Protein 8H1K (pdb70)

Nearest PDB structures (foldseek):
  8h1k-assembly1_A  TM=1.002E+00  e=3.893E-79  Runella slithyformis
  8h1m-assembly1_A  TM=1.002E+00  e=2.320E-78  Runella slithyformis
  8h1l-assembly2_D  TM=1.001E+00  e=8.178E-76  Runella slithyformis
  8h1l-assembly1_A  TM=1.001E+00  e=4.401E-75  Runella slithyformis
  3gt5-assembly1_A  TM=8.745E-01  e=6.386E-23  Xylella fastidiosa M23

Foldseek 3Di:
DLVVLVVLLVVLVCLLAPFALCLQVVAFADPVQFATQWFQFLQSDHPDFFKQFLQQLLLLLQLLLQCLQLPGDVNPSLVVSVSSLCLQVVQFFDPPQGAGAGIDTNNRHGDGLKHFLLSLLSLLQSLLSSCVRPVPCSSLVNSVRSVVVQVVQFADPPQGDGQGIGGNNSHAFDDDQRRGWKGFPSNLLSNLLSLLSSCLRPVDPVSLVVNVVSVCCCQPQAADPPQLFGQTIAGSNSHRDQDDHHPDDQDDDDDDPQFPPVRDRQKGFLLSLLLSLVSVVVSCVSVVHDSVVVVPNSCSSNVLQLQAFADLPQFAGFGMDGSVHGGGGLKHFPLSLLSLLLSLLVCCVPVVDVSSVVRNVRSSCLQVVAFAPRSRSAGQGIGGNNRHGPGRTRTDNNRGCNRPSCSSSSNSVSSVVVSVD

Organism: Runella slithyformis (strain ATCC 29530 / DSM 19594 / LMG 11500 / NCIMB 11436 / LSU 4) (NCBI:txid761193)

Structure (mmCIF, N/CA/C/O backbone):
data_8H1K
#
_entry.id   8H1K
#
_cell.length_a   113.366
_cell.length_b   113.366
_cell.length_c   116.031
_cell.angle_alpha   90.000
_cell.angle_beta   90.000
_cell.angle_gamma   90.000
#
_symmetry.space_group_name_H-M   'P 43 21 2'
#
loop_
_entity.id
_entity.type
_entity.pdbx_description
1 polymer 'N-acylglucosamine 2-epimerase'
2 non-polymer 'FORMIC ACID'
3 non-polymer GLYCEROL
4 water water
#
loop_
_atom_site.group_PDB
_atom_site.id
_atom_site.type_symbol
_atom_site.label_atom_id
_atom_site.label_alt_id
_atom_site.label_comp_id
_atom_site.label_asym_id
_atom_site.label_entity_id
_atom_site.label_seq_id
_atom_site.pdbx_PDB_ins_code
_atom_site.Cartn_x
_atom_site.Cartn_y
_atom_site.Cartn_z
_atom_site.occupancy
_atom_site.B_iso_or_equiv
_atom_site.auth_seq_id
_atom_site.auth_comp_id
_atom_site.auth_asym_id
_atom_site.auth_atom_id
_atom_site.pdbx_PDB_model_num
ATOM 1 N N . THR A 1 2 ? -21.30152 43.80876 32.44398 1.000 36.80118 2 THR A N 1
ATOM 2 C CA . THR A 1 2 ? -20.72035 44.20399 33.72321 1.000 35.70262 2 THR A CA 1
ATOM 3 C C . THR A 1 2 ? -19.95087 45.52697 33.64287 1.000 37.31095 2 THR A C 1
ATOM 4 O O . THR A 1 2 ? -19.54530 45.97356 32.57339 1.000 28.16331 2 THR A O 1
ATOM 8 N N . SER A 1 3 ? -19.74111 46.17058 34.78944 1.000 38.84342 3 SER A N 1
ATOM 9 C CA . SER A 1 3 ? -18.95149 47.40665 34.78835 1.000 29.08288 3 SER A CA 1
ATOM 10 C C . SER A 1 3 ? -17.50433 47.13833 34.37098 1.000 30.63499 3 SER A C 1
ATOM 11 O O . SER A 1 3 ? -16.88341 47.97353 33.70173 1.000 24.18532 3 SER A O 1
ATOM 14 N N . GLU A 1 4 ? -16.94706 45.98861 34.75751 1.000 29.62755 4 GLU A N 1
ATOM 15 C CA . GLU A 1 4 ? -15.60304 45.59881 34.30886 1.000 25.29570 4 GLU A CA 1
ATOM 16 C C . GLU A 1 4 ? -15.54648 45.42668 32.80431 1.000 26.10632 4 GLU A C 1
ATOM 17 O O . GLU A 1 4 ? -14.56306 45.83903 32.14962 1.000 21.69883 4 GLU A O 1
ATOM 23 N N . LYS A 1 5 ? -16.58216 44.81773 32.23412 1.000 22.15021 5 LYS A N 1
ATOM 24 C CA . LYS A 1 5 ? -16.60817 44.65953 30.77483 1.000 21.95879 5 LYS A CA 1
ATOM 25 C C . LYS A 1 5 ? -16.66514 46.01735 30.08456 1.000 19.24053 5 LYS A C 1
ATOM 26 O O . LYS A 1 5 ? -15.92623 46.24542 29.12202 1.000 19.21503 5 LYS A O 1
ATOM 32 N N . ILE A 1 6 ? -17.53299 46.93074 30.56169 1.000 18.84603 6 ILE A N 1
ATOM 33 C CA . ILE A 1 6 ? -17.60489 48.24383 29.91641 1.000 17.24438 6 ILE A CA 1
ATOM 34 C C . ILE A 1 6 ? -16.26063 48.95678 30.01518 1.000 19.69123 6 ILE A C 1
ATOM 35 O O . ILE A 1 6 ? -15.77550 49.53512 29.02668 1.000 17.01985 6 ILE A O 1
ATOM 40 N N . ALA A 1 7 ? -15.60918 48.88296 31.17410 1.000 19.27690 7 ALA A N 1
ATOM 41 C CA . ALA A 1 7 ? -14.31151 49.53938 31.30534 1.000 18.56628 7 ALA A CA 1
ATOM 42 C C . ALA A 1 7 ? -13.28054 48.96876 30.33712 1.000 18.06357 7 ALA A C 1
ATOM 43 O O . ALA A 1 7 ? -12.50779 49.72206 29.72130 1.000 17.51219 7 ALA A O 1
ATOM 45 N N A SER A 1 8 ? -13.23081 47.64146 30.19590 0.659 17.34643 8 SER A N 1
ATOM 46 N N B SER A 1 8 ? -13.25529 47.64493 30.18373 0.341 17.44893 8 SER A N 1
ATOM 47 C CA A SER A 1 8 ? -12.31508 47.04038 29.21708 0.659 16.89102 8 SER A CA 1
ATOM 48 C CA B SER A 1 8 ? -12.34164 47.02455 29.22561 0.341 16.98179 8 SER A CA 1
ATOM 49 C C A SER A 1 8 ? -12.59881 47.51327 27.79089 0.659 16.54075 8 SER A C 1
ATOM 50 C C B SER A 1 8 ? -12.60479 47.49869 27.79986 0.341 16.54494 8 SER A C 1
ATOM 51 O O A SER A 1 8 ? -11.66068 47.80458 27.01451 0.659 15.83500 8 SER A O 1
ATOM 52 O O B SER A 1 8 ? -11.66161 47.78553 27.03967 0.341 15.91277 8 SER A O 1
ATOM 57 N N . LEU A 1 9 ? -13.87778 47.55129 27.40226 1.000 16.27260 9 LEU A N 1
ATOM 58 C CA . LEU A 1 9 ? -14.19479 47.97348 26.04190 1.000 15.05169 9 LEU A CA 1
ATOM 59 C C . LEU A 1 9 ? -13.76881 49.43024 25.82022 1.000 13.76996 9 LEU A C 1
ATOM 60 O O . LEU A 1 9 ? -13.24474 49.77819 24.75200 1.000 14.05596 9 LEU A O 1
ATOM 65 N N . ARG A 1 10 ? -14.04280 50.30708 26.80643 1.000 14.04341 10 ARG A N 1
ATOM 66 C CA . ARG A 1 10 ? -13.66282 51.71485 26.65061 1.000 12.02938 10 ARG A CA 1
ATOM 67 C C . ARG A 1 10 ? -12.14838 51.86791 26.56083 1.000 14.15554 10 ARG A C 1
ATOM 68 O O . ARG A 1 10 ? -11.66704 52.67057 25.73393 1.000 14.28408 10 ARG A O 1
ATOM 76 N N A GLN A 1 11 ? -11.40215 51.15038 27.40884 0.604 14.42136 11 GLN A N 1
ATOM 77 N N B GLN A 1 11 ? -11.38637 51.13034 27.37826 0.396 14.44309 11 GLN A N 1
ATOM 78 C CA A GLN A 1 11 ? -9.94581 51.23152 27.35619 0.604 13.14952 11 GLN A CA 1
ATOM 79 C CA B GLN A 1 11 ? -9.92723 51.25471 27.34457 0.396 13.22422 11 GLN A CA 1
ATOM 80 C C A GLN A 1 11 ? -9.42905 50.78501 25.99359 0.604 13.85072 11 GLN A C 1
ATOM 81 C C B GLN A 1 11 ? -9.34832 50.70697 26.04538 0.396 13.73200 11 GLN A C 1
ATOM 82 O O A GLN A 1 11 ? -8.55301 51.43056 25.39590 0.604 13.56210 11 GLN A O 1
ATOM 83 O O B GLN A 1 11 ? -8.33837 51.21996 25.54039 0.396 13.09412 11 GLN A O 1
ATOM 94 N N . GLU A 1 12 ? -10.00087 49.70311 25.46109 1.000 12.65111 12 GLU A N 1
ATOM 95 C CA . GLU A 1 12 ? -9.56953 49.21429 24.15912 1.000 12.80012 12 GLU A CA 1
ATOM 96 C C . GLU A 1 12 ? -9.74438 50.29026 23.09303 1.000 13.39491 12 GLU A C 1
ATOM 97 O O . GLU A 1 12 ? -8.85108 50.50743 22.24788 1.000 13.64625 12 GLU A O 1
ATOM 103 N N . ILE A 1 13 ? -10.88920 50.98051 23.11531 1.000 11.40354 13 ILE A N 1
ATOM 104 C CA . ILE A 1 13 ? -11.11169 52.05965 22.15259 1.000 10.79740 13 ILE A CA 1
ATOM 105 C C . ILE A 1 13 ? -10.09928 53.17695 22.36915 1.000 12.47166 13 ILE A C 1
ATOM 106 O O . ILE A 1 13 ? -9.49651 53.67650 21.41771 1.000 12.72242 13 ILE A O 1
ATOM 111 N N . GLU A 1 14 ? -9.95378 53.61799 23.61025 1.000 12.57190 14 GLU A N 1
ATOM 112 C CA . GLU A 1 14 ? -9.11626 54.78626 23.89994 1.000 12.88601 14 GLU A CA 1
ATOM 113 C C . GLU A 1 14 ? -7.67372 54.57244 23.46133 1.000 12.58160 14 GLU A C 1
ATOM 114 O O . GLU A 1 14 ? -7.10165 55.42033 22.74987 1.000 12.80910 14 GLU A O 1
ATOM 120 N N . THR A 1 15 ? -7.09028 53.42243 23.82316 1.000 13.22297 15 THR A N 1
ATOM 121 C CA . THR A 1 15 ? -5.70301 53.15208 23.45030 1.000 11.65857 15 THR A CA 1
ATOM 122 C C . THR A 1 15 ? -5.55176 53.11989 21.93245 1.000 11.39529 15 THR A C 1
ATOM 123 O O . THR A 1 15 ? -4.60716 53.69111 21.38012 1.000 13.14946 15 THR A O 1
ATOM 127 N N . TYR A 1 16 ? -6.51386 52.49007 21.25257 1.000 11.52102 16 TYR A N 1
ATOM 128 C CA . TYR A 1 16 ? -6.41960 52.39684 19.79217 1.000 12.62250 16 TYR A CA 1
ATOM 129 C C . TYR A 1 16 ? -6.59046 53.76243 19.12433 1.000 12.11202 16 TYR A C 1
ATOM 130 O O . TYR A 1 16 ? -5.85178 54.10877 18.18289 1.000 11.90364 16 TYR A O 1
ATOM 139 N N . LEU A 1 17 ? -7.56833 54.55596 19.60887 1.000 11.34544 17 LEU A N 1
ATOM 140 C CA . LEU A 1 17 ? -7.80105 55.85753 18.98840 1.000 11.52797 17 LEU A CA 1
ATOM 141 C C . LEU A 1 17 ? -6.55175 56.72367 19.15165 1.000 13.54150 17 LEU A C 1
ATOM 142 O O . LEU A 1 17 ? -6.10085 57.40035 18.20631 1.000 11.45713 17 LEU A O 1
ATOM 147 N N . ASN A 1 18 ? -5.93701 56.68492 20.32534 1.000 12.34365 18 ASN A N 1
ATOM 148 C CA . ASN A 1 18 ? -4.81679 57.60398 20.56252 1.000 11.16841 18 ASN A CA 1
ATOM 149 C C . ASN A 1 18 ? -3.55206 57.15542 19.87248 1.000 11.21539 18 ASN A C 1
ATOM 150 O O . ASN A 1 18 ? -2.77531 58.00264 19.38079 1.000 13.00204 18 ASN A O 1
ATOM 155 N N . THR A 1 19 ? -3.26277 55.85076 19.92355 1.000 11.89796 19 THR A N 1
ATOM 156 C CA . THR A 1 19 ? -1.95309 55.33717 19.49354 1.000 12.83717 19 THR A CA 1
ATOM 157 C C . THR A 1 19 ? -1.97972 54.74975 18.09883 1.000 14.52644 19 THR A C 1
ATOM 158 O O . THR A 1 19 ? -0.90293 54.49786 17.53352 1.000 15.27078 19 THR A O 1
ATOM 162 N N . GLY A 1 20 ? -3.15447 54.47301 17.55132 1.000 11.04310 20 GLY A N 1
ATOM 163 C CA . GLY A 1 20 ? -3.25709 53.76200 16.26110 1.000 12.63403 20 GLY A CA 1
ATOM 164 C C . GLY A 1 20 ? -3.94806 54.60999 15.20088 1.000 11.84012 20 GLY A C 1
ATOM 165 O O . GLY A 1 20 ? -3.33640 54.99358 14.18456 1.000 13.18427 20 GLY A O 1
ATOM 166 N N . LEU A 1 21 ? -5.23816 54.90872 15.40217 1.000 10.25128 21 LEU A N 1
ATOM 167 C CA . LEU A 1 21 ? -6.03646 55.53647 14.34505 1.000 9.77775 21 LEU A CA 1
ATOM 168 C C . LEU A 1 21 ? -5.62267 56.99501 14.09524 1.000 10.86033 21 LEU A C 1
ATOM 169 O O . LEU A 1 21 ? -5.33631 57.37053 12.94277 1.000 11.41070 21 LEU A O 1
ATOM 174 N N . LEU A 1 22 ? -5.60451 57.84544 15.13118 1.000 11.35920 22 LEU A N 1
ATOM 175 C CA . LEU A 1 22 ? -5.29469 59.25314 14.82874 1.000 10.51232 22 LEU A CA 1
ATOM 176 C C . LEU A 1 22 ? -3.84542 59.39871 14.34909 1.000 11.32603 22 LEU A C 1
ATOM 177 O O . LEU A 1 22 ? -3.66082 60.14886 13.36773 1.000 11.72568 22 LEU A O 1
ATOM 182 N N . PRO A 1 23 ? -2.83612 58.67731 14.84064 1.000 10.94263 23 PRO A N 1
ATOM 183 C CA . PRO A 1 23 ? -1.47049 58.84643 14.30147 1.000 11.23327 23 PRO A CA 1
ATOM 184 C C . PRO A 1 23 ? -1.37835 58.42066 12.83198 1.000 11.82690 23 PRO A C 1
ATOM 185 O O . PRO A 1 23 ? -0.57475 59.02243 12.11585 1.000 13.68745 23 PRO A O 1
ATOM 189 N N . PHE A 1 24 ? -2.14607 57.43112 12.39094 1.000 11.45581 24 PHE A N 1
ATOM 190 C CA . PHE A 1 24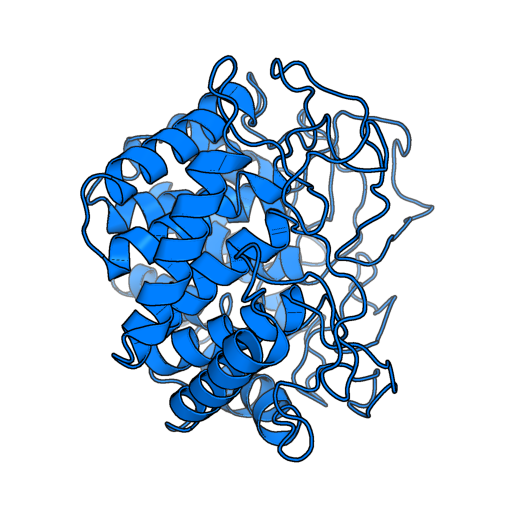 ? -2.09891 57.06625 10.96626 1.000 10.75167 24 PHE A CA 1
ATOM 191 C C . PHE A 1 24 ? -2.30332 58.32038 10.12272 1.000 11.12945 24 PHE A C 1
ATOM 192 O O . PHE A 1 24 ? -1.59299 58.56044 9.12519 1.000 12.32506 24 PHE A O 1
ATOM 200 N N . TRP A 1 25 ? -3.29925 59.11665 10.51049 1.000 10.43703 25 TRP A N 1
ATOM 201 C CA . TRP A 1 25 ? -3.67650 60.32277 9.76815 1.000 9.97034 25 TRP A CA 1
ATOM 202 C C . TRP A 1 25 ? -2.75965 61.50460 10.04547 1.000 11.51093 25 TRP A C 1
ATOM 203 O O . TRP A 1 25 ? -2.31597 62.19826 9.09587 1.000 11.88957 25 TRP A O 1
ATOM 214 N N . ILE A 1 26 ? -2.44002 61.74779 11.32058 1.000 11.22091 26 ILE A N 1
ATOM 215 C CA . ILE A 1 26 ? -1.60455 62.90789 11.63649 1.000 11.72698 26 ILE A CA 1
ATOM 216 C C . ILE A 1 26 ? -0.26542 62.82301 10.91995 1.000 13.98623 26 ILE A C 1
ATOM 217 O O . ILE A 1 26 ? 0.28255 63.84323 10.45088 1.000 14.16491 26 ILE A O 1
ATOM 222 N N . THR A 1 27 ? 0.30178 61.60313 10.82082 1.000 12.21617 27 THR A N 1
ATOM 223 C CA . THR A 1 27 ? 1.63840 61.49161 10.23386 1.000 11.60742 27 THR A CA 1
ATOM 224 C C . THR A 1 27 ? 1.62380 61.56095 8.70911 1.000 13.39250 27 THR A C 1
ATOM 225 O O . THR A 1 27 ? 2.70991 61.74560 8.14431 1.000 17.40417 27 THR A O 1
ATOM 229 N N . ARG A 1 28 ? 0.45608 61.49034 8.06460 1.000 12.07601 28 ARG A N 1
ATOM 230 C CA . ARG A 1 28 ? 0.39466 61.35998 6.59900 1.000 11.23152 28 ARG A CA 1
ATOM 231 C C . ARG A 1 28 ? -0.28800 62.50933 5.85854 1.000 13.67446 28 ARG A C 1
ATOM 232 O O . ARG A 1 28 ? 0.05739 62.75479 4.69011 1.000 13.87885 28 ARG A O 1
ATOM 240 N N . THR A 1 29 ? -1.29398 63.17502 6.45279 1.000 12.82856 29 THR A N 1
ATOM 241 C CA . THR A 1 29 ? -2.29580 63.80756 5.61127 1.000 11.69742 29 THR A CA 1
ATOM 242 C C . THR A 1 29 ? -2.03608 65.26139 5.24604 1.000 11.07930 29 THR A C 1
ATOM 243 O O . THR A 1 29 ? -2.52767 65.70429 4.19676 1.000 12.48593 29 THR A O 1
ATOM 247 N N . VAL A 1 30 ? -1.34807 66.05686 6.07946 1.000 12.81815 30 VAL A N 1
ATOM 248 C CA . VAL A 1 30 ? -1.28972 67.48416 5.74811 1.000 12.82696 30 VAL A CA 1
ATOM 249 C C . VAL A 1 30 ? -0.38461 67.71844 4.55593 1.000 13.16969 30 VAL A C 1
ATOM 250 O O . VAL A 1 30 ? 0.81014 67.38838 4.57890 1.000 15.19004 30 VAL A O 1
ATOM 254 N N . ASP A 1 31 ? -0.93608 68.37525 3.51378 1.000 14.31479 31 ASP A N 1
ATOM 255 C CA . ASP A 1 31 ? -0.16520 68.68728 2.29460 1.000 14.42288 31 ASP A CA 1
ATOM 256 C C . ASP A 1 31 ? 0.24724 70.14744 2.38972 1.000 16.42933 31 ASP A C 1
ATOM 257 O O . ASP A 1 31 ? -0.57044 71.04847 2.14550 1.000 16.77336 31 ASP A O 1
ATOM 262 N N . LYS A 1 32 ? 1.50446 70.39097 2.82768 1.000 16.57127 32 LYS A N 1
ATOM 263 C CA . LYS A 1 32 ? 1.90234 71.78101 2.98089 1.000 18.20509 32 LYS A CA 1
ATOM 264 C C . LYS A 1 32 ? 2.28118 72.40688 1.65871 1.000 22.21355 32 LYS A C 1
ATOM 265 O O . LYS A 1 32 ? 2.26269 73.63394 1.54508 1.000 30.34697 32 LYS A O 1
ATOM 271 N N . GLU A 1 33 ? 2.63795 71.58872 0.67796 1.000 17.49435 33 GLU A N 1
ATOM 272 C CA . GLU A 1 33 ? 3.02439 72.15208 -0.63570 1.000 19.44535 33 GLU A CA 1
ATOM 273 C C . GLU A 1 33 ? 1.81998 72.69485 -1.39450 1.000 21.05089 33 GLU A C 1
ATOM 274 O O . GLU A 1 33 ? 1.85558 73.81075 -1.95043 1.000 22.46894 33 GLU A O 1
ATOM 280 N N . ASN A 1 34 ? 0.76443 71.90935 -1.46842 1.000 18.64183 34 ASN A N 1
ATOM 281 C CA . ASN A 1 34 ? -0.37544 72.25830 -2.30037 1.000 17.33575 34 ASN A CA 1
ATOM 282 C C . ASN A 1 34 ? -1.56847 72.70788 -1.48998 1.000 18.97754 34 ASN A C 1
ATOM 283 O O . ASN A 1 34 ? -2.53407 73.24457 -2.08978 1.000 20.11200 34 ASN A O 1
ATOM 288 N N . GLY A 1 35 ? -1.52713 72.51019 -0.17895 1.000 15.84203 35 GLY A N 1
ATOM 289 C CA . GLY A 1 35 ? -2.70008 72.75694 0.62846 1.000 15.79326 35 GLY A CA 1
ATOM 290 C C . GLY A 1 35 ? -3.61006 71.53930 0.69107 1.000 14.83900 35 GLY A C 1
ATOM 291 O O . GLY A 1 35 ? -3.49137 70.57874 -0.07481 1.000 15.73447 35 GLY A O 1
ATOM 292 N N . GLY A 1 36 ? -4.51984 71.58402 1.67293 1.000 12.14765 36 GLY A N 1
ATOM 293 C CA . GLY A 1 36 ? -5.46097 70.46942 1.82610 1.000 12.37626 36 GLY A CA 1
ATOM 294 C C . GLY A 1 36 ? -4.79298 69.18140 2.29820 1.000 12.72582 36 GLY A C 1
ATOM 295 O O . GLY A 1 36 ? -3.71659 69.16279 2.88626 1.000 13.02009 36 GLY A O 1
ATOM 296 N N . PHE A 1 37 ? -5.51543 68.08055 2.07613 1.000 12.39206 37 PHE A N 1
ATOM 297 C CA . PHE A 1 37 ? -5.21265 66.78832 2.69659 1.000 11.36304 37 PHE A CA 1
ATOM 298 C C . PHE A 1 37 ? -4.94934 65.72305 1.65266 1.000 12.83174 37 PHE A C 1
ATOM 299 O O . PHE A 1 37 ? -5.68198 65.61723 0.65474 1.000 13.02617 37 PHE A O 1
ATOM 307 N N . LEU A 1 38 ? -3.92923 64.91846 1.93621 1.000 12.49195 38 LEU A N 1
ATOM 308 C CA . LEU A 1 38 ? -3.63674 63.70632 1.17730 1.000 11.90754 38 LEU A CA 1
ATOM 309 C C . LEU A 1 38 ? -4.38528 62.54824 1.84559 1.000 10.90585 38 LEU A C 1
ATOM 310 O O . LEU A 1 38 ? -4.27743 62.34913 3.07010 1.000 12.27992 38 LEU A O 1
ATOM 315 N N . THR A 1 39 ? -5.08760 61.73466 1.03300 1.000 10.47823 39 THR A N 1
ATOM 316 C CA . THR A 1 39 ? -5.89560 60.68139 1.63666 1.000 10.45213 39 THR A CA 1
ATOM 317 C C . THR A 1 39 ? -5.81831 59.38027 0.85491 1.000 11.67941 39 THR A C 1
ATOM 318 O O . THR A 1 39 ? -6.62753 58.47367 1.15040 1.000 12.94382 39 THR A O 1
ATOM 322 N N . HIS A 1 40 ? -4.86531 59.23816 -0.06777 1.000 10.85547 40 HIS A N 1
ATOM 323 C CA . HIS A 1 40 ? -4.82990 58.02231 -0.91693 1.000 11.36707 40 HIS A CA 1
ATOM 324 C C . HIS A 1 40 ? -3.73354 57.10906 -0.42782 1.000 11.06046 40 HIS A C 1
ATOM 325 O O . HIS A 1 40 ? -2.57820 57.29927 -0.78301 1.000 12.45794 40 HIS A O 1
ATOM 332 N N . PHE A 1 41 ? -4.09350 56.08846 0.39076 1.000 10.77068 41 PHE A N 1
ATOM 333 C CA . PHE A 1 41 ? -3.06820 55.20449 0.95312 1.000 11.01591 41 PHE A CA 1
ATOM 334 C C . PHE A 1 41 ? -3.42609 53.75353 0.70247 1.000 11.99101 41 PHE A C 1
ATOM 335 O O . PHE A 1 41 ? -4.58467 53.35326 0.92445 1.000 12.72998 41 PHE A O 1
ATOM 343 N N . ASP A 1 42 ? -2.43517 52.99947 0.22304 1.000 11.61532 42 ASP A N 1
ATOM 344 C CA . ASP A 1 42 ? -2.61104 51.59376 -0.15855 1.000 11.86804 42 ASP A CA 1
ATOM 345 C C . ASP A 1 42 ? -2.55883 50.67768 1.07099 1.000 11.83232 42 ASP A C 1
ATOM 346 O O . ASP A 1 42 ? -2.53770 51.13266 2.22212 1.000 13.41334 42 ASP A O 1
ATOM 351 N N . GLN A 1 43 ? -2.51670 49.37018 0.80892 1.000 13.05476 43 GLN A N 1
ATOM 352 C CA . GLN A 1 43 ? -2.54266 48.39709 1.90351 1.000 13.27397 43 GLN A CA 1
ATOM 353 C C . GLN A 1 43 ? -1.30892 48.47742 2.79692 1.000 16.51672 43 GLN A C 1
ATOM 354 O O . GLN A 1 43 ? -1.30534 47.84161 3.87011 1.000 17.55243 43 GLN A O 1
ATOM 360 N N . PHE A 1 44 ? -0.25291 49.19654 2.39083 1.000 13.70199 44 PHE A N 1
ATOM 361 C CA . PHE A 1 44 ? 0.95260 49.37426 3.18202 1.000 14.01218 44 PHE A CA 1
ATOM 362 C C . PHE A 1 44 ? 1.05030 50.77511 3.73413 1.000 14.37196 44 PHE A C 1
ATOM 363 O O . PHE A 1 44 ? 2.08941 51.11249 4.35466 1.000 15.84112 44 PHE A O 1
ATOM 371 N N . GLY A 1 45 ? 0.00066 51.57288 3.54974 1.000 12.96014 45 GLY A N 1
ATOM 372 C CA . GLY A 1 45 ? -0.01862 52.94716 4.03008 1.000 12.53336 45 GLY A CA 1
ATOM 373 C C . GLY A 1 45 ? 0.75319 53.91227 3.19005 1.000 14.57351 45 GLY A C 1
ATOM 374 O O . GLY A 1 45 ? 1.06476 55.00306 3.65681 1.000 15.04916 45 GLY A O 1
ATOM 375 N N . ASN A 1 46 ? 1.11882 53.53045 1.95605 1.000 13.05426 46 ASN A N 1
ATOM 376 C CA . ASN A 1 46 ? 1.90082 54.36301 1.05767 1.000 12.97238 46 ASN A CA 1
ATOM 377 C C . ASN A 1 46 ? 0.97362 55.04932 0.04045 1.000 14.06889 46 ASN A C 1
ATOM 378 O O . ASN A 1 46 ? -0.13406 54.57459 -0.23111 1.000 13.81653 46 ASN A O 1
ATOM 383 N N . ASP A 1 47 ? 1.41016 56.20488 -0.45754 1.000 13.90331 47 ASP A N 1
ATOM 384 C CA . ASP A 1 47 ? 0.61610 56.94209 -1.44531 1.000 12.66415 47 ASP A CA 1
ATOM 385 C C . ASP A 1 47 ? 0.32145 56.06910 -2.67051 1.000 12.73995 47 ASP A C 1
ATOM 386 O O . ASP A 1 47 ? 1.23142 55.50395 -3.29899 1.000 16.12015 47 ASP A O 1
ATOM 391 N N . SER A 1 48 ? -0.97433 55.94762 -2.98871 1.000 12.37620 48 SER A N 1
ATOM 392 C CA . SER A 1 48 ? -1.37597 55.24202 -4.18991 1.000 12.61805 48 SER A CA 1
ATOM 393 C C . SER A 1 48 ? -1.48149 56.16074 -5.38451 1.000 15.97602 48 SER A C 1
ATOM 394 O O . SER A 1 48 ? -1.69652 55.67510 -6.50252 1.000 15.79754 48 SER A O 1
ATOM 397 N N . GLY A 1 49 ? -1.27964 57.46645 -5.21949 1.000 12.71347 49 GLY A N 1
ATOM 398 C CA . GLY A 1 49 ? -0.94444 58.35637 -6.33335 1.000 15.34821 49 GLY A CA 1
ATOM 399 C C . GLY A 1 49 ? -2.08192 59.13421 -6.99598 1.000 15.27986 49 GLY A C 1
ATOM 400 O O . GLY A 1 49 ? -1.78017 59.95337 -7.90389 1.000 16.21538 49 GLY A O 1
ATOM 401 N N . GLU A 1 50 ? -3.33865 58.92970 -6.59553 1.000 14.06986 50 GLU A N 1
ATOM 402 C CA . GLU A 1 50 ? -4.44846 59.55813 -7.33061 1.000 13.68535 50 GLU A CA 1
ATOM 403 C C . GLU A 1 50 ? -4.35490 61.07511 -7.31326 1.000 14.69279 50 GLU A C 1
ATOM 404 O O . GLU A 1 50 ? -4.11366 61.68998 -6.26960 1.000 16.03330 50 GLU A O 1
ATOM 410 N N . ASP A 1 51 ? -4.60238 61.66728 -8.48251 1.000 14.16857 51 ASP A N 1
ATOM 411 C CA . ASP A 1 51 ? -4.54843 63.13117 -8.62648 1.000 12.77248 51 ASP A CA 1
ATOM 412 C C . ASP A 1 51 ? -5.88974 63.77391 -8.26346 1.000 14.11553 51 ASP A C 1
ATOM 413 O O . ASP A 1 51 ? -6.52855 64.45302 -9.10068 1.000 16.00152 51 ASP A O 1
ATOM 418 N N . GLU A 1 52 ? -6.33156 63.55743 -7.00063 1.000 13.38038 52 GLU A N 1
ATOM 419 C CA . GLU A 1 52 ? -7.67295 63.94972 -6.58818 1.000 12.32013 52 GLU A CA 1
ATOM 420 C C . GLU A 1 52 ? -7.61478 64.51907 -5.17023 1.000 14.07010 52 GLU A C 1
ATOM 421 O O . GLU A 1 52 ? -6.98180 63.92515 -4.28708 1.000 13.23273 52 GLU A O 1
ATOM 427 N N . LYS A 1 53 ? -8.35387 65.61231 -4.98120 1.000 14.15734 53 LYS A N 1
ATOM 428 C CA . LYS A 1 53 ? -8.73113 66.13043 -3.66749 1.000 12.10125 53 LYS A CA 1
ATOM 429 C C . LYS A 1 53 ? -10.23158 66.40142 -3.76198 1.000 10.84320 53 LYS A C 1
ATOM 430 O O . LYS A 1 53 ? -10.67964 67.47280 -4.19584 1.000 13.59877 53 LYS A O 1
ATOM 436 N N . SER A 1 54 ? -11.00169 65.38117 -3.41422 1.000 12.49157 54 SER A N 1
ATOM 437 C CA . SER A 1 54 ? -12.45679 65.46967 -3.56184 1.000 11.20306 54 SER A CA 1
ATOM 438 C C . SER A 1 54 ? -13.05531 66.32974 -2.44089 1.000 11.49992 54 SER A C 1
ATOM 439 O O . SER A 1 54 ? -12.52445 66.39224 -1.33613 1.000 11.33311 54 SER A O 1
ATOM 442 N N . LEU A 1 55 ? -14.15993 67.01843 -2.75043 1.000 10.67658 55 LEU A N 1
ATOM 443 C CA . LEU A 1 55 ? -14.89561 67.73919 -1.69887 1.000 10.37119 55 LEU A CA 1
ATOM 444 C C . LEU A 1 55 ? -15.19871 66.84531 -0.51081 1.000 9.97302 55 LEU A C 1
ATOM 445 O O . LEU A 1 55 ? -15.08732 67.30348 0.63467 1.000 11.16140 55 LEU A O 1
ATOM 450 N N . ILE A 1 56 ? -15.62699 65.59284 -0.77918 1.000 9.91760 56 ILE A N 1
ATOM 451 C CA . ILE A 1 56 ? -15.91022 64.65492 0.32032 1.000 9.56452 56 ILE A CA 1
ATOM 452 C C . ILE A 1 56 ? -14.66098 64.42592 1.17452 1.000 10.28143 56 ILE A C 1
ATOM 453 O O . ILE A 1 56 ? -14.74707 64.43792 2.41548 1.000 10.64300 56 ILE A O 1
ATOM 458 N N . ALA A 1 57 ? -13.49699 64.17041 0.55306 1.000 10.24894 57 ALA A N 1
ATOM 459 C CA . ALA A 1 57 ? -12.29148 63.91468 1.37174 1.000 10.61240 57 ALA A CA 1
ATOM 460 C C . ALA A 1 57 ? -11.87774 65.12864 2.18129 1.000 10.99319 57 ALA A C 1
ATOM 461 O O . ALA A 1 57 ? -11.46564 65.01112 3.34319 1.000 11.01084 57 ALA A O 1
ATOM 463 N N . GLN A 1 58 ? -11.92095 66.31460 1.56482 1.000 10.48452 58 GLN A N 1
ATOM 464 C CA . GLN A 1 58 ? -11.42960 67.49337 2.27425 1.000 9.82174 58 GLN A CA 1
ATOM 465 C C . GLN A 1 58 ? -12.39468 67.90702 3.38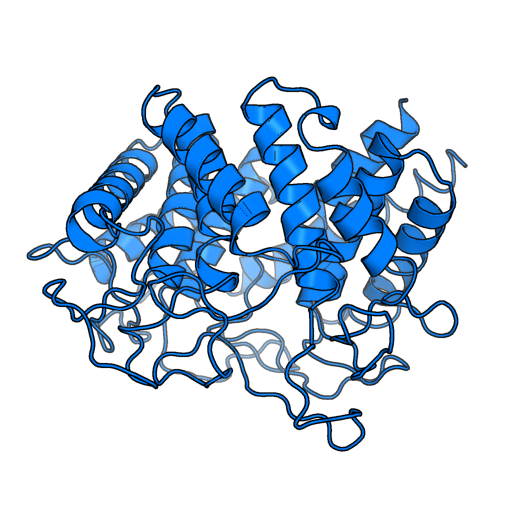729 1.000 11.85251 58 GLN A C 1
ATOM 466 O O . GLN A 1 58 ? -11.96073 68.23580 4.51815 1.000 11.35982 58 GLN A O 1
ATOM 472 N N . SER A 1 59 ? -13.71412 67.86142 3.12399 1.000 10.62392 59 SER A N 1
ATOM 473 C CA . SER A 1 59 ? -14.67185 68.24231 4.15150 1.000 10.52476 59 SER A CA 1
ATOM 474 C C . SER A 1 59 ? -14.75063 67.20029 5.25531 1.000 11.72806 59 SER A C 1
ATOM 475 O O . SER A 1 59 ? -14.79979 67.56145 6.43183 1.000 10.53052 59 SER A O 1
ATOM 478 N N . ARG A 1 60 ? -14.74585 65.90452 4.89875 1.000 10.67469 60 ARG A N 1
ATOM 479 C CA . ARG A 1 60 ? -14.76673 64.91813 5.98915 1.000 9.60744 60 ARG A CA 1
ATOM 480 C C . ARG A 1 60 ? -13.54234 65.07843 6.87242 1.000 10.85157 60 ARG A C 1
ATOM 481 O O . ARG A 1 60 ? -13.63193 64.89484 8.09642 1.000 10.04771 60 ARG A O 1
ATOM 489 N N . SER A 1 61 ? -12.37897 65.36622 6.27738 1.000 11.13650 61 SER A N 1
ATOM 490 C CA . SER A 1 61 ? -11.16023 65.58900 7.08671 1.000 11.13812 61 SER A CA 1
ATOM 491 C C . SER A 1 61 ? -11.36447 66.73844 8.05436 1.000 9.99638 61 SER A C 1
ATOM 492 O O . SER A 1 61 ? -11.04380 66.62617 9.24156 1.000 10.17530 61 SER A O 1
ATOM 495 N N . VAL A 1 62 ? -11.87358 67.87788 7.56207 1.000 10.73367 62 VAL A N 1
ATOM 496 C CA . VAL A 1 62 ? -12.17373 68.99474 8.48148 1.000 10.25624 62 VAL A CA 1
ATOM 497 C C . VAL A 1 62 ? -13.10929 68.53815 9.58993 1.000 10.75006 62 VAL A C 1
ATOM 498 O O . VAL A 1 62 ? -12.90617 68.89354 10.75824 1.000 11.09907 62 VAL A O 1
ATOM 502 N N . PHE A 1 63 ? -14.17139 67.77356 9.24985 1.000 9.62762 63 PHE A N 1
ATOM 503 C CA . PHE A 1 63 ? -15.08723 67.29365 10.29558 1.000 9.92057 63 PHE A CA 1
ATOM 504 C C . PHE A 1 63 ? -14.35257 66.45122 11.34542 1.000 10.53341 63 PHE A C 1
ATOM 505 O O . PHE A 1 63 ? -14.48610 66.70074 12.55509 1.000 9.96080 63 PHE A O 1
ATOM 513 N N . THR A 1 64 ? -13.55486 65.47824 10.90518 1.000 9.76311 64 THR A N 1
ATOM 514 C CA . THR A 1 64 ? -12.86363 64.61210 11.86792 1.000 9.16698 64 THR A CA 1
ATOM 515 C C . THR A 1 64 ? -11.93315 65.40084 12.76752 1.000 11.42729 64 THR A C 1
ATOM 516 O O . THR A 1 64 ? -11.94240 65.20424 13.99106 1.000 10.92978 64 THR A O 1
ATOM 520 N N . TYR A 1 65 ? -11.10269 66.29137 12.17866 1.000 10.88302 65 TYR A N 1
ATOM 521 C CA . TYR A 1 65 ? -10.12410 66.95385 13.03364 1.000 10.57585 65 TYR A CA 1
ATOM 522 C C . TYR A 1 65 ? -10.81087 67.97573 13.93785 1.000 11.32576 65 TYR A C 1
ATOM 523 O O . TYR A 1 65 ? -10.40096 68.11712 15.10200 1.000 11.71396 65 TYR A O 1
ATOM 532 N N . SER A 1 66 ? -11.90237 68.61145 13.48230 1.000 11.24434 66 SER A N 1
ATOM 533 C CA . SER A 1 66 ? -12.59316 69.54923 14.37159 1.000 10.52845 66 SER A CA 1
ATOM 534 C C . SER A 1 66 ? -13.28289 68.81125 15.50786 1.000 10.91743 66 SER A C 1
ATOM 535 O O . SER A 1 66 ? -13.18248 69.20728 16.67998 1.000 11.37327 66 SER A O 1
ATOM 538 N N . SER A 1 67 ? -13.98887 67.71009 15.16985 1.000 10.44429 67 SER A N 1
ATOM 539 C CA . SER A 1 67 ? -14.77253 67.00615 16.20675 1.000 9.42775 67 SER A CA 1
ATOM 540 C C . SER A 1 67 ? -13.87607 66.27805 17.18494 1.000 10.65151 67 SER A C 1
ATOM 541 O O . SER A 1 67 ? -14.14505 66.25752 18.40094 1.000 11.42333 67 SER A O 1
ATOM 544 N N . ALA A 1 68 ? -12.79020 65.67981 16.66541 1.000 10.97893 68 ALA A N 1
ATOM 545 C CA . ALA A 1 68 ? -11.87014 65.03488 17.59416 1.000 9.62680 68 ALA A CA 1
ATOM 546 C C . ALA A 1 68 ? -11.18429 66.04588 18.51541 1.000 11.04331 68 ALA A C 1
ATOM 547 O O . ALA A 1 68 ? -11.03192 65.77713 19.70464 1.000 12.06120 68 ALA A O 1
ATOM 549 N N . HIS A 1 69 ? -10.83553 67.22941 17.99975 1.000 11.77714 69 HIS A N 1
ATOM 550 C CA . HIS A 1 69 ? -10.27461 68.26913 18.86006 1.000 10.24045 69 HIS A CA 1
ATOM 551 C C . HIS A 1 69 ? -11.27091 68.68420 19.93220 1.000 10.30379 69 HIS A C 1
ATOM 552 O O . HIS A 1 69 ? -10.88185 68.77295 21.10701 1.000 12.09331 69 HIS A O 1
ATOM 559 N N . ARG A 1 70 ? -12.55433 68.88991 19.54104 1.000 12.22730 70 ARG A N 1
ATOM 560 C CA . ARG A 1 70 ? -13.60227 69.30514 20.48248 1.000 13.31867 70 ARG A CA 1
ATOM 561 C C . ARG A 1 70 ? -13.74552 68.27202 21.59511 1.000 12.40923 70 ARG A C 1
ATOM 562 O O . ARG A 1 70 ? -14.12126 68.63240 22.73637 1.000 13.11159 70 ARG A O 1
ATOM 570 N N . ALA A 1 71 ? -13.54246 67.00437 21.26492 1.000 12.03601 71 ALA A N 1
ATOM 571 C CA . ALA A 1 71 ? -13.65067 65.91451 22.25218 1.000 13.11049 71 ALA A CA 1
ATOM 572 C C . ALA A 1 71 ? -12.38871 65.71449 23.08716 1.000 14.46703 71 ALA A C 1
ATOM 573 O O . ALA A 1 71 ? -12.42736 64.91625 24.04359 1.000 15.60048 71 ALA A O 1
ATOM 575 N N . GLY A 1 72 ? -11.28013 66.41718 22.78160 1.000 12.03357 72 GLY A N 1
ATOM 576 C CA . GLY A 1 72 ? -10.08603 66.32541 23.62015 1.000 11.28684 72 GLY A CA 1
ATOM 577 C C . GLY A 1 72 ? -9.04753 65.37373 23.08022 1.000 12.07442 72 GLY A C 1
ATOM 578 O O . GLY A 1 72 ? -8.15265 64.98625 23.84436 1.000 14.84737 72 GLY A O 1
ATOM 579 N N . TYR A 1 73 ? -9.19261 64.95355 21.83106 1.000 11.87680 73 TYR A N 1
ATOM 580 C CA . TYR A 1 73 ? -8.29274 63.96614 21.23136 1.000 10.74807 73 TYR A CA 1
ATOM 581 C C . TYR A 1 73 ? -7.32224 64.64935 20.26955 1.000 13.91219 73 TYR A C 1
ATOM 582 O O . TYR A 1 73 ? -7.54118 65.77664 19.77585 1.000 14.46612 73 TYR A O 1
ATOM 591 N N . GLY A 1 74 ? -6.21982 63.96211 20.05468 1.000 12.42213 74 GLY A N 1
ATOM 592 C CA . GLY A 1 74 ? -5.23633 64.42604 19.05006 1.000 12.98467 74 GLY A CA 1
ATOM 593 C C . GLY A 1 74 ? -4.07101 65.20135 19.63206 1.000 14.93598 74 GLY A C 1
ATOM 594 O O . GLY A 1 74 ? -3.30374 65.78193 18.86392 1.000 13.82495 74 GLY A O 1
ATOM 595 N N . GLY A 1 75 ? -3.92842 65.31072 20.95791 1.000 13.13398 75 GLY A N 1
ATOM 596 C CA . GLY A 1 75 ? -2.75196 65.97835 21.50441 1.000 14.43396 75 GLY A CA 1
ATOM 597 C C . GLY A 1 75 ? -2.71304 67.44970 21.22368 1.000 14.44426 75 GLY A C 1
ATOM 598 O O . GLY A 1 75 ? -1.65223 68.04443 21.29512 1.000 16.77879 75 GLY A O 1
ATOM 599 N N . GLY A 1 76 ? -3.87194 68.04660 20.92788 1.000 14.00895 76 GLY A N 1
ATOM 600 C CA . GLY A 1 76 ? -3.97851 69.48889 20.66639 1.000 11.92940 76 GLY A CA 1
ATOM 601 C C . GLY A 1 76 ? -3.70355 69.89967 19.24271 1.000 13.79058 76 GLY A C 1
ATOM 602 O O . GLY A 1 76 ? -3.98947 71.04331 18.89442 1.000 17.11561 76 GLY A O 1
ATOM 603 N N . VAL A 1 77 ? -3.19820 68.98699 18.40889 1.000 12.92946 77 VAL A N 1
ATOM 604 C CA . VAL A 1 77 ? -2.76593 69.39093 17.06823 1.000 13.60212 77 VAL A CA 1
ATOM 605 C C . VAL A 1 77 ? -3.88612 69.41883 16.04294 1.000 12.42194 77 VAL A C 1
ATOM 606 O O . VAL A 1 77 ? -3.67418 69.93921 14.91344 1.000 13.81513 77 VAL A O 1
ATOM 610 N N . LEU A 1 78 ? -5.07018 68.87151 16.36239 1.000 12.07336 78 LEU A N 1
ATOM 611 C CA . LEU A 1 78 ? -6.05226 68.68611 15.31402 1.000 10.79940 78 LEU A CA 1
ATOM 612 C C . LEU A 1 78 ? -6.78689 69.99128 14.95823 1.000 12.28791 78 LEU A C 1
ATOM 613 O O . LEU A 1 78 ? -7.23337 70.09072 13.80222 1.000 12.73008 78 LEU A O 1
ATOM 618 N N . ALA A 1 79 ? -6.87229 70.99005 15.88273 1.000 13.60815 79 ALA A N 1
ATOM 619 C CA . ALA A 1 79 ? -7.51978 72.25691 15.51117 1.000 13.87655 79 ALA A CA 1
ATOM 620 C C . ALA A 1 79 ? -6.78484 72.93592 14.35828 1.000 12.57177 79 ALA A C 1
ATOM 621 O O . ALA A 1 79 ? -7.44009 73.38774 13.38765 1.000 13.49119 79 ALA A O 1
ATOM 623 N N . GLU A 1 80 ? -5.43835 72.94782 14.40955 1.000 12.58707 80 GLU A N 1
ATOM 624 C CA . GLU A 1 80 ? -4.68910 73.56124 13.30022 1.000 14.07692 80 GLU A CA 1
ATOM 625 C C . GLU A 1 80 ? -4.79247 72.73811 12.02742 1.000 15.13048 80 GLU A C 1
ATOM 626 O O . GLU A 1 80 ? -4.72907 73.32977 10.94269 1.000 13.67081 80 GLU A O 1
ATOM 632 N N . MET A 1 81 ? -4.87680 71.40023 12.12599 1.000 12.33656 81 MET A N 1
ATOM 633 C CA . MET A 1 81 ? -5.08334 70.59335 10.91057 1.000 10.48364 81 MET A CA 1
ATOM 634 C C . MET A 1 81 ? -6.43553 70.92136 10.30984 1.000 11.00949 81 MET A C 1
ATOM 635 O O . MET A 1 81 ? -6.55621 71.03636 9.07865 1.000 12.52391 81 MET A O 1
ATOM 640 N N . ALA A 1 82 ? -7.46566 71.09855 11.17083 1.000 13.34930 82 ALA A N 1
ATOM 641 C CA . ALA A 1 82 ? -8.77043 71.51029 10.61631 1.000 10.19530 82 ALA A CA 1
ATOM 642 C C . ALA A 1 82 ? -8.69746 72.87440 9.93867 1.000 11.52796 82 ALA A C 1
ATOM 643 O O . ALA A 1 82 ? -9.26715 73.03989 8.83535 1.000 12.47890 82 ALA A O 1
ATOM 645 N N . ARG A 1 83 ? -7.98194 73.81934 10.54129 1.000 12.94856 83 ARG A N 1
ATOM 646 C CA . ARG A 1 83 ? -7.85674 75.14054 9.93254 1.000 12.32230 83 ARG A CA 1
ATOM 647 C C . ARG A 1 83 ? -7.18377 75.02481 8.56110 1.000 15.00484 83 ARG A C 1
ATOM 648 O O . ARG A 1 83 ? -7.58916 75.70571 7.61740 1.000 13.92566 83 ARG A O 1
ATOM 656 N N . HIS A 1 84 ? -6.15131 74.18388 8.45382 1.000 13.19715 84 HIS A N 1
ATOM 657 C CA . HIS A 1 84 ? -5.48643 73.97258 7.17145 1.000 13.04210 84 HIS A CA 1
ATOM 658 C C . HIS A 1 84 ? -6.49266 73.49565 6.14180 1.000 13.58114 84 HIS A C 1
ATOM 659 O O . HIS A 1 84 ? -6.48235 73.94252 4.98779 1.000 13.55460 84 HIS A O 1
ATOM 666 N N . GLY A 1 85 ? -7.39088 72.59349 6.54308 1.000 12.69029 85 GLY A N 1
ATOM 667 C CA . GLY A 1 85 ? -8.39000 72.10427 5.59548 1.000 10.71571 85 GLY A CA 1
ATOM 668 C C . GLY A 1 85 ? -9.39569 73.18020 5.22522 1.000 12.07818 85 GLY A C 1
ATOM 669 O O . GLY A 1 85 ? -9.83829 73.21691 4.08071 1.000 12.32424 85 GLY A O 1
ATOM 670 N N . VAL A 1 86 ? -9.81891 73.99291 6.19820 1.000 11.44746 86 VAL A N 1
ATOM 671 C CA . VAL A 1 86 ? -10.79222 75.05837 5.87334 1.000 11.79155 86 VAL A CA 1
ATOM 672 C C . VAL A 1 86 ? -10.15025 76.06867 4.91599 1.000 12.72224 86 VAL A C 1
ATOM 673 O O . VAL A 1 86 ? -10.81745 76.57465 3.97876 1.000 12.86164 86 VAL A O 1
ATOM 677 N N . ASP A 1 87 ? -8.84244 76.36049 5.09544 1.000 13.16977 87 ASP A N 1
ATOM 678 C CA . ASP A 1 87 ? -8.14753 77.22480 4.13299 1.000 12.11237 87 ASP A CA 1
ATOM 679 C C . ASP A 1 87 ? -8.26609 76.64453 2.72550 1.000 12.69389 87 ASP A C 1
ATOM 680 O O . ASP A 1 87 ? -8.52191 77.37476 1.75918 1.000 13.64471 87 ASP A O 1
ATOM 685 N N . TYR A 1 88 ? -8.10454 75.32828 2.60100 1.000 12.03093 88 TYR A N 1
ATOM 686 C CA . TYR A 1 88 ? -8.19100 74.72711 1.26636 1.000 13.02227 88 TYR A CA 1
ATOM 687 C C . TYR A 1 88 ? -9.62840 74.75906 0.74135 1.000 13.31426 88 TYR A C 1
ATOM 688 O O . TYR A 1 88 ? -9.86095 75.06165 -0.45805 1.000 12.92715 88 TYR A O 1
ATOM 697 N N . LEU A 1 89 ? -10.60746 74.41698 1.57121 1.000 12.94181 89 LEU A N 1
ATOM 698 C CA . LEU A 1 89 ? -11.99967 74.47071 1.11562 1.000 11.67346 89 LEU A CA 1
ATOM 699 C C . LEU A 1 89 ? -12.32509 75.86104 0.57781 1.000 12.36087 89 LEU A C 1
ATOM 700 O O . LEU A 1 89 ? -12.92824 75.99584 -0.48589 1.000 13.23822 89 LEU A O 1
ATOM 705 N N . ILE A 1 90 ? -11.97214 76.92064 1.33491 1.000 12.77440 90 ILE A N 1
ATOM 706 C CA . ILE A 1 90 ? -12.34748 78.27000 0.88890 1.000 12.56383 90 ILE A CA 1
ATOM 707 C C . ILE A 1 90 ? -11.48024 78.72390 -0.29051 1.000 14.87255 90 ILE A C 1
ATOM 708 O O . ILE A 1 90 ? -11.98698 79.28599 -1.27216 1.000 15.95906 90 ILE A O 1
ATOM 713 N N . ASN A 1 91 ? -10.15956 78.51647 -0.22182 1.000 13.73414 91 ASN A N 1
ATOM 714 C CA . ASN A 1 91 ? -9.25359 79.10110 -1.21287 1.000 14.53547 91 ASN A CA 1
ATOM 715 C C . ASN A 1 91 ? -9.20149 78.32720 -2.49813 1.000 15.48690 91 ASN A C 1
ATOM 716 O O . ASN A 1 91 ? -8.88256 78.92758 -3.55388 1.000 18.04392 91 ASN A O 1
ATOM 721 N N . ASN A 1 92 ? -9.54560 77.03651 -2.47938 1.000 14.49332 92 ASN A N 1
ATOM 722 C CA . ASN A 1 92 ? -9.47010 76.20762 -3.66101 1.000 15.63046 92 ASN A CA 1
ATOM 723 C C . ASN A 1 92 ? -10.79102 75.58958 -4.05515 1.000 15.62714 92 ASN A C 1
ATOM 724 O O . ASN A 1 92 ? -10.95514 75.29198 -5.23223 1.000 17.57457 92 ASN A O 1
ATOM 729 N N . MET A 1 93 ? -11.75964 75.44246 -3.14293 1.000 12.99504 93 MET A N 1
ATOM 730 C CA . MET A 1 93 ? -12.97219 74.72646 -3.50860 1.000 11.25603 93 MET A CA 1
ATOM 731 C C . MET A 1 93 ? -14.22504 75.58526 -3.47655 1.000 13.85421 93 MET A C 1
ATOM 732 O O . MET A 1 93 ? -15.27568 75.08164 -3.86672 1.000 14.37353 93 MET A O 1
ATOM 737 N N . TRP A 1 94 ? -14.15691 76.85746 -3.07043 1.000 12.91078 94 TRP A N 1
ATOM 738 C CA . TRP A 1 94 ? -15.36839 77.69110 -3.10959 1.000 12.06337 94 TRP A CA 1
ATOM 739 C C . TRP A 1 94 ? -15.46447 78.45716 -4.42385 1.000 12.96593 94 TRP A C 1
ATOM 740 O O . TRP A 1 94 ? -14.48853 79.05016 -4.88445 1.000 15.24955 94 TRP A O 1
ATOM 751 N N . ASP A 1 95 ? -16.67196 78.46584 -4.98967 1.000 12.86330 95 ASP A N 1
ATOM 752 C CA . ASP A 1 95 ? -16.94122 79.17638 -6.25230 1.000 13.52258 95 ASP A CA 1
ATOM 753 C C . ASP A 1 95 ? -17.25921 80.64064 -5.94173 1.000 14.38838 95 ASP A C 1
ATOM 754 O O . ASP A 1 95 ? -18.34281 80.95523 -5.44804 1.000 15.63400 95 ASP A O 1
ATOM 759 N N . ASN A 1 96 ? -16.29340 81.52934 -6.22658 1.000 15.53738 96 ASN A N 1
ATOM 760 C CA . ASN A 1 96 ? -16.47696 82.92984 -5.92180 1.000 18.85103 96 ASN A CA 1
ATOM 761 C C . ASN A 1 96 ? -17.40782 83.65076 -6.88219 1.000 22.08524 96 ASN A C 1
ATOM 762 O O . ASN A 1 96 ? -17.71645 84.82346 -6.64327 1.000 25.57560 96 ASN A O 1
ATOM 767 N N A GLU A 1 97 ? -17.83236 83.02499 -7.96986 0.475 16.63742 97 GLU A N 1
ATOM 768 N N B GLU A 1 97 ? -17.83795 83.00077 -7.96603 0.525 16.64411 97 GLU A N 1
ATOM 769 C CA A GLU A 1 97 ? -18.84257 83.66758 -8.80348 0.475 17.64005 97 GLU A CA 1
ATOM 770 C CA B GLU A 1 97 ? -18.76129 83.60452 -8.92776 0.525 17.66450 97 GLU A CA 1
ATOM 771 C C A GLU A 1 97 ? -20.24079 83.19290 -8.41879 0.475 18.89367 97 GLU A C 1
ATOM 772 C C B GLU A 1 97 ? -20.21186 83.17191 -8.73226 0.525 17.37301 97 GLU A C 1
ATOM 773 O O A GLU A 1 97 ? -21.10514 84.00019 -8.03373 0.475 16.69454 97 GLU A O 1
ATOM 774 O O B GLU A 1 97 ? -21.10421 84.02718 -8.77734 0.525 18.31360 97 GLU A O 1
ATOM 785 N N . HIS A 1 98 ? -20.45865 81.88017 -8.48827 1.000 15.72900 98 HIS A N 1
ATOM 786 C CA . HIS A 1 98 ? -21.80036 81.32402 -8.32618 1.000 15.84236 98 HIS A CA 1
ATOM 787 C C . HIS A 1 98 ? -22.10502 80.86780 -6.91656 1.000 17.84895 98 HIS A C 1
ATOM 788 O O . HIS A 1 98 ? -23.28346 80.62390 -6.60971 1.000 17.03922 98 HIS A O 1
ATOM 795 N N . GLY A 1 99 ? -21.10177 80.76442 -6.05768 1.000 14.54843 99 GLY A N 1
ATOM 796 C CA . GLY A 1 99 ? -21.29593 80.24838 -4.70399 1.000 13.80146 99 GLY A CA 1
ATOM 797 C C . GLY A 1 99 ? -21.33991 78.72925 -4.65388 1.000 13.15876 99 GLY A C 1
ATOM 798 O O . GLY A 1 99 ? -21.62091 78.05110 -5.62665 1.000 14.51223 99 GLY A O 1
ATOM 799 N N . GLY A 1 100 ? -21.12615 78.21983 -3.45218 1.000 12.86245 100 GLY A N 1
ATOM 800 C CA . GLY A 1 100 ? -21.09234 76.78384 -3.21235 1.000 11.89792 100 GLY A CA 1
ATOM 801 C C . GLY A 1 100 ? -19.70814 76.21729 -3.47493 1.000 11.21864 100 GLY A C 1
ATOM 802 O O . GLY A 1 100 ? -18.85283 76.84243 -4.09013 1.000 15.53960 100 GLY A O 1
ATOM 803 N N . PHE A 1 101 ? -19.49651 74.98302 -2.99984 1.000 10.91525 101 PHE A N 1
ATOM 804 C CA . PHE A 1 101 ? -18.20432 74.32043 -3.16331 1.000 11.10745 101 PHE A CA 1
ATOM 805 C C . PHE A 1 101 ? -18.23207 73.35813 -4.33142 1.000 12.12531 101 PHE A C 1
ATOM 806 O O . PHE A 1 101 ? -19.20949 72.65175 -4.53134 1.000 12.56489 101 PHE A O 1
ATOM 814 N N . TYR A 1 102 ? -17.12772 73.34750 -5.06664 1.000 11.66862 102 TYR A N 1
ATOM 815 C CA . TYR A 1 102 ? -16.92621 72.47101 -6.21709 1.000 10.76187 102 TYR A CA 1
ATOM 816 C C . TYR A 1 102 ? -16.75758 71.03922 -5.73809 1.000 12.26848 102 TYR A C 1
ATOM 817 O O . TYR A 1 102 ? -16.23793 70.77655 -4.63134 1.000 13.09041 102 TYR A O 1
ATOM 826 N N . TRP A 1 103 ? -17.08022 70.09390 -6.65157 1.000 11.79036 103 TRP A N 1
ATOM 827 C CA . TRP A 1 103 ? -17.07804 68.66772 -6.28246 1.000 10.41920 103 TRP A CA 1
ATOM 828 C C . TRP A 1 103 ? -15.66459 68.10138 -6.21689 1.000 11.26438 103 TRP A C 1
ATOM 829 O O . TRP A 1 103 ? -15.39330 67.21390 -5.38105 1.000 12.14041 103 TRP A O 1
ATOM 840 N N . MET A 1 104 ? -14.77521 68.51130 -7.12582 1.000 12.35984 104 MET A N 1
ATOM 841 C CA . MET A 1 104 ? -13.49184 67.81717 -7.18811 1.000 14.57368 104 MET A CA 1
ATOM 842 C C . MET A 1 104 ? -12.39397 68.81297 -7.57069 1.000 13.00663 104 MET A C 1
ATOM 843 O O . MET A 1 104 ? -12.55983 69.65122 -8.49073 1.000 13.28096 104 MET A O 1
ATOM 848 N N . THR A 1 105 ? -11.24117 68.70453 -6.90166 1.000 12.52590 105 THR A N 1
ATOM 849 C CA . THR A 1 105 ? -9.98406 69.33798 -7.35638 1.000 12.49250 105 THR A CA 1
ATOM 850 C C . THR A 1 105 ? -8.95378 68.24620 -7.60456 1.000 13.31202 105 THR A C 1
ATOM 851 O O . THR A 1 105 ? -9.16017 67.09045 -7.18458 1.000 13.38881 105 THR A O 1
ATOM 855 N N . ASN A 1 106 ? -7.84860 68.63337 -8.23623 1.000 13.98817 106 ASN A N 1
ATOM 856 C CA . ASN A 1 106 ? -6.69709 67.70329 -8.36746 1.000 13.37392 106 ASN A CA 1
ATOM 857 C C . ASN A 1 106 ? -5.73586 67.96984 -7.21189 1.000 14.89055 106 ASN A C 1
ATOM 858 O O . ASN A 1 106 ? -6.00949 68.78131 -6.31076 1.000 15.22205 106 ASN A O 1
ATOM 863 N N . ARG A 1 107 ? -4.60781 67.22677 -7.18792 1.000 15.03586 107 ARG A N 1
ATOM 864 C CA . ARG A 1 107 ? -3.72892 67.33095 -6.01597 1.000 16.64229 107 ARG A CA 1
ATOM 865 C C . ARG A 1 107 ? -3.10891 68.72164 -5.92073 1.000 16.97840 107 ARG A C 1
ATOM 866 O O . ARG A 1 107 ? -2.85605 69.22681 -4.80837 1.000 17.77024 107 ARG A O 1
ATOM 874 N N . LYS A 1 108 ? -2.87723 69.38080 -7.05223 1.000 16.02933 108 LYS A N 1
ATOM 875 C CA . LYS A 1 108 ? -2.33604 70.72269 -7.03348 1.000 18.17434 108 LYS A CA 1
ATOM 876 C C . LYS A 1 108 ? -3.35786 71.76617 -6.65762 1.000 16.58985 108 LYS A C 1
ATOM 877 O O . LYS A 1 108 ? -2.97401 72.93402 -6.53301 1.000 21.08196 108 LYS A O 1
ATOM 883 N N . GLY A 1 109 ? -4.64875 71.41701 -6.51700 1.000 15.93415 109 GLY A N 1
ATOM 884 C CA . GLY A 1 109 ? -5.64159 72.37966 -6.08079 1.000 17.31929 109 GLY A CA 1
ATOM 885 C C . GLY A 1 109 ? -6.47437 73.02805 -7.17157 1.000 16.81437 109 GLY A C 1
ATOM 886 O O . GLY A 1 109 ? -7.26656 73.95041 -6.87088 1.000 18.63164 109 GLY A O 1
ATOM 887 N N . GLU A 1 110 ? -6.35771 72.55871 -8.41469 1.000 16.41226 110 GLU A N 1
ATOM 888 C CA . GLU A 1 110 ? -7.14899 73.07593 -9.53698 1.000 16.63472 110 GLU A CA 1
ATOM 889 C C . GLU A 1 110 ? -8.49591 72.37781 -9.57830 1.000 16.28722 110 GLU A C 1
ATOM 890 O O . GLU A 1 110 ? -8.57760 71.19772 -9.26307 1.000 15.89114 110 GLU A O 1
ATOM 896 N N . VAL A 1 111 ? -9.55530 73.12866 -9.95908 1.000 16.16511 111 VAL A N 1
ATOM 897 C CA . VAL A 1 111 ? -10.88520 72.52622 -10.03488 1.000 13.83242 111 VAL A CA 1
ATOM 898 C C . VAL A 1 111 ? -10.96009 71.62731 -11.25889 1.000 15.02102 111 VAL A C 1
ATOM 899 O O . VAL A 1 111 ? -10.66666 72.07789 -12.38474 1.000 17.45214 111 VAL A O 1
ATOM 903 N N . THR A 1 112 ? -11.38208 70.37325 -11.05244 1.000 16.80703 112 THR A N 1
ATOM 904 C CA . THR A 1 112 ? -11.55139 69.43722 -12.15415 1.000 14.89615 112 THR A CA 1
ATOM 905 C C . THR A 1 112 ? -12.99157 68.92995 -12.34353 1.000 14.73643 112 THR A C 1
ATOM 906 O O . THR A 1 112 ? -13.30560 68.48158 -13.45874 1.000 17.65840 112 THR A O 1
ATOM 910 N N . ILE A 1 113 ? -13.86420 69.01523 -11.33659 1.000 14.13631 113 ILE A N 1
ATOM 911 C CA . ILE A 1 113 ? -15.30880 68.80748 -11.52750 1.000 13.20561 113 ILE A CA 1
ATOM 912 C C . ILE A 1 113 ? -15.99326 69.94876 -10.77495 1.000 13.83640 113 ILE A C 1
ATOM 913 O O . ILE A 1 113 ? -15.90641 70.02403 -9.52800 1.000 13.11733 113 ILE A O 1
ATOM 918 N N . ASP A 1 114 ? -16.60493 70.86828 -11.53961 1.000 14.17512 114 ASP A N 1
ATOM 919 C CA . ASP A 1 114 ? -17.14552 72.09534 -10.94388 1.000 12.77224 114 ASP A CA 1
ATOM 920 C C . ASP A 1 114 ? -18.63127 72.01690 -10.63724 1.000 14.29561 114 ASP A C 1
ATOM 921 O O . ASP A 1 114 ? -19.24430 73.06024 -10.31846 1.000 14.29560 114 ASP A O 1
ATOM 926 N N . GLN A 1 115 ? -19.18503 70.81073 -10.62190 1.000 13.36528 115 GLN A N 1
ATOM 927 C CA . GLN A 1 115 ? -20.61212 70.67559 -10.33767 1.000 14.12415 115 GLN A CA 1
ATOM 928 C C . GLN A 1 115 ? -20.88445 70.94739 -8.85989 1.000 12.32503 115 GLN A C 1
ATOM 929 O O . GLN A 1 115 ? -19.99425 70.84816 -8.00173 1.000 12.37926 115 GLN A O 1
ATOM 935 N N . LYS A 1 116 ? -22.15091 71.22304 -8.55697 1.000 12.05592 116 LYS A N 1
ATOM 936 C CA . LYS A 1 116 ? -22.62578 71.53884 -7.20195 1.000 11.35391 116 LYS A CA 1
ATOM 937 C C . LYS A 1 116 ? -23.51718 70.37270 -6.78563 1.000 12.02883 116 LYS A C 1
ATOM 938 O O . LYS A 1 116 ? -24.64018 70.21322 -7.28318 1.000 12.51942 116 LYS A O 1
ATOM 944 N N . ILE A 1 117 ? -22.99439 69.54687 -5.88359 1.000 11.70268 117 ILE A N 1
ATOM 945 C CA . ILE A 1 117 ? -23.54955 68.22632 -5.58895 1.000 10.12785 117 ILE A CA 1
ATOM 946 C C . ILE A 1 117 ? -23.99844 68.27435 -4.14886 1.000 11.64981 117 ILE A C 1
ATOM 947 O O . ILE A 1 117 ? -23.16989 68.43556 -3.24324 1.000 11.90737 117 ILE A O 1
ATOM 952 N N . VAL A 1 118 ? -25.32088 68.13508 -3.91376 1.000 10.48883 118 VAL A N 1
ATOM 953 C CA . VAL A 1 118 ? -25.81201 68.38601 -2.55610 1.000 10.26979 118 VAL A CA 1
ATOM 954 C C . VAL A 1 118 ? -25.24536 67.41083 -1.54173 1.000 10.63757 118 VAL A C 1
ATOM 955 O O . VAL A 1 118 ? -25.01474 67.80323 -0.40860 1.000 11.42163 118 VAL A O 1
ATOM 959 N N . TYR A 1 119 ? -24.93516 66.15582 -1.92851 1.000 10.67593 119 TYR A N 1
ATOM 960 C CA . TYR A 1 119 ? -24.29187 65.25310 -0.95652 1.000 11.20178 119 TYR A CA 1
ATOM 961 C C . TYR A 1 119 ? -22.99071 65.85970 -0.42213 1.000 11.23840 119 TYR A C 1
ATOM 962 O O . TYR A 1 119 ? -22.74042 65.83847 0.78587 1.000 11.16407 119 TYR A O 1
ATOM 971 N N . GLY A 1 120 ? -22.15328 66.41439 -1.32506 1.000 10.38394 120 GLY A N 1
ATOM 972 C CA . GLY A 1 120 ? -20.93361 67.09702 -0.88180 1.000 12.61757 120 GLY A CA 1
ATOM 973 C C . GLY A 1 120 ? -21.21464 68.34637 -0.05594 1.000 11.86356 120 GLY A C 1
ATOM 974 O O . GLY A 1 120 ? -20.55913 68.58488 0.95689 1.000 11.11604 120 GLY A O 1
ATOM 975 N N . LEU A 1 121 ? -22.19370 69.15840 -0.48549 1.000 11.53673 121 LEU A N 1
ATOM 976 C CA . LEU A 1 121 ? -22.51463 70.38605 0.21733 1.000 11.11658 121 LEU A CA 1
ATOM 977 C C . LEU A 1 121 ? -23.07049 70.11268 1.61287 1.000 9.22080 121 LEU A C 1
ATOM 978 O O . LEU A 1 121 ? -22.78777 70.90722 2.52452 1.000 10.85384 121 LEU A O 1
ATOM 983 N N . SER A 1 122 ? -23.75802 68.96828 1.81828 1.000 9.91075 122 SER A N 1
ATOM 984 C CA . SER A 1 122 ? -24.16202 68.57132 3.16652 1.000 9.35818 122 SER A CA 1
ATOM 985 C C . SER A 1 122 ? -22.92553 68.42770 4.05583 1.000 10.70754 122 SER A C 1
ATOM 986 O O . SER A 1 122 ? -22.86715 68.95594 5.18508 1.000 10.28667 122 SER A O 1
ATOM 989 N N . PHE A 1 123 ? -21.92780 67.69407 3.55270 1.000 10.29233 123 PHE A N 1
ATOM 990 C CA . PHE A 1 123 ? -20.69922 67.51392 4.33228 1.000 10.18400 123 PHE A CA 1
ATOM 991 C C . PHE A 1 123 ? -19.94324 68.82134 4.55451 1.000 10.15474 123 PHE A C 1
ATOM 992 O O . PHE A 1 123 ? -19.25453 68.95923 5.57750 1.000 10.77527 123 PHE A O 1
ATOM 1000 N N . CYS A 1 124 ? -20.08540 69.78837 3.65532 1.000 10.49181 124 CYS A N 1
ATOM 1001 C CA . CYS A 1 124 ? -19.51959 71.11599 3.89625 1.000 10.18871 124 CYS A CA 1
ATOM 1002 C C . CYS A 1 124 ? -20.23049 71.77654 5.05450 1.000 11.09045 124 CYS A C 1
ATOM 1003 O O . CYS A 1 124 ? -19.59089 72.36098 5.95725 1.000 10.77873 124 CYS A O 1
ATOM 1006 N N . ILE A 1 125 ? -21.56747 71.76213 5.04087 1.000 9.77038 125 ILE A N 1
ATOM 1007 C CA . ILE A 1 125 ? -22.28848 72.36408 6.18337 1.000 9.96485 125 ILE A CA 1
ATOM 1008 C C . ILE A 1 125 ? -21.89435 71.69994 7.50873 1.000 10.08989 125 ILE A C 1
ATOM 1009 O O . ILE A 1 125 ? -21.63796 72.36529 8.52684 1.000 11.06916 125 ILE A O 1
ATOM 1014 N N . TYR A 1 126 ? -21.88517 70.36797 7.53859 1.000 9.91497 126 TYR A N 1
ATOM 1015 C CA . TYR A 1 126 ? -21.56325 69.62063 8.76133 1.000 9.50889 126 TYR A CA 1
ATOM 1016 C C . TYR A 1 126 ? -20.15760 69.92774 9.25756 1.000 10.06616 126 TYR A C 1
ATOM 1017 O O . TYR A 1 126 ? -19.96364 70.28368 10.43839 1.000 10.90534 126 TYR A O 1
ATOM 1026 N N . SER A 1 127 ? -19.17586 69.84983 8.34150 1.000 9.95104 127 SER A N 1
ATOM 1027 C CA . SER A 1 127 ? -17.78129 70.01385 8.76098 1.000 10.36269 127 SER A CA 1
ATOM 1028 C C . SER A 1 127 ? -17.48930 71.44018 9.16865 1.000 10.64965 127 SER A C 1
ATOM 1029 O O . SER A 1 127 ? -16.72156 71.67415 10.12130 1.000 11.06717 127 SER A O 1
ATOM 1032 N N . LEU A 1 128 ? -18.04252 72.41463 8.42869 1.000 10.40996 128 LEU A N 1
ATOM 1033 C CA . LEU A 1 128 ? -17.69956 73.80797 8.71795 1.000 9.03367 128 LEU A CA 1
ATOM 1034 C C . LEU A 1 128 ? -18.40494 74.30306 9.97190 1.000 10.78420 128 LEU A C 1
ATOM 1035 O O . LEU A 1 128 ? -17.84648 75.12702 10.70792 1.000 11.42215 128 LEU A O 1
ATOM 1040 N N . SER A 1 129 ? -19.64189 73.78914 10.25806 1.000 10.43530 129 SER A N 1
ATOM 1041 C CA . SER A 1 129 ? -20.29191 74.11382 11.52984 1.000 10.01003 129 SER A CA 1
ATOM 1042 C C . SER A 1 129 ? -19.50052 73.50589 12.69032 1.000 9.95185 129 SER A C 1
ATOM 1043 O O . SER A 1 129 ? -19.27037 74.18555 13.69820 1.000 11.46402 129 SER A O 1
ATOM 1046 N N . GLU A 1 130 ? -19.08024 72.22537 12.54091 1.000 10.58851 130 GLU A N 1
ATOM 1047 C CA . GLU A 1 130 ? -18.25873 71.60019 13.57875 1.000 10.21542 130 GLU A CA 1
ATOM 1048 C C . GLU A 1 130 ? -16.95636 72.37577 13.78583 1.000 9.78285 130 GLU A C 1
ATOM 1049 O O . GLU A 1 130 ? -16.50349 72.55981 14.92923 1.000 11.45398 130 GLU A O 1
ATOM 1055 N N . TYR A 1 131 ? -16.34617 72.84792 12.67921 1.000 10.42797 131 TYR A N 1
ATOM 1056 C CA . TYR A 1 131 ? -15.11202 73.62668 12.77297 1.000 10.23504 131 TYR A CA 1
ATOM 1057 C C . TYR A 1 131 ? -15.28634 74.89194 13.60935 1.000 11.55625 131 TYR A C 1
ATOM 1058 O O . TYR A 1 131 ? -14.45570 75.17185 14.47266 1.000 11.77290 131 TYR A O 1
ATOM 1067 N N . THR A 1 132 ? -16.34918 75.68113 13.37199 1.000 10.65681 132 THR A N 1
ATOM 1068 C CA . THR A 1 132 ? -16.54178 76.84960 14.24234 1.000 10.86007 132 THR A CA 1
ATOM 1069 C C . THR A 1 132 ? -16.80610 76.44944 15.68712 1.000 10.49561 132 THR A C 1
ATOM 1070 O O . THR A 1 132 ? -16.28401 77.09045 16.60801 1.000 12.81520 132 THR A O 1
ATOM 1074 N N . LEU A 1 133 ? -17.62171 75.40137 15.89921 1.000 11.85301 133 LEU A N 1
ATOM 1075 C CA . LEU A 1 133 ? -17.83638 74.94292 17.27629 1.000 10.86668 133 LEU A CA 1
ATOM 1076 C C . LEU A 1 133 ? -16.52323 74.56680 17.96379 1.000 12.24157 133 LEU A C 1
ATOM 1077 O O . LEU A 1 133 ? -16.39845 74.77039 19.17058 1.000 13.82025 133 LEU A O 1
ATOM 1082 N N . ALA A 1 134 ? -15.57500 73.95213 17.19798 1.000 11.29300 134 ALA A N 1
ATOM 1083 C CA . ALA A 1 134 ? -14.33171 73.45590 17.80238 1.000 11.15555 134 ALA A CA 1
ATOM 1084 C C . ALA A 1 134 ? -13.27328 74.52777 17.98481 1.000 11.38353 134 ALA A C 1
ATOM 1085 O O . ALA A 1 134 ? -12.44749 74.42644 18.93233 1.000 13.86299 134 ALA A O 1
ATOM 1087 N N . THR A 1 135 ? -13.27190 75.55233 17.11871 1.000 12.94095 135 THR A N 1
ATOM 1088 C CA . THR A 1 135 ? -12.17776 76.52767 17.08288 1.000 13.31567 135 THR A CA 1
ATOM 1089 C C . THR A 1 135 ? -12.57225 77.96284 17.33490 1.000 12.42593 135 THR A C 1
ATOM 1090 O O . THR A 1 135 ? -11.67250 78.78828 17.63928 1.000 16.40252 135 THR A O 1
ATOM 1094 N N . GLY A 1 136 ? -13.85636 78.31175 17.17870 1.000 14.03079 136 GLY A N 1
ATOM 1095 C CA . GLY A 1 136 ? -14.27887 79.674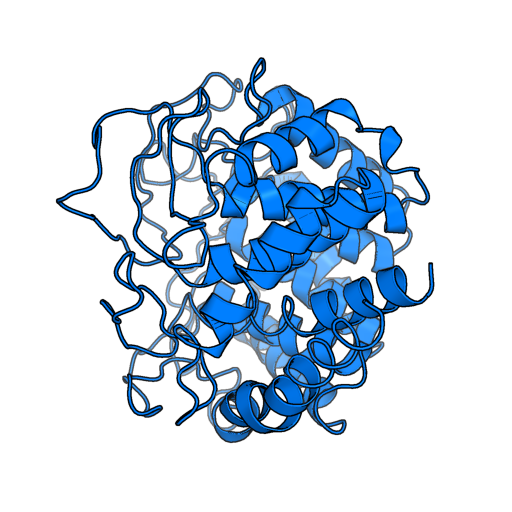14 17.26133 1.000 13.89231 136 GLY A CA 1
ATOM 1096 C C . GLY A 1 136 ? -14.01784 80.49754 16.02214 1.000 14.33786 136 GLY A C 1
ATOM 1097 O O . GLY A 1 136 ? -14.41034 81.67607 16.02163 1.000 17.56025 136 GLY A O 1
ATOM 1098 N N . ASP A 1 137 ? -13.37341 79.93236 15.00470 1.000 14.68433 137 ASP A N 1
ATOM 1099 C CA . ASP A 1 137 ? -13.13503 80.69688 13.74882 1.000 14.81783 137 ASP A CA 1
ATOM 1100 C C . ASP A 1 137 ? -14.46441 80.89988 13.05046 1.000 13.50409 137 ASP A C 1
ATOM 1101 O O . ASP A 1 137 ? -15.08615 79.91680 12.63082 1.000 14.44053 137 ASP A O 1
ATOM 1106 N N . PRO A 1 138 ? -14.92090 82.13759 12.87438 1.000 14.02962 138 PRO A N 1
ATOM 1107 C CA . PRO A 1 138 ? -16.25730 82.36474 12.30330 1.000 13.48355 138 PRO A CA 1
ATOM 1108 C C . PRO A 1 138 ? -16.35141 81.95532 10.84471 1.000 14.39184 138 PRO A C 1
ATOM 1109 O O . PRO A 1 138 ? -17.48676 81.86822 10.35003 1.000 14.95143 138 PRO A O 1
ATOM 1113 N N . ARG A 1 139 ? -15.22001 81.66598 10.16066 1.000 14.17865 139 ARG A N 1
ATOM 1114 C CA . ARG A 1 139 ? -15.32472 81.27240 8.74007 1.000 14.90079 139 ARG A CA 1
ATOM 1115 C C . ARG A 1 139 ? -16.15317 80.02357 8.55207 1.000 12.22139 139 ARG A C 1
ATOM 1116 O O . ARG A 1 139 ? -16.80979 79.87314 7.52221 1.000 13.51798 139 ARG A O 1
ATOM 1124 N N . GLY A 1 140 ? -16.11734 79.09378 9.50391 1.000 12.66555 140 GLY A N 1
ATOM 1125 C CA . GLY A 1 140 ? -16.88280 77.86800 9.33483 1.000 12.54533 140 GLY A CA 1
ATOM 1126 C C . GLY A 1 140 ? -18.37754 78.15670 9.26513 1.000 11.90816 140 GLY A C 1
ATOM 1127 O O . GLY A 1 140 ? -19.03867 77.83250 8.27965 1.000 12.18658 140 GLY A O 1
ATOM 1128 N N . ARG A 1 141 ? -18.89326 78.84221 10.27621 1.000 12.53917 141 ARG A N 1
ATOM 1129 C CA . ARG A 1 141 ? -20.30772 79.21159 10.26455 1.000 11.54909 141 ARG A CA 1
ATOM 1130 C C . ARG A 1 141 ? -20.63458 80.07772 9.05641 1.000 12.76920 141 ARG A C 1
ATOM 1131 O O . ARG A 1 141 ? -21.69460 79.91492 8.43400 1.000 13.33602 141 ARG A O 1
ATOM 1139 N N . GLU A 1 142 ? -19.73114 80.99165 8.69596 1.000 12.72589 142 GLU A N 1
ATOM 1140 C CA . GLU A 1 142 ? -20.00014 81.88380 7.56086 1.000 12.22240 142 GLU A CA 1
ATOM 1141 C C . GLU A 1 142 ? -20.28561 81.08424 6.30601 1.000 13.07070 142 GLU A C 1
ATOM 1142 O O . GLU A 1 142 ? -21.30559 81.32950 5.61541 1.000 13.07792 142 GLU A O 1
ATOM 1148 N N . TYR A 1 143 ? -19.41360 80.14313 5.98556 1.000 12.06232 143 TYR A N 1
ATOM 1149 C CA . TYR A 1 143 ? -19.59646 79.42532 4.71269 1.000 11.55458 143 TYR A CA 1
ATOM 1150 C C . TYR A 1 143 ? -20.63132 78.30311 4.86507 1.000 11.75808 143 TYR A C 1
ATOM 1151 O O . TYR A 1 143 ? -21.27970 77.94184 3.87409 1.000 13.05563 143 TYR A O 1
ATOM 1160 N N . ALA A 1 144 ? -20.81692 77.74019 6.07803 1.000 11.61555 144 ALA A N 1
ATOM 1161 C CA . ALA A 1 144 ? -21.93303 76.79536 6.29009 1.000 11.58493 144 ALA A CA 1
ATOM 1162 C C . ALA A 1 144 ? -23.27853 77.48046 6.03033 1.000 12.03817 144 ALA A C 1
ATOM 1163 O O . ALA A 1 144 ? -24.17071 76.89637 5.38998 1.000 11.92271 144 ALA A O 1
ATOM 1165 N N . GLU A 1 145 ? -23.44061 78.70344 6.56332 1.000 12.32883 145 GLU A N 1
ATOM 1166 C CA . GLU A 1 145 ? -24.67565 79.47083 6.36169 1.000 12.27820 145 GLU A CA 1
ATOM 1167 C C . GLU A 1 145 ? -24.84627 79.84202 4.91089 1.000 13.56799 145 GLU A C 1
ATOM 1168 O O . GLU A 1 145 ? -25.94706 79.67460 4.35748 1.000 13.35936 145 GLU A O 1
ATOM 1174 N N . LYS A 1 146 ? -23.76027 80.26934 4.24424 1.000 11.78734 146 LYS A N 1
ATOM 1175 C CA . LYS A 1 146 ? -23.91668 80.58429 2.80584 1.000 12.86900 146 LYS A CA 1
ATOM 1176 C C . LYS A 1 146 ? -24.37630 79.35380 2.03996 1.000 12.81139 146 LYS A C 1
ATOM 1177 O O . LYS A 1 146 ? -25.22778 79.46291 1.12112 1.000 13.45832 146 LYS A O 1
ATOM 1183 N N . THR A 1 147 ? -23.80681 78.19349 2.37256 1.000 12.07292 147 THR A N 1
ATOM 1184 C CA . THR A 1 147 ? -24.20171 76.95972 1.66585 1.000 12.14751 147 THR A CA 1
ATOM 1185 C C . THR A 1 147 ? -25.64000 76.57812 1.97566 1.000 12.18245 147 THR A C 1
ATOM 1186 O O . THR A 1 147 ? -26.39394 76.22437 1.04333 1.000 11.69240 147 THR A O 1
ATOM 1190 N N . PHE A 1 148 ? -26.05305 76.66828 3.24637 1.000 10.97181 148 PHE A N 1
ATOM 1191 C CA . PHE A 1 148 ? -27.45215 76.41718 3.59143 1.000 10.53455 148 PHE A CA 1
ATOM 1192 C C . PHE A 1 148 ? -28.37368 77.30930 2.77975 1.000 11.22466 148 PHE A C 1
ATOM 1193 O O . PHE A 1 148 ? -29.39204 76.83287 2.22230 1.000 11.63178 148 PHE A O 1
ATOM 1201 N N . ASP A 1 149 ? -28.01927 78.60787 2.69284 1.000 11.39824 149 ASP A N 1
ATOM 1202 C CA . ASP A 1 149 ? -28.89035 79.55381 1.98966 1.000 11.24067 149 ASP A CA 1
ATOM 1203 C C . ASP A 1 149 ? -28.97924 79.21544 0.50051 1.000 14.36137 149 ASP A C 1
ATOM 1204 O O . ASP A 1 149 ? -30.05504 79.37075 -0.10712 1.000 13.32689 149 ASP A O 1
ATOM 1209 N N . LEU A 1 150 ? -27.84777 78.80402 -0.10571 1.000 11.47985 150 LEU A N 1
ATOM 1210 C CA . LEU A 1 150 ? -27.88332 78.40379 -1.52425 1.000 11.85550 150 LEU A CA 1
ATOM 1211 C C . LEU A 1 150 ? -28.73835 77.15109 -1.72694 1.000 11.25593 150 LEU A C 1
ATOM 1212 O O . LEU A 1 150 ? -29.42373 77.01930 -2.75685 1.000 12.81510 150 LEU A O 1
ATOM 1217 N N . LEU A 1 151 ? -28.69465 76.19604 -0.77806 1.000 11.27162 151 LEU A N 1
ATOM 1218 C CA . LEU A 1 151 ? -29.55086 75.01421 -0.93429 1.000 10.59613 151 LEU A CA 1
ATOM 1219 C C . LEU A 1 151 ? -31.02204 75.41277 -0.87057 1.000 12.99135 151 LEU A C 1
ATOM 1220 O O . LEU A 1 151 ? -31.84617 74.85710 -1.59339 1.000 11.87725 151 LEU A O 1
ATOM 1225 N N . GLN A 1 152 ? -31.38504 76.32157 0.03287 1.000 11.97655 152 GLN A N 1
ATOM 1226 C CA . GLN A 1 152 ? -32.78886 76.72559 0.07366 1.000 10.82814 152 GLN A CA 1
ATOM 1227 C C . GLN A 1 152 ? -33.19976 77.38266 -1.23366 1.000 11.15850 152 GLN A C 1
ATOM 1228 O O . GLN A 1 152 ? -34.28690 77.11263 -1.75924 1.000 12.68613 152 GLN A O 1
ATOM 1234 N N . LYS A 1 153 ? -32.33782 78.25933 -1.77632 1.000 11.21408 153 LYS A N 1
ATOM 1235 C CA . LYS A 1 153 ? -32.66434 78.94989 -3.02174 1.000 11.57905 153 LYS A CA 1
ATOM 1236 C C . LYS A 1 153 ? -32.75117 77.97084 -4.18438 1.000 11.56025 153 LYS A C 1
ATOM 1237 O O . LYS A 1 153 ? -33.75777 77.94867 -4.89193 1.000 12.61123 153 LYS A O 1
ATOM 1243 N N . TYR A 1 154 ? -31.68139 77.15704 -4.38527 1.000 11.25332 154 TYR A N 1
ATOM 1244 C CA . TYR A 1 154 ? -31.58833 76.43968 -5.65032 1.000 12.18565 154 TYR A CA 1
ATOM 1245 C C . TYR A 1 154 ? -32.04825 74.99874 -5.58399 1.000 12.87328 154 TYR A C 1
ATOM 1246 O O . TYR A 1 154 ? -32.37546 74.45462 -6.64390 1.000 15.96061 154 TYR A O 1
ATOM 1255 N N . ALA A 1 155 ? -32.01307 74.34301 -4.41431 1.000 12.60281 155 ALA A N 1
ATOM 1256 C CA . ALA A 1 155 ? -32.24389 72.91318 -4.34414 1.000 11.68150 155 ALA A CA 1
ATOM 1257 C C . ALA A 1 155 ? -33.59975 72.53531 -3.76235 1.000 14.76964 155 ALA A C 1
ATOM 1258 O O . ALA A 1 155 ? -34.16974 71.53394 -4.18647 1.000 13.16502 155 ALA A O 1
ATOM 1260 N N . VAL A 1 156 ? -34.18348 73.34464 -2.87141 1.000 11.92355 156 VAL A N 1
ATOM 1261 C CA . VAL A 1 156 ? -35.45701 72.91147 -2.28119 1.000 12.36492 156 VAL A CA 1
ATOM 1262 C C . VAL A 1 156 ? -36.56648 72.94566 -3.33324 1.000 11.63101 156 VAL A C 1
ATOM 1263 O O . VAL A 1 156 ? -36.74182 73.93714 -4.06781 1.000 13.12914 156 VAL A O 1
ATOM 1267 N N . ASP A 1 157 ? -37.37888 71.87546 -3.36360 1.000 12.23402 157 ASP A N 1
ATOM 1268 C CA . ASP A 1 157 ? -38.56388 71.76149 -4.19491 1.000 12.28407 157 ASP A CA 1
ATOM 1269 C C . ASP A 1 157 ? -39.73084 72.31140 -3.38739 1.000 12.60515 157 ASP A C 1
ATOM 1270 O O . ASP A 1 157 ? -40.14748 71.71754 -2.38692 1.000 13.50180 157 ASP A O 1
ATOM 1275 N N . THR A 1 158 ? -40.19128 73.48904 -3.76105 1.000 12.91976 158 THR A N 1
ATOM 1276 C CA . THR A 1 158 ? -41.21614 74.15231 -3.00613 1.000 13.26251 158 THR A CA 1
ATOM 1277 C C . THR A 1 158 ? -42.56961 73.50730 -3.16824 1.000 14.97470 158 THR A C 1
ATOM 1278 O O . THR A 1 158 ? -43.49825 73.93399 -2.48212 1.000 15.46265 158 THR A O 1
ATOM 1282 N N . HIS A 1 159 ? -42.76354 72.61410 -4.16546 1.000 13.89321 159 HIS A N 1
ATOM 1283 C CA . HIS A 1 159 ? -44.06221 71.97592 -4.33570 1.000 14.42793 159 HIS A CA 1
ATOM 1284 C C . HIS A 1 159 ? -44.11161 70.68024 -3.52182 1.000 14.60076 159 HIS A C 1
ATOM 1285 O O . HIS A 1 159 ? -44.95713 70.51056 -2.63414 1.000 17.36093 159 HIS A O 1
ATOM 1292 N N . TYR A 1 160 ? -43.21553 69.75209 -3.83070 1.000 14.41156 160 TYR A N 1
ATOM 1293 C CA . TYR A 1 160 ? -43.24475 68.43577 -3.21720 1.000 15.36590 160 TYR A CA 1
ATOM 1294 C C . TYR A 1 160 ? -42.42425 68.33291 -1.95063 1.000 16.65558 160 TYR A C 1
ATOM 1295 O O . TYR A 1 160 ? -42.50718 67.28236 -1.26706 1.000 16.60004 160 TYR A O 1
ATOM 1304 N N . GLY A 1 161 ? -41.62349 69.35240 -1.61151 1.000 14.12418 161 GLY A N 1
ATOM 1305 C CA . GLY A 1 161 ? -40.72622 69.24635 -0.47125 1.000 13.65510 161 GLY A CA 1
ATOM 1306 C C . GLY A 1 161 ? -39.44707 68.49689 -0.79988 1.000 13.09546 161 GLY A C 1
ATOM 1307 O O . GLY A 1 161 ? -39.32200 67.80840 -1.84247 1.000 14.90742 161 GLY A O 1
ATOM 1308 N N . GLY A 1 162 ? -38.49815 68.61362 0.10343 1.000 11.62294 162 GLY A N 1
ATOM 1309 C CA . GLY A 1 162 ? -37.20563 67.96580 -0.08420 1.000 11.73066 162 GLY A CA 1
ATOM 1310 C C . GLY A 1 162 ? -36.34853 68.67933 -1.10112 1.000 12.78750 162 GLY A C 1
ATOM 1311 O O . GLY A 1 162 ? -36.63280 69.82526 -1.49694 1.000 13.87219 162 GLY A O 1
ATOM 1312 N N . TYR A 1 163 ? -35.31177 67.99176 -1.54919 1.000 11.91902 163 TYR A N 1
ATOM 1313 C CA . TYR A 1 163 ? -34.23380 68.63691 -2.29900 1.000 10.99186 163 TYR A CA 1
ATOM 1314 C C . TYR A 1 163 ? -33.97936 67.94191 -3.60843 1.000 12.66659 163 TYR A C 1
ATOM 1315 O O . TYR A 1 163 ? -33.82877 66.72086 -3.61443 1.000 12.87698 163 TYR A O 1
ATOM 1324 N N . PHE A 1 164 ? -33.85545 68.72503 -4.69018 1.000 11.62513 164 PHE A N 1
ATOM 1325 C CA . PHE A 1 164 ? -33.09720 68.23089 -5.84492 1.000 12.25485 164 PHE A CA 1
ATOM 1326 C C . PHE A 1 164 ? -31.61596 68.26499 -5.50475 1.000 12.55054 164 PHE A C 1
ATOM 1327 O O . PHE A 1 164 ? -31.18101 68.98557 -4.59841 1.000 11.93595 164 PHE A O 1
ATOM 1335 N N . GLU A 1 165 ? -30.81633 67.38588 -6.18941 1.000 12.26979 165 GLU A N 1
ATOM 1336 C CA . GLU A 1 165 ? -29.55095 66.99506 -5.53658 1.000 11.76442 165 GLU A CA 1
ATOM 1337 C C . GLU A 1 165 ? -28.30420 67.18142 -6.36186 1.000 11.72434 165 GLU A C 1
ATOM 1338 O O . GLU A 1 165 ? -27.19729 67.10444 -5.79082 1.000 12.67673 165 GLU A O 1
ATOM 1344 N N . MET A 1 166 ? -28.42107 67.41360 -7.66719 1.000 13.01294 166 MET A N 1
ATOM 1345 C CA . MET A 1 166 ? -27.23668 67.67328 -8.46206 1.000 12.41008 166 MET A CA 1
ATOM 1346 C C . MET A 1 166 ? -27.44542 68.79222 -9.46231 1.000 12.33976 166 MET A C 1
ATOM 1347 O O . MET A 1 166 ? -28.44583 68.81130 -10.16749 1.000 13.82657 166 MET A O 1
ATOM 1352 N N . PHE A 1 167 ? -26.45508 69.68904 -9.51694 1.000 13.03628 167 PHE A N 1
ATOM 1353 C CA . PHE A 1 167 ? -26.53665 70.90825 -10.32301 1.000 12.59805 167 PHE A CA 1
ATOM 1354 C C . PHE A 1 167 ? -25.24239 71.16521 -11.07105 1.000 13.23200 167 PHE A C 1
ATOM 1355 O O . PHE A 1 167 ? -24.16535 70.75039 -10.64042 1.000 13.11542 167 PHE A O 1
ATOM 1363 N N . ASN A 1 168 ? -25.35613 71.84994 -12.21482 1.000 14.10601 168 ASN A N 1
ATOM 1364 C CA . ASN A 1 168 ? -24.17118 72.37949 -12.88951 1.000 12.70199 168 ASN A CA 1
ATOM 1365 C C . ASN A 1 168 ? -23.52420 73.46220 -12.02960 1.000 13.70013 168 ASN A C 1
ATOM 1366 O O . ASN A 1 168 ? -24.09312 73.92467 -11.03527 1.000 13.84856 168 ASN A O 1
ATOM 1371 N N . ARG A 1 169 ? -22.32859 73.89936 -12.44224 1.000 14.02018 169 ARG A N 1
ATOM 1372 C CA . ARG A 1 169 ? -21.62185 74.93621 -11.66270 1.000 13.61949 169 ARG A CA 1
ATOM 1373 C C . ARG A 1 169 ? -22.48244 76.16065 -11.40400 1.000 13.89168 169 ARG A C 1
ATOM 1374 O O . ARG A 1 169 ? -22.47763 76.71508 -10.29085 1.000 15.41496 169 ARG A O 1
ATOM 1382 N N . ASP A 1 170 ? -23.25477 76.56511 -12.42700 1.000 14.63783 170 ASP A N 1
ATOM 1383 C CA . ASP A 1 170 ? -24.06761 77.77963 -12.29453 1.000 13.81445 170 ASP A CA 1
ATOM 1384 C C . ASP A 1 170 ? -25.40078 77.54920 -11.60833 1.000 15.04050 170 ASP A C 1
ATOM 1385 O O . ASP A 1 170 ? -26.26119 78.45789 -11.69680 1.000 16.50709 170 ASP A O 1
ATOM 1390 N N . TRP A 1 171 ? -25.57452 76.38887 -10.98225 1.000 14.35408 171 TRP A N 1
ATOM 1391 C CA . TRP A 1 171 ? -26.74163 76.02021 -10.17265 1.000 16.03930 171 TRP A CA 1
ATOM 1392 C C . TRP A 1 171 ? -27.94143 75.71342 -11.05493 1.000 15.05945 171 TRP A C 1
ATOM 1393 O O . TRP A 1 171 ? -29.04388 75.47291 -10.49743 1.000 16.10445 171 TRP A O 1
ATOM 1404 N N . THR A 1 172 ? -27.79175 75.59016 -12.37836 1.000 14.41202 172 THR A N 1
ATOM 1405 C CA . THR A 1 172 ? -28.88360 75.00587 -13.15467 1.000 13.21893 172 THR A CA 1
ATOM 1406 C C . THR A 1 172 ? -28.98771 73.50439 -12.87300 1.000 15.30122 172 THR A C 1
ATOM 1407 O O . THR A 1 172 ? -28.00657 72.81019 -12.63463 1.000 14.93161 172 THR A O 1
ATOM 1411 N N . LEU A 1 173 ? -30.21522 73.03244 -12.79529 1.000 15.70125 173 LEU A N 1
ATOM 1412 C CA . LEU A 1 173 ? -30.44366 71.63206 -12.44240 1.000 16.43712 173 LEU A CA 1
ATOM 1413 C C . LEU A 1 173 ? -29.88747 70.69773 -13.52674 1.000 14.84520 173 LEU A C 1
ATOM 1414 O O . LEU A 1 173 ? -30.02110 70.96351 -14.74230 1.000 18.99740 173 LEU A O 1
ATOM 1419 N N . LYS A 1 174 ? -29.24355 69.60450 -13.10041 1.000 16.07028 174 LYS A N 1
ATOM 1420 C CA . LYS A 1 174 ? -28.74234 68.60804 -14.04694 1.000 14.77691 174 LYS A CA 1
ATOM 1421 C C . LYS A 1 174 ? -29.89074 67.83410 -14.69509 1.000 16.60090 174 LYS A C 1
ATOM 1422 O O . LYS A 1 174 ? -31.06613 67.92890 -14.31089 1.000 17.19325 174 LYS A O 1
ATOM 1428 N N . GLY A 1 175 ? -29.53756 67.10129 -15.78044 1.000 19.04953 175 GLY A N 1
ATOM 1429 C CA . GLY A 1 175 ? -30.53011 66.36575 -16.53373 1.000 17.83618 175 GLY A CA 1
ATOM 1430 C C . GLY A 1 175 ? -31.07815 65.20177 -15.75811 1.000 18.73739 175 GLY A C 1
ATOM 1431 O O . GLY A 1 175 ? -30.63424 64.91234 -14.64903 1.000 18.34181 175 GLY A O 1
ATOM 1432 N N . PRO A 1 176 ? -32.00253 64.47641 -16.37356 1.000 17.43677 176 PRO A N 1
ATOM 1433 C CA . PRO A 1 176 ? -32.62859 63.32365 -15.71640 1.000 20.93771 176 PRO A CA 1
ATOM 1434 C C . PRO A 1 176 ? -31.70032 62.11900 -15.64651 1.000 19.75369 176 PRO A C 1
ATOM 1435 O O . PRO A 1 176 ? -30.62625 62.04897 -16.27230 1.000 22.05481 176 PRO A O 1
ATOM 1439 N N . GLY A 1 177 ? -32.15589 61.14036 -14.89728 1.000 16.99172 177 GLY A N 1
ATOM 1440 C CA . GLY A 1 177 ? -31.47028 59.84991 -14.85472 1.000 15.78577 177 GLY A CA 1
ATOM 1441 C C . GLY A 1 177 ? -30.08509 59.94527 -14.21758 1.000 16.32773 177 GLY A C 1
ATOM 1442 O O . GLY A 1 177 ? -29.89391 60.54256 -13.15112 1.000 16.86981 177 GLY A O 1
ATOM 1443 N N . ALA A 1 178 ? -29.09584 59.34600 -14.92745 1.000 19.03200 178 ALA A N 1
ATOM 1444 C CA . ALA A 1 178 ? -27.76322 59.26754 -14.31293 1.000 18.33841 178 ALA A CA 1
ATOM 1445 C C . ALA A 1 178 ? -27.15640 60.63611 -14.08055 1.000 16.80315 178 ALA A C 1
ATOM 1446 O O . ALA A 1 178 ? -26.27630 60.77834 -13.21492 1.000 17.14690 178 ALA A O 1
ATOM 1448 N N . ALA A 1 179 ? -27.61943 61.65943 -14.79814 1.000 15.56498 179 ALA A N 1
ATOM 1449 C CA . ALA A 1 179 ? -27.07467 62.99510 -14.53929 1.000 15.54489 179 ALA A CA 1
ATOM 1450 C C . ALA A 1 179 ? -27.50560 63.54236 -13.18334 1.000 14.92721 179 ALA A C 1
ATOM 1451 O O . ALA A 1 179 ? -26.86056 64.48089 -12.67942 1.000 15.99725 179 ALA A O 1
ATOM 1453 N N . GLY A 1 180 ? -28.56405 62.98824 -12.56709 1.000 15.32797 180 GLY A N 1
ATOM 1454 C CA . GLY A 1 180 ? -28.81292 63.25853 -11.15525 1.000 13.34049 180 GLY A CA 1
ATOM 1455 C C . GLY A 1 180 ? -29.88810 64.27639 -10.84661 1.000 13.79372 180 GLY A C 1
ATOM 1456 O O . GLY A 1 180 ? -30.08593 64.56245 -9.63927 1.000 14.73000 180 GLY A O 1
ATOM 1457 N N . GLY A 1 181 ? -30.56182 64.83512 -11.84974 1.000 15.72852 181 GLY A N 1
ATOM 1458 C CA . GLY A 1 181 ? -31.46117 65.95184 -11.61764 1.000 15.37681 181 GLY A CA 1
ATOM 1459 C C . GLY A 1 181 ? -32.89671 65.60251 -11.33206 1.000 16.18200 181 GLY A C 1
ATOM 1460 O O . GLY A 1 181 ? -33.70159 66.52968 -11.16265 1.000 17.09139 181 GLY A O 1
ATOM 1461 N N . ASP A 1 182 ? -33.28731 64.30400 -11.30221 1.000 15.49790 182 ASP A N 1
ATOM 1462 C CA . ASP A 1 182 ? -34.71247 64.00386 -11.12829 1.000 14.90698 182 ASP A CA 1
ATOM 1463 C C . ASP A 1 182 ? -34.98525 62.98676 -10.02516 1.000 14.42896 182 ASP A C 1
ATOM 1464 O O . ASP A 1 182 ? -36.09619 62.42300 -9.98672 1.000 16.37913 182 ASP A O 1
ATOM 1469 N N . ARG A 1 183 ? -34.00142 62.75033 -9.14520 1.000 13.42377 183 ARG A N 1
ATOM 1470 C CA . ARG A 1 183 ? -34.22194 61.84573 -8.01963 1.000 12.19928 183 ARG A CA 1
ATOM 1471 C C . ARG A 1 183 ? -33.93122 62.55818 -6.70669 1.000 13.85640 183 ARG A C 1
ATOM 1472 O O . ARG A 1 183 ? -33.06613 63.44035 -6.61628 1.000 14.97365 183 ARG A O 1
ATOM 1480 N N . LYS A 1 184 ? -34.63785 62.11659 -5.68280 1.000 12.91038 184 LYS A N 1
ATOM 1481 C CA . LYS A 1 184 ? -34.42071 62.51853 -4.29074 1.000 12.44331 184 LYS A CA 1
ATOM 1482 C C . LYS A 1 184 ? -34.03674 61.27493 -3.53904 1.000 12.46474 184 LYS A C 1
ATOM 1483 O O . LYS A 1 184 ? -34.67298 60.22196 -3.72327 1.000 15.42081 184 LYS A O 1
ATOM 1489 N N . THR A 1 185 ? -33.01598 61.38592 -2.70184 1.000 11.33687 185 THR A N 1
ATOM 1490 C CA . THR A 1 185 ? -32.42725 60.16040 -2.17544 1.000 11.85297 185 THR A CA 1
ATOM 1491 C C . THR A 1 185 ? -32.27007 60.17997 -0.65042 1.000 13.02387 185 THR A C 1
ATOM 1492 O O . THR A 1 185 ? -32.06768 61.21678 -0.00831 1.000 12.62060 185 THR A O 1
ATOM 1496 N N . LEU A 1 186 ? -32.34952 58.96663 -0.06617 1.000 12.44264 186 LEU A N 1
ATOM 1497 C CA . LEU A 1 186 ? -31.98328 58.78105 1.35910 1.000 12.51676 186 LEU A CA 1
ATOM 1498 C C . LEU A 1 186 ? -30.58417 59.28713 1.66753 1.000 13.83815 186 LEU A C 1
ATOM 1499 O O . LEU A 1 186 ? -30.38560 59.99006 2.66284 1.000 14.14717 186 LEU A O 1
ATOM 1504 N N . ASP A 1 187 ? -29.60246 58.99682 0.78748 1.000 13.49487 187 ASP A N 1
ATOM 1505 C CA . ASP A 1 187 ? -28.22225 59.38625 1.11792 1.000 11.84132 187 ASP A CA 1
ATOM 1506 C C . ASP A 1 187 ? -28.15640 60.88855 1.38372 1.000 13.93096 187 ASP A C 1
ATOM 1507 O O . ASP A 1 187 ? -27.55991 61.34066 2.36302 1.000 14.91650 187 ASP A O 1
ATOM 1512 N N . VAL A 1 188 ? -28.74451 61.69131 0.48682 1.000 12.17323 188 VAL A N 1
ATOM 1513 C CA . VAL A 1 188 ? -28.64838 63.13835 0.69403 1.000 10.95711 188 VAL A CA 1
ATOM 1514 C C . VAL A 1 188 ? -29.52095 63.59980 1.84933 1.000 12.38351 188 VAL A C 1
ATOM 1515 O O . VAL A 1 188 ? -29.08971 64.40949 2.67595 1.000 12.12153 188 VAL A O 1
ATOM 1519 N N . HIS A 1 189 ? -30.77485 63.13509 1.91098 1.000 11.49010 189 HIS A N 1
ATOM 1520 C CA . HIS A 1 189 ? -31.68208 63.68682 2.93265 1.000 10.06280 189 HIS A CA 1
ATOM 1521 C C . HIS A 1 189 ? -31.26205 63.29750 4.33439 1.000 13.33716 189 HIS A C 1
ATOM 1522 O O . HIS A 1 189 ? -31.37448 64.12688 5.25191 1.000 11.12724 189 HIS A O 1
ATOM 1529 N N A MET A 1 190 ? -30.72090 62.08461 4.51646 0.408 11.89445 190 MET A N 1
ATOM 1530 N N B MET A 1 190 ? -30.72515 62.07195 4.52504 0.592 11.87203 190 MET A N 1
ATOM 1531 C CA A MET A 1 190 ? -30.26573 61.72069 5.85030 0.408 10.93920 190 MET A CA 1
ATOM 1532 C CA B MET A 1 190 ? -30.24154 61.72404 5.86059 0.592 10.91769 190 MET A CA 1
ATOM 1533 C C A MET A 1 190 ? -29.03542 62.52139 6.24450 0.408 12.28571 190 MET A C 1
ATOM 1534 C C B MET A 1 190 ? -29.04119 62.55800 6.23919 0.592 12.29356 190 MET A C 1
ATOM 1535 O O A MET A 1 190 ? -28.92551 62.94775 7.40965 0.408 11.86984 190 MET A O 1
ATOM 1536 O O B MET A 1 190 ? -28.95341 63.03472 7.39053 0.592 11.77183 190 MET A O 1
ATOM 1545 N N . HIS A 1 191 ? -28.08783 62.74436 5.30425 1.000 10.42854 191 HIS A N 1
ATOM 1546 C CA . HIS A 1 191 ? -26.91217 63.54430 5.68688 1.000 9.61775 191 HIS A CA 1
ATOM 1547 C C . HIS A 1 191 ? -27.26864 65.01175 5.85944 1.000 12.20630 191 HIS A C 1
ATOM 1548 O O . HIS A 1 191 ? -26.61615 65.67451 6.67395 1.000 10.82023 191 HIS A O 1
ATOM 1555 N N . LEU A 1 192 ? -28.32627 65.52759 5.19438 1.000 10.73962 192 LEU A N 1
ATOM 1556 C CA . LEU A 1 192 ? -28.74175 66.89613 5.50853 1.000 10.58737 192 LEU A CA 1
ATOM 1557 C C . LEU A 1 192 ? -29.25717 66.99886 6.94788 1.000 12.01840 192 LEU A C 1
ATOM 1558 O O . LEU A 1 192 ? -29.01573 68.00979 7.61366 1.000 11.06357 192 LEU A O 1
ATOM 1563 N N . MET A 1 193 ? -29.93285 65.97405 7.46814 1.000 10.09473 193 MET A N 1
ATOM 1564 C CA . MET A 1 193 ? -30.35212 66.03888 8.88143 1.000 9.62818 193 MET A CA 1
ATOM 1565 C C . MET A 1 193 ? -29.12328 66.11385 9.78481 1.000 10.88866 193 MET A C 1
ATOM 1566 O O . MET A 1 193 ? -29.07492 66.91653 10.72571 1.000 10.79702 193 MET A O 1
ATOM 1571 N N . GLU A 1 194 ? -28.13965 65.25513 9.51067 1.000 11.24588 194 GLU A N 1
ATOM 1572 C CA . GLU A 1 194 ? -26.85489 65.30432 10.21492 1.000 10.07704 194 GLU A CA 1
ATOM 1573 C C . GLU A 1 194 ? -26.22604 66.69584 10.19915 1.000 10.90755 194 GLU A C 1
ATOM 1574 O O . GLU A 1 194 ? -25.84972 67.25926 11.24775 1.000 11.66575 194 GLU A O 1
ATOM 1580 N N . ALA A 1 195 ? -26.10157 67.26459 9.00228 1.000 10.07268 195 ALA A N 1
ATOM 1581 C CA . ALA A 1 195 ? -25.44304 68.56546 8.84295 1.000 9.74849 195 ALA A CA 1
ATOM 1582 C C . ALA A 1 195 ? -26.23837 69.67469 9.52995 1.000 10.94258 195 ALA A C 1
ATOM 1583 O O . ALA A 1 195 ? -25.64992 70.56154 10.16325 1.000 11.10551 195 ALA A O 1
ATOM 1585 N N . TYR A 1 196 ? -27.56672 69.66963 9.35884 1.000 10.16584 196 TYR A N 1
ATOM 1586 C CA . TYR A 1 196 ? -28.36911 70.74935 9.95657 1.000 11.27403 196 TYR A CA 1
ATOM 1587 C C . TYR A 1 196 ? -28.38617 70.67749 11.48446 1.000 11.23024 196 TYR A C 1
ATOM 1588 O O . TYR A 1 196 ? -28.59438 71.69808 12.13942 1.000 12.38161 196 TYR A O 1
ATOM 1597 N N . THR A 1 197 ? -28.20052 69.47357 12.06029 1.000 10.53390 197 THR A N 1
ATOM 1598 C CA . THR A 1 197 ? -28.10294 69.38472 13.50678 1.000 9.87948 197 THR A CA 1
ATOM 1599 C C . THR A 1 197 ? -26.93952 70.21407 14.00861 1.000 10.74243 197 THR A C 1
ATOM 1600 O O . THR A 1 197 ? -27.08542 71.00485 14.95337 1.000 12.41941 197 THR A O 1
ATOM 1604 N N . THR A 1 198 ? -25.77101 70.01917 13.38627 1.000 10.35343 198 THR A N 1
ATOM 1605 C CA . THR A 1 198 ? -24.55946 70.72045 13.84505 1.000 11.55158 198 THR A CA 1
ATOM 1606 C C . THR A 1 198 ? -24.62707 72.19556 13.44083 1.000 10.77779 198 THR A C 1
ATOM 1607 O O . THR A 1 198 ? -24.18684 73.06164 14.22253 1.000 11.44462 198 THR A O 1
ATOM 1611 N N . LEU A 1 199 ? -25.24722 72.49113 12.27322 1.000 11.11894 199 LEU A N 1
ATOM 1612 C CA . LEU A 1 199 ? -25.45909 73.90850 11.93391 1.000 10.38589 199 LEU A CA 1
ATOM 1613 C C . LEU A 1 199 ? -26.28207 74.60163 13.01369 1.000 11.55590 199 LEU A C 1
ATOM 1614 O O . LEU A 1 199 ? -25.91505 75.68126 13.48822 1.000 11.52590 199 LEU A O 1
ATOM 1619 N N . TYR A 1 200 ? -27.39767 73.97897 13.43085 1.000 12.04309 200 TYR A N 1
ATOM 1620 C CA . TYR A 1 200 ? -28.21178 74.55760 14.50817 1.000 11.71011 200 TYR A CA 1
ATOM 1621 C C . TYR A 1 200 ? -27.47190 74.60211 15.84697 1.000 11.64898 200 TYR A C 1
ATOM 1622 O O . TYR A 1 200 ? -27.58706 75.59612 16.56804 1.000 13.85235 200 TYR A O 1
ATOM 1631 N N . GLU A 1 201 ? -26.70063 73.55060 16.17732 1.000 11.55039 201 GLU A N 1
ATOM 1632 C CA . GLU A 1 201 ? -25.86935 73.65089 17.38188 1.000 11.58163 201 GLU A CA 1
ATOM 1633 C C . GLU A 1 201 ? -25.00123 74.90006 17.34630 1.000 11.31273 201 GLU A C 1
ATOM 1634 O O . GLU A 1 201 ? -24.83045 75.59718 18.39539 1.000 12.30350 201 GLU A O 1
ATOM 1640 N N . CYS A 1 202 ? -24.41167 75.18923 16.16994 1.000 12.94856 202 CYS A N 1
ATOM 1641 C CA . CYS A 1 202 ? -23.48673 76.31003 16.03494 1.000 12.04465 202 CYS A CA 1
ATOM 1642 C C . CYS A 1 202 ? -24.24931 77.63499 16.10537 1.000 13.85693 202 CYS A C 1
ATOM 1643 O O . CYS A 1 202 ? -23.88640 78.54038 16.88700 1.000 16.42019 202 CYS A O 1
ATOM 1646 N N . THR A 1 203 ? -25.37016 77.76131 15.34204 1.000 12.13037 203 THR A N 1
ATOM 1647 C CA . THR A 1 203 ? -25.95379 79.09551 15.23239 1.000 12.81634 203 THR A CA 1
ATOM 1648 C C . THR A 1 203 ? -27.04368 79.42072 16.24171 1.000 12.42328 203 THR A C 1
ATOM 1649 O O . THR A 1 203 ? -27.22810 80.61109 16.59894 1.000 15.04960 203 THR A O 1
ATOM 1653 N N . GLY A 1 204 ? -27.77532 78.40668 16.70605 1.000 13.70740 204 GLY A N 1
ATOM 1654 C CA . GLY A 1 204 ? -28.93683 78.60860 17.55007 1.000 13.06896 204 GLY A CA 1
ATOM 1655 C C . GLY A 1 204 ? -30.07903 79.34677 16.89702 1.000 13.53445 204 GLY A C 1
ATOM 1656 O O . GLY A 1 204 ? -31.00687 79.78772 17.61444 1.000 17.05016 204 GLY A O 1
ATOM 1657 N N A GLN A 1 205 ? -30.03534 79.49908 15.56614 0.627 14.07245 205 GLN A N 1
ATOM 1658 N N B GLN A 1 205 ? -30.04958 79.49835 15.57519 0.373 14.12875 205 GLN A N 1
ATOM 1659 C CA A GLN A 1 205 ? -31.05366 80.29746 14.85812 0.627 13.12751 205 GLN A CA 1
ATOM 1660 C CA B GLN A 1 205 ? -31.05198 80.32295 14.89961 0.373 13.13154 205 GLN A CA 1
ATOM 1661 C C A GLN A 1 205 ? -32.34068 79.51211 14.61915 0.627 12.40776 205 GLN A C 1
ATOM 1662 C C B GLN A 1 205 ? -32.32862 79.53991 14.61463 0.373 12.47152 205 GLN A C 1
ATOM 1663 O O A GLN A 1 205 ? -32.28756 78.31579 14.28154 0.627 14.86700 205 GLN A O 1
ATOM 1664 O O B GLN A 1 205 ? -32.27976 78.34611 14.28215 0.373 14.89686 205 GLN A O 1
ATOM 1675 N N A GLU A 1 206 ? -33.48069 80.21929 14.76035 0.627 14.00377 206 GLU A N 1
ATOM 1676 N N B GLU A 1 206 ? -33.46412 80.24504 14.72809 0.373 13.99380 206 GLU A N 1
ATOM 1677 C CA A GLU A 1 206 ? -34.78578 79.57832 14.57401 0.627 13.46419 206 GLU A CA 1
ATOM 1678 C CA B GLU A 1 206 ? -34.77262 79.60944 14.58512 0.373 13.54045 206 GLU A CA 1
ATOM 1679 C C A GLU A 1 206 ? -34.86576 78.88383 13.22525 0.627 13.10374 206 GLU A C 1
ATOM 1680 C C B GLU A 1 206 ? -34.94157 78.95134 13.22038 0.373 13.21242 206 GLU A C 1
ATOM 1681 O O A GLU A 1 206 ? -35.43167 77.79069 13.12148 0.627 15.49100 206 GLU A O 1
ATOM 1682 O O B GLU A 1 206 ? -35.63629 77.93495 13.10893 0.373 14.72109 206 GLU A O 1
ATOM 1693 N N . ILE A 1 207 ? -34.35212 79.51726 12.15993 1.000 12.85464 207 ILE A N 1
ATOM 1694 C CA . ILE A 1 207 ? -34.57368 78.92276 10.85054 1.000 13.06592 207 ILE A CA 1
ATOM 1695 C C . ILE A 1 207 ? -33.90516 77.56148 10.77798 1.000 11.47363 207 ILE A C 1
ATOM 1696 O O . ILE A 1 207 ? -34.38660 76.64901 10.08843 1.000 13.38349 207 ILE A O 1
ATOM 1701 N N . HIS A 1 208 ? -32.72845 77.42483 11.40546 1.000 12.16578 208 HIS A N 1
ATOM 1702 C CA . HIS A 1 208 ? -32.03855 76.13355 11.36879 1.000 10.98084 208 HIS A CA 1
ATOM 1703 C C . HIS A 1 208 ? -32.74485 75.10308 12.23087 1.000 12.48133 208 HIS A C 1
ATOM 1704 O O . HIS A 1 208 ? -32.82092 73.93036 11.84629 1.000 13.71629 208 HIS A O 1
ATOM 1711 N N . ARG A 1 209 ? -33.30706 75.53517 13.36329 1.000 12.60198 209 ARG A N 1
ATOM 1712 C CA . ARG A 1 209 ? -34.12630 74.61333 14.15520 1.000 12.50528 209 ARG A CA 1
ATOM 1713 C C . ARG A 1 209 ? -35.31764 74.13416 13.33159 1.000 14.69589 209 ARG A C 1
ATOM 1714 O O . ARG A 1 209 ? -35.61959 72.93569 13.27289 1.000 14.29115 209 ARG A O 1
ATOM 1722 N N . ARG A 1 210 ? -36.04859 75.09100 12.74539 1.000 12.71473 210 ARG A N 1
ATOM 1723 C CA . ARG A 1 210 ? -37.25228 74.77100 11.98691 1.000 13.52230 210 ARG A CA 1
ATOM 1724 C C . ARG A 1 210 ? -36.94304 73.82500 10.84113 1.000 15.18844 210 ARG A C 1
ATOM 1725 O O . ARG A 1 210 ? -37.68052 72.86816 10.58388 1.000 13.44837 210 ARG A O 1
ATOM 1733 N N . LYS A 1 211 ? -35.88232 74.11169 10.07587 1.000 12.19935 211 LYS A N 1
ATOM 1734 C CA . LYS A 1 211 ? -35.62640 73.27998 8.90867 1.000 11.03325 211 LYS A CA 1
ATOM 1735 C C . LYS A 1 211 ? -34.91617 71.97627 9.26175 1.000 12.46284 211 LYS A C 1
ATOM 1736 O O . LYS A 1 211 ? -35.11793 70.98992 8.53848 1.000 13.51010 211 LYS A O 1
ATOM 1742 N N . LEU A 1 212 ? -34.24260 71.88837 10.42680 1.000 12.17799 212 LEU A N 1
ATOM 1743 C CA . LEU A 1 212 ? -33.82068 70.56773 10.90528 1.000 12.01414 212 LEU A CA 1
ATOM 1744 C C . LEU A 1 212 ? -35.04384 69.69514 11.17604 1.000 11.65000 212 LEU A C 1
ATOM 1745 O O . LEU A 1 212 ? -35.10800 68.51938 10.73211 1.000 12.90917 212 LEU A O 1
ATOM 1750 N N . LEU A 1 213 ? -36.04367 70.26616 11.87174 1.000 12.63374 213 LEU A N 1
ATOM 1751 C CA . LEU A 1 213 ? -37.25521 69.49278 12.16254 1.000 13.23893 213 LEU A CA 1
ATOM 1752 C C . LEU A 1 213 ? -38.00236 69.11809 10.87541 1.000 13.02181 213 LEU A C 1
ATOM 1753 O O . LEU A 1 213 ? -38.49096 67.99137 10.75659 1.000 15.11701 213 LEU A O 1
ATOM 1758 N N . GLU A 1 214 ? -38.04017 70.02400 9.86574 1.000 12.31208 214 GLU A N 1
ATOM 1759 C CA . GLU A 1 214 ? -38.67114 69.66521 8.59510 1.000 12.29301 214 GLU A CA 1
ATOM 1760 C C . GLU A 1 214 ? -37.94737 68.49946 7.92891 1.000 12.78217 214 GLU A C 1
ATOM 1761 O O . GLU A 1 214 ? -38.58152 67.64901 7.26961 1.000 13.92712 214 GLU A O 1
ATOM 1767 N N . THR A 1 215 ? -36.62252 68.47043 8.05090 1.000 11.58987 215 THR A N 1
ATOM 1768 C CA . THR A 1 215 ? -35.85654 67.41722 7.39149 1.000 10.59044 215 THR A CA 1
ATOM 1769 C C . THR A 1 215 ? -36.09746 66.07201 8.07328 1.000 12.40526 215 THR A C 1
ATOM 1770 O O . THR A 1 215 ? -36.24369 65.04127 7.40386 1.000 13.85562 215 THR A O 1
ATOM 1774 N N . ILE A 1 216 ? -36.15437 66.08966 9.39282 1.000 12.82150 216 ILE A N 1
ATOM 1775 C CA . ILE A 1 216 ? -36.52948 64.87883 10.13357 1.000 13.35698 216 ILE A CA 1
ATOM 1776 C C . ILE A 1 216 ? -37.88358 64.36910 9.67068 1.000 13.25806 216 ILE A C 1
ATOM 1777 O O . ILE A 1 216 ? -38.06789 63.16515 9.39017 1.000 13.95670 216 ILE A O 1
ATOM 1782 N N . GLU A 1 217 ? -38.86664 65.28228 9.56854 1.000 12.95601 217 GLU A N 1
ATOM 1783 C CA . GLU A 1 217 ? -40.20675 64.87850 9.11439 1.000 14.83564 217 GLU A CA 1
ATOM 1784 C C . GLU A 1 217 ? -40.16789 64.31799 7.68995 1.000 16.19339 217 GLU A C 1
ATOM 1785 O O . GLU A 1 217 ? -40.87281 63.33268 7.37839 1.000 16.61475 217 GLU A O 1
ATOM 1791 N N . LEU A 1 218 ? -39.38779 64.92567 6.78039 1.000 13.31608 218 LEU A N 1
ATOM 1792 C CA . LEU A 1 218 ? -39.29604 64.33530 5.44108 1.000 14.82056 218 LEU A CA 1
ATOM 1793 C C . LEU A 1 218 ? -38.78366 62.91839 5.51616 1.000 16.53954 218 LEU A C 1
ATOM 1794 O O . LEU A 1 218 ? -39.28875 62.02195 4.80757 1.000 15.79091 218 LEU A O 1
ATOM 1799 N N . LEU A 1 219 ? -37.75777 62.69529 6.32492 1.000 14.93709 219 LEU A N 1
ATOM 1800 C CA . LEU A 1 219 ? -37.19171 61.35543 6.37995 1.000 13.10655 219 LEU A CA 1
ATOM 1801 C C . LEU A 1 219 ? -38.22643 60.37010 6.91375 1.000 14.24290 219 LEU A C 1
ATOM 1802 O O . LEU A 1 219 ? -38.43135 59.28886 6.32850 1.000 15.63773 219 LEU A O 1
ATOM 1807 N N . VAL A 1 220 ? -38.83495 60.68998 8.06486 1.000 13.85193 220 VAL A N 1
ATOM 1808 C CA . VAL A 1 220 ? -39.76707 59.75582 8.70144 1.000 12.93238 220 VAL A CA 1
ATOM 1809 C C . VAL A 1 220 ? -40.97547 59.51148 7.83167 1.000 17.38769 220 VAL A C 1
ATOM 1810 O O . VAL A 1 220 ? -41.46877 58.36776 7.74029 1.000 16.69142 220 VAL A O 1
ATOM 1814 N N . ASN A 1 221 ? -41.50363 60.57833 7.18609 1.000 16.21409 221 ASN A N 1
ATOM 1815 C CA . ASN A 1 221 ? -42.81070 60.46936 6.51227 1.000 15.69538 221 ASN A CA 1
ATOM 1816 C C . ASN A 1 221 ? -42.70215 60.10280 5.04349 1.000 17.07240 221 ASN A C 1
ATOM 1817 O O . ASN A 1 221 ? -43.68229 59.55694 4.49488 1.000 18.60889 221 ASN A O 1
ATOM 1822 N N . LYS A 1 222 ? -41.56146 60.39096 4.38717 1.000 17.70309 222 LYS A N 1
ATOM 1823 C CA . LYS A 1 222 ? -41.40395 60.13000 2.94093 1.000 17.46430 222 LYS A CA 1
ATOM 1824 C C . LYS A 1 222 ? -40.35119 59.08690 2.61458 1.000 18.46660 222 LYS A C 1
ATOM 1825 O O . LYS A 1 222 ? -40.54531 58.31132 1.66463 1.000 18.58000 222 LYS A O 1
ATOM 1831 N N . VAL A 1 223 ? -39.24399 59.02545 3.38130 1.000 16.76553 223 VAL A N 1
ATOM 1832 C CA . VAL A 1 223 ? -38.09281 58.20284 2.94366 1.000 15.23199 223 VAL A CA 1
ATOM 1833 C C . VAL A 1 223 ? -38.14214 56.80789 3.54400 1.000 17.45056 223 VAL A C 1
ATOM 1834 O O . VAL A 1 223 ? -37.79553 55.82486 2.88203 1.000 18.85934 223 VAL A O 1
ATOM 1838 N N . MET A 1 224 ? -38.56076 56.70964 4.79924 1.000 16.91616 224 MET A N 1
ATOM 1839 C CA . MET A 1 224 ? -38.58410 55.42268 5.48276 1.000 15.86328 224 MET A CA 1
ATOM 1840 C C . MET A 1 224 ? -39.76866 54.59206 4.98559 1.000 19.56106 224 MET A C 1
ATOM 1841 O O . MET A 1 224 ? -40.84903 55.11899 4.69303 1.000 19.96647 224 MET A O 1
ATOM 1846 N N . HIS A 1 225 ? -39.58969 53.26958 4.93551 1.000 16.93087 225 HIS A N 1
ATOM 1847 C CA . HIS A 1 225 ? -40.66984 52.40800 4.48128 1.0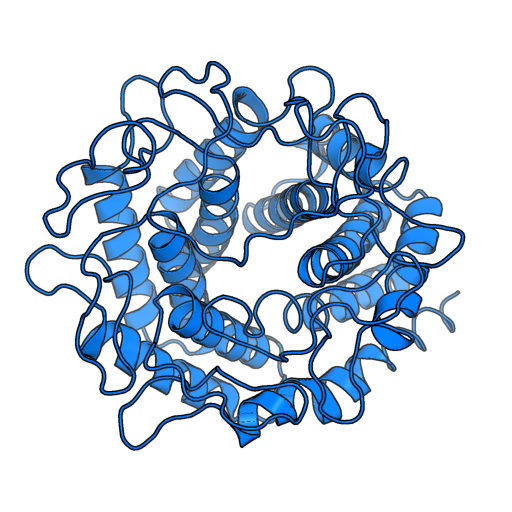00 17.34252 225 HIS A CA 1
ATOM 1848 C C . HIS A 1 225 ? -41.91974 52.58807 5.35069 1.000 18.41628 225 HIS A C 1
ATOM 1849 O O . HIS A 1 225 ? -41.82326 52.58231 6.58874 1.000 19.98995 225 HIS A O 1
ATOM 1856 N N . PRO A 1 226 ? -43.11303 52.73062 4.74924 1.000 21.59179 226 PRO A N 1
ATOM 1857 C CA . PRO A 1 226 ? -44.29177 53.05821 5.56346 1.000 23.98622 226 PRO A CA 1
ATOM 1858 C C . PRO A 1 226 ? -44.70091 51.96367 6.53101 1.000 24.68654 226 PRO A C 1
ATOM 1859 O O . PRO A 1 226 ? -45.33806 52.26573 7.54406 1.000 27.54668 226 PRO A O 1
ATOM 1863 N N . GLU A 1 227 ? -44.35793 50.70569 6.26208 1.000 21.39888 227 GLU A N 1
ATOM 1864 C CA . GLU A 1 227 ? -44.60779 49.62683 7.19262 1.000 24.47599 227 GLU A CA 1
ATOM 1865 C C . GLU A 1 227 ? -43.39170 49.33280 8.05119 1.000 22.72720 227 GLU A C 1
ATOM 1866 O O . GLU A 1 227 ? -43.50057 49.22653 9.26801 1.000 25.39727 227 GLU A O 1
ATOM 1872 N N . TYR A 1 228 ? -42.23493 49.18747 7.42896 1.000 21.55436 228 TYR A N 1
ATOM 1873 C CA . TYR A 1 228 ? -41.09934 48.59720 8.12311 1.000 20.01689 228 TYR A CA 1
ATOM 1874 C C . TYR A 1 228 ? -40.18174 49.62792 8.76558 1.000 20.58634 228 TYR A C 1
ATOM 1875 O O . TYR A 1 228 ? -39.36821 49.25763 9.64010 1.000 21.37149 228 TYR A O 1
ATOM 1884 N N . GLY A 1 229 ? -40.31166 50.90379 8.39358 1.000 20.61002 229 GLY A N 1
ATOM 1885 C CA . GLY A 1 229 ? -39.48760 51.94960 8.95997 1.000 18.07673 229 GLY A CA 1
ATOM 1886 C C . GLY A 1 229 ? -38.06317 51.98014 8.46200 1.000 15.61713 229 GLY A C 1
ATOM 1887 O O . GLY A 1 229 ? -37.29492 52.83617 8.90316 1.000 17.33598 229 GLY A O 1
ATOM 1888 N N . THR A 1 230 ? -37.70576 51.13758 7.47999 1.000 17.73979 230 THR A N 1
ATOM 1889 C CA . THR A 1 230 ? -36.34723 51.00716 6.98892 1.000 16.37489 230 THR A CA 1
ATOM 1890 C C . THR A 1 230 ? -36.13516 51.93380 5.78473 1.000 15.64044 230 THR A C 1
ATOM 1891 O O . THR A 1 230 ? -37.08525 52.22522 5.03413 1.000 18.61499 230 THR A O 1
ATOM 1895 N N . GLY A 1 231 ? -34.89531 52.36760 5.55805 1.000 14.87922 231 GLY A N 1
ATOM 1896 C CA . GLY A 1 231 ? -34.67735 53.37173 4.50873 1.000 14.44897 231 GLY A CA 1
ATOM 1897 C C . GLY A 1 231 ? -34.83101 52.79412 3.10548 1.000 15.62904 231 GLY A C 1
ATOM 1898 O O . GLY A 1 231 ? -34.33670 51.71035 2.77803 1.000 17.19552 231 GLY A O 1
ATOM 1899 N N . ILE A 1 232 ? -35.52867 53.55291 2.26040 1.000 14.72178 232 ILE A N 1
ATOM 1900 C CA . ILE A 1 232 ? -35.67311 53.25853 0.82552 1.000 14.43524 232 ILE A CA 1
ATOM 1901 C C . ILE A 1 232 ? -34.74857 54.23751 0.10635 1.000 16.13473 232 ILE A C 1
ATOM 1902 O O . ILE A 1 232 ? -34.72257 55.42474 0.45078 1.000 15.31989 232 ILE A O 1
ATOM 1907 N N . PRO A 1 233 ? -33.95803 53.80864 -0.87467 1.000 14.76869 233 PRO A N 1
ATOM 1908 C CA . PRO A 1 233 ? -32.85574 54.68301 -1.32196 1.000 14.52938 233 PRO A CA 1
ATOM 1909 C C . PRO A 1 233 ? -33.20380 55.81531 -2.28169 1.000 13.64064 233 PRO A C 1
ATOM 1910 O O . PRO A 1 233 ? -32.59140 56.89262 -2.16532 1.000 15.22692 233 PRO A O 1
ATOM 1914 N N . GLN A 1 234 ? -34.12405 55.60883 -3.22354 1.000 14.69592 234 GLN A N 1
ATOM 1915 C CA . GLN A 1 234 ? -34.29978 56.60558 -4.27402 1.000 12.92621 234 GLN A CA 1
ATOM 1916 C C . GLN A 1 234 ? -35.78056 56.81244 -4.59610 1.000 13.79272 234 GLN A C 1
ATOM 1917 O O . GLN A 1 234 ? -36.55435 55.85959 -4.75614 1.000 15.81115 234 GLN A O 1
ATOM 1923 N N . PHE A 1 235 ? -36.12873 58.08544 -4.79027 1.000 14.41242 235 PHE A N 1
ATOM 1924 C CA . PHE A 1 235 ? -37.47840 58.51640 -5.11204 1.000 16.35744 235 PHE A CA 1
ATOM 1925 C C . PHE A 1 235 ? -37.49623 59.47472 -6.28906 1.000 14.43273 235 PHE A C 1
ATOM 1926 O O . PHE A 1 235 ? -36.50302 60.14508 -6.58398 1.000 15.56812 235 PHE A O 1
ATOM 1934 N N . TRP A 1 236 ? -38.64570 59.50623 -6.97159 1.000 13.42467 236 TRP A N 1
ATOM 1935 C CA . TRP A 1 236 ? -38.89730 60.58610 -7.92859 1.000 14.81922 236 TRP A CA 1
ATOM 1936 C C . TRP A 1 236 ? -39.22657 61.85953 -7.14615 1.000 14.16363 236 TRP A C 1
ATOM 1937 O O . TRP A 1 236 ? -39.40278 61.83656 -5.94387 1.000 16.24714 236 TRP A O 1
ATOM 1948 N N . ALA A 1 237 ? -39.38976 62.97517 -7.87198 1.000 14.67103 237 ALA A N 1
ATOM 1949 C CA . ALA A 1 237 ? -39.61192 64.23263 -7.15498 1.000 14.26798 237 ALA A CA 1
ATOM 1950 C C . ALA A 1 237 ? -40.89871 64.20980 -6.35869 1.000 14.08328 237 ALA A C 1
ATOM 1951 O O . ALA A 1 237 ? -40.95858 64.88163 -5.32167 1.000 16.20767 237 ALA A O 1
ATOM 1953 N N . ASP A 1 238 ? -41.94266 63.48034 -6.83617 1.000 16.66227 238 ASP A N 1
ATOM 1954 C CA . ASP A 1 238 ? -43.22950 63.40064 -6.14468 1.000 15.40195 238 ASP A CA 1
ATOM 1955 C C . ASP A 1 238 ? -43.22787 62.38552 -4.99738 1.000 15.91415 238 ASP A C 1
ATOM 1956 O O . ASP A 1 238 ? -44.30583 62.13576 -4.45093 1.000 18.87898 238 ASP A O 1
ATOM 1961 N N . TRP A 1 239 ? -42.05168 61.85838 -4.66304 1.000 16.53507 239 TRP A N 1
ATOM 1962 C CA . TRP A 1 239 ? -41.84670 60.95050 -3.53550 1.000 16.77555 239 TRP A CA 1
ATOM 1963 C C . TRP A 1 239 ? -42.49658 59.59195 -3.75634 1.000 16.54568 239 TRP A C 1
ATOM 1964 O O . TRP A 1 239 ? -42.61654 58.80232 -2.79035 1.000 19.53497 239 TRP A O 1
ATOM 1975 N N . SER A 1 240 ? -42.83616 59.28753 -4.99328 1.000 16.93895 240 SER A N 1
ATOM 1976 C CA . SER A 1 240 ? -43.04164 57.87449 -5.36638 1.000 16.63713 240 SER A CA 1
ATOM 1977 C C . SER A 1 240 ? -41.66541 57.20771 -5.49197 1.000 16.53658 240 SER A C 1
ATOM 1978 O O . SER A 1 240 ? -40.63934 57.84475 -5.80410 1.000 16.95012 240 SER A O 1
ATOM 1981 N N . VAL A 1 241 ? -41.62523 55.88015 -5.23571 1.000 17.55984 241 VAL A N 1
ATOM 1982 C CA . VAL A 1 241 ? -40.33924 55.16042 -5.28409 1.000 15.96613 241 VAL A CA 1
ATOM 1983 C C . VAL A 1 241 ? -39.84945 55.06622 -6.73434 1.000 17.06420 241 VAL A C 1
ATOM 1984 O O . VAL A 1 241 ? -40.59956 54.68220 -7.65461 1.000 19.46592 241 VAL A O 1
ATOM 1988 N N . ALA A 1 242 ? -38.53334 55.35080 -6.93141 1.000 16.85050 242 ALA A N 1
ATOM 1989 C CA . ALA A 1 242 ? -37.92796 55.30076 -8.26614 1.000 17.62428 242 ALA A CA 1
ATOM 1990 C C . ALA A 1 242 ? -37.09599 54.02463 -8.39156 1.000 17.11497 242 ALA A C 1
ATOM 1991 O O . ALA A 1 242 ? -36.57141 53.51059 -7.37367 1.000 19.34634 242 ALA A O 1
ATOM 1993 N N . PRO A 1 243 ? -36.94765 53.51418 -9.61462 1.000 18.97224 243 PRO A N 1
ATOM 1994 C CA . PRO A 1 243 ? -35.95585 52.44768 -9.84495 1.000 19.36837 243 PRO A CA 1
ATOM 1995 C C . PRO A 1 243 ? -34.59070 52.92777 -9.39479 1.000 22.22016 243 PRO A C 1
ATOM 1996 O O . PRO A 1 243 ? -34.23290 54.09398 -9.57429 1.000 19.86587 243 PRO A O 1
ATOM 2000 N N . GLN A 1 244 ? -33.82168 52.04560 -8.74496 1.000 19.93106 244 GLN A N 1
ATOM 2001 C CA . GLN A 1 244 ? -32.49694 52.43969 -8.29288 1.000 19.09155 244 GLN A CA 1
ATOM 2002 C C . GLN A 1 244 ? -31.51755 52.50634 -9.46146 1.000 21.93606 244 GLN A C 1
ATOM 2003 O O . GLN A 1 244 ? -31.39092 51.54567 -10.22963 1.000 25.61745 244 GLN A O 1
ATOM 2009 N N . ILE A 1 245 ? -30.80327 53.63392 -9.58356 1.000 19.35145 245 ILE A N 1
ATOM 2010 C CA . ILE A 1 245 ? -29.80479 53.78003 -10.63500 1.000 17.73444 245 ILE A CA 1
ATOM 2011 C C . ILE A 1 245 ? -28.50165 54.30017 -10.04727 1.000 18.67197 245 ILE A C 1
ATOM 2012 O O . ILE A 1 245 ? -28.46456 54.85363 -8.95419 1.000 18.84406 245 ILE A O 1
ATOM 2017 N N A LYS A 1 246 ? -27.40983 54.07293 -10.79030 0.507 18.92504 246 LYS A N 1
ATOM 2018 N N B LYS A 1 246 ? -27.42146 54.12744 -10.81482 0.493 18.93376 246 LYS A N 1
ATOM 2019 C CA A LYS A 1 246 ? -26.13929 54.71966 -10.48507 0.507 19.67728 246 LYS A CA 1
ATOM 2020 C CA B LYS A 1 246 ? -26.11884 54.68782 -10.47435 0.493 19.69187 246 LYS A CA 1
ATOM 2021 C C A LYS A 1 246 ? -26.13188 56.09484 -11.13305 0.507 17.82883 246 LYS A C 1
ATOM 2022 C C B LYS A 1 246 ? -25.98945 56.03869 -11.17602 0.493 17.86276 246 LYS A C 1
ATOM 2023 O O A LYS A 1 246 ? -26.69315 56.28953 -12.22127 0.507 21.20069 246 LYS A O 1
ATOM 2024 O O B LYS A 1 246 ? -26.32759 56.16114 -12.35412 0.493 22.14480 246 LYS A O 1
ATOM 2035 N N . PHE A 1 247 ? -25.50789 57.05657 -10.44631 1.000 16.45823 247 PHE A N 1
ATOM 2036 C CA . PHE A 1 247 ? -25.31585 58.38177 -11.02177 1.000 16.14933 247 PHE A CA 1
ATOM 2037 C C . PHE A 1 247 ? -23.93265 58.50455 -11.62200 1.000 16.45883 247 PHE A C 1
ATOM 2038 O O . PHE A 1 247 ? -23.01513 57.78759 -11.23382 1.000 18.27013 247 PHE A O 1
ATOM 2046 N N . ASP A 1 248 ? -23.81280 59.41581 -12.59057 1.000 14.45406 248 ASP A N 1
ATOM 2047 C CA . ASP A 1 248 ? -22.50179 59.77263 -13.14725 1.000 16.82870 248 ASP A CA 1
ATOM 2048 C C . ASP A 1 248 ? -21.51822 60.20786 -12.05510 1.000 19.02767 248 ASP A C 1
ATOM 2049 O O . ASP A 1 248 ? -20.31342 59.89461 -12.11599 1.000 20.14538 248 ASP A O 1
ATOM 2054 N N . ILE A 1 249 ? -21.99313 61.01115 -11.10805 1.000 14.67673 249 ILE A N 1
ATOM 2055 C CA . ILE A 1 249 ? -21.21424 61.47091 -9.96258 1.000 14.35852 249 ILE A CA 1
ATOM 2056 C C . ILE A 1 249 ? -21.34342 60.43298 -8.86131 1.000 15.91046 249 ILE A C 1
ATOM 2057 O O . ILE A 1 249 ? -22.45044 60.16360 -8.38971 1.000 15.52290 249 ILE A O 1
ATOM 2062 N N . VAL A 1 250 ? -20.20636 59.85341 -8.41221 1.000 15.81966 250 VAL A N 1
ATOM 2063 C CA . VAL A 1 250 ? -20.23685 58.83099 -7.37251 1.000 16.12805 250 VAL A CA 1
ATOM 2064 C C . VAL A 1 250 ? -19.37122 59.26691 -6.20292 1.000 15.06850 250 VAL A C 1
ATOM 2065 O O . VAL A 1 250 ? -18.53047 60.16468 -6.31474 1.000 16.33314 250 VAL A O 1
ATOM 2069 N N . TRP A 1 251 ? -19.58621 58.61204 -5.07127 1.000 14.60556 251 TRP A N 1
ATOM 2070 C CA . TRP A 1 251 ? -18.77481 58.88496 -3.88692 1.000 14.48694 251 TRP A CA 1
ATOM 2071 C C . TRP A 1 251 ? -18.53276 57.59915 -3.12770 1.000 12.65721 251 TRP A C 1
ATOM 2072 O O . TRP A 1 251 ? -18.52108 57.55820 -1.88108 1.000 15.67199 251 TRP A O 1
ATOM 2083 N N . GLY A 1 252 ? -18.33181 56.52379 -3.90233 1.000 16.00520 252 GLY A N 1
ATOM 2084 C CA . GLY A 1 252 ? -17.88155 55.25333 -3.34241 1.000 16.35421 252 GLY A CA 1
ATOM 2085 C C . GLY A 1 252 ? -17.52370 54.32168 -4.46559 1.000 17.43456 252 GLY A C 1
ATOM 2086 O O . GLY A 1 252 ? -17.64678 54.65130 -5.63812 1.000 20.22041 252 GLY A O 1
ATOM 2087 N N . TRP A 1 253 ? -16.96999 53.17982 -4.07084 1.000 18.57307 253 TRP A N 1
ATOM 2088 C CA . TRP A 1 253 ? -16.66526 52.14708 -5.05380 1.000 18.39645 253 TRP A CA 1
ATOM 2089 C C . TRP A 1 253 ? -17.86947 51.22774 -5.25366 1.000 26.56133 253 TRP A C 1
ATOM 2090 O O . TRP A 1 253 ? -18.69972 51.05934 -4.37221 1.000 28.30412 253 TRP A O 1
ATOM 2101 N N . ASP A 1 254 ? -18.01754 50.69291 -6.43942 1.000 20.03349 254 ASP A N 1
ATOM 2102 C CA . ASP A 1 254 ? -19.14508 49.81900 -6.76885 1.000 19.16500 254 ASP A CA 1
ATOM 2103 C C . ASP A 1 254 ? -18.73462 48.38771 -6.44193 1.000 25.46568 254 ASP A C 1
ATOM 2104 O O . ASP A 1 254 ? -17.91121 47.81722 -7.16093 1.000 22.65767 254 ASP A O 1
ATOM 2109 N N . ARG A 1 255 ? -19.28146 47.80455 -5.36814 1.000 22.60159 255 ARG A N 1
ATOM 2110 C CA . ARG A 1 255 ? -18.99004 46.40031 -5.05063 1.000 18.48583 255 ARG A CA 1
ATOM 2111 C C . ARG A 1 255 ? -20.15625 45.53981 -5.50534 1.000 19.01618 255 ARG A C 1
ATOM 2112 O O . ARG A 1 255 ? -21.30155 45.75900 -5.07667 1.000 22.48358 255 ARG A O 1
ATOM 2120 N N . PHE A 1 256 ? -19.85149 44.53803 -6.27750 1.000 14.48691 256 PHE A N 1
ATOM 2121 C CA . PHE A 1 256 ? -20.80288 43.48253 -6.60917 1.000 14.14394 256 PHE A CA 1
ATOM 2122 C C . PHE A 1 256 ? -20.37421 42.22131 -5.88123 1.000 17.22845 256 PHE A C 1
ATOM 2123 O O . PHE A 1 256 ? -19.26202 41.70542 -6.06987 1.000 17.74049 256 PHE A O 1
ATOM 2131 N N . ASN A 1 257 ? -21.26229 41.69980 -4.99727 1.000 15.08175 257 ASN A N 1
ATOM 2132 C CA . ASN A 1 257 ? -20.97344 40.40650 -4.39981 1.000 14.56985 257 ASN A CA 1
ATOM 2133 C C . ASN A 1 257 ? -21.65895 39.34239 -5.21016 1.000 17.17084 257 ASN A C 1
ATOM 2134 O O . ASN A 1 257 ? -22.89375 39.27991 -5.20518 1.000 18.66176 257 ASN A O 1
ATOM 2139 N N . PRO A 1 258 ? -20.91439 38.49101 -5.94191 1.000 16.13998 258 PRO A N 1
ATOM 2140 C CA . PRO A 1 258 ? -21.54173 37.49963 -6.84539 1.000 20.40894 258 PRO A CA 1
ATOM 2141 C C . PRO A 1 258 ? -22.40595 36.48372 -6.14252 1.000 22.78436 258 PRO A C 1
ATOM 2142 O O . PRO A 1 258 ? -23.22420 35.81512 -6.81096 1.000 26.25423 258 PRO A O 1
ATOM 2146 N N . ASP A 1 259 ? -22.17655 36.27646 -4.85150 1.000 20.79651 259 ASP A N 1
ATOM 2147 C CA . ASP A 1 259 ? -22.94220 35.33876 -4.06050 1.000 21.11926 259 ASP A CA 1
ATOM 2148 C C . ASP A 1 259 ? -24.09203 36.02856 -3.34612 1.000 21.20965 259 ASP A C 1
ATOM 2149 O O . ASP A 1 259 ? -24.88140 35.33691 -2.67750 1.000 27.96505 259 ASP A O 1
ATOM 2154 N N . GLY A 1 260 ? -24.22651 37.33804 -3.52161 1.000 21.08707 260 GLY A N 1
ATOM 2155 C CA . GLY A 1 260 ? -25.32085 38.07419 -2.89521 1.000 20.19712 260 GLY A CA 1
ATOM 2156 C C . GLY A 1 260 ? -26.64546 37.58114 -3.45199 1.000 27.65002 260 GLY A C 1
ATOM 2157 O O . GLY A 1 260 ? -26.74631 37.20369 -4.63741 1.000 27.55259 260 GLY A O 1
ATOM 2158 N N . LEU A 1 261 ? -27.67480 37.56714 -2.60029 1.000 22.66964 261 LEU A N 1
ATOM 2159 C CA . LEU A 1 261 ? -28.96414 37.05321 -3.06316 1.000 25.47481 261 LEU A CA 1
ATOM 2160 C C . LEU A 1 261 ? -29.81887 38.14193 -3.67477 1.000 26.66861 261 LEU A C 1
ATOM 2161 O O . LEU A 1 261 ? -29.59639 39.32897 -3.50311 1.000 24.58840 261 LEU A O 1
ATOM 2166 N N . LYS A 1 262 ? -30.72804 37.69973 -4.54028 1.000 40.68910 262 LYS A N 1
ATOM 2167 C CA . LYS A 1 262 ? -31.73749 38.54105 -5.16656 1.000 41.03740 262 LYS A CA 1
ATOM 2168 C C . LYS A 1 262 ? -31.12495 39.84487 -5.68847 1.000 38.09748 262 LYS A C 1
ATOM 2169 O O . LYS A 1 262 ? -31.55575 40.94174 -5.35921 1.000 35.13566 262 LYS A O 1
ATOM 2175 N N . SER A 1 263 ? -30.10610 39.70070 -6.54175 1.000 38.92072 263 SER A N 1
ATOM 2176 C CA . SER A 1 263 ? -29.35633 40.88419 -6.98432 1.000 40.45550 263 SER A CA 1
ATOM 2177 C C . SER A 1 263 ? -30.20264 41.84944 -7.82711 1.000 36.54885 263 SER A C 1
ATOM 2178 O O . SER A 1 263 ? -29.83924 43.02377 -7.93169 1.000 41.37209 263 SER A O 1
ATOM 2181 N N . ALA A 1 264 ? -31.33204 41.41112 -8.38243 1.000 37.50756 264 ALA A N 1
ATOM 2182 C CA . ALA A 1 264 ? -32.18266 42.37019 -9.10560 1.000 40.79459 264 ALA A CA 1
ATOM 2183 C C . ALA A 1 264 ? -33.30181 42.97345 -8.25000 1.000 44.82691 264 ALA A C 1
ATOM 2184 O O . ALA A 1 264 ? -34.03214 43.84666 -8.73402 1.000 35.54341 264 ALA A O 1
ATOM 2186 N N . ALA A 1 265 ? -33.48220 42.51533 -7.00809 1.000 37.80065 265 ALA A N 1
ATOM 2187 C CA . ALA A 1 265 ? -34.59073 42.98790 -6.18639 1.000 29.24110 265 ALA A CA 1
ATOM 2188 C C . ALA A 1 265 ? -34.37647 44.45433 -5.83144 1.000 29.30488 265 ALA A C 1
ATOM 2189 O O . ALA A 1 265 ? -33.23129 44.91963 -5.74085 1.000 34.99134 265 ALA A O 1
ATOM 2191 N N . GLU A 1 266 ? -35.49823 45.19756 -5.64999 1.000 24.71530 266 GLU A N 1
ATOM 2192 C CA . GLU A 1 266 ? -35.34640 46.58238 -5.22118 1.000 24.27590 266 GLU A CA 1
ATOM 2193 C C . GLU A 1 266 ? -35.98996 46.85409 -3.86249 1.000 28.01418 266 GLU A C 1
ATOM 2194 O O . GLU A 1 266 ? -36.18971 48.02570 -3.50022 1.000 26.89171 266 GLU A O 1
ATOM 2200 N N . ASP A 1 267 ? -36.23297 45.80885 -3.07281 1.000 21.08869 267 ASP A N 1
ATOM 2201 C CA . ASP A 1 267 ? -36.67706 45.97267 -1.68970 1.000 18.59851 267 ASP A CA 1
ATOM 2202 C C . ASP A 1 267 ? -35.51605 45.94221 -0.70778 1.000 18.78650 267 ASP A C 1
ATOM 2203 O O . ASP A 1 267 ? -35.71356 45.56123 0.46547 1.000 20.66355 267 ASP A O 1
ATOM 2208 N N . ASN A 1 268 ? -34.32343 46.31248 -1.16034 1.000 17.92043 268 ASN A N 1
ATOM 2209 C CA . ASN A 1 268 ? -33.14238 46.25690 -0.30851 1.000 17.71449 268 ASN A CA 1
ATOM 2210 C C . ASN A 1 268 ? -33.03620 47.48282 0.58589 1.000 18.49633 268 ASN A C 1
ATOM 2211 O O . ASN A 1 268 ? -33.34427 48.61146 0.19186 1.000 19.07756 268 ASN A O 1
ATOM 2216 N N . THR A 1 269 ? -32.46435 47.26712 1.76437 1.000 14.98744 269 THR A N 1
ATOM 2217 C CA . THR A 1 269 ? -32.22841 48.34425 2.72296 1.000 15.51363 269 THR A CA 1
ATOM 2218 C C . THR A 1 269 ? -30.91750 48.04637 3.43662 1.000 14.98252 269 THR A C 1
ATOM 2219 O O . THR A 1 269 ? -30.48047 46.88092 3.49961 1.000 15.36005 269 THR A O 1
ATOM 2223 N N . SER A 1 270 ? -30.29570 49.09476 3.97540 1.000 14.24159 270 SER A N 1
ATOM 2224 C CA . SER A 1 270 ? -28.96529 48.99429 4.60052 1.000 14.14544 270 SER A CA 1
ATOM 2225 C C . SER A 1 270 ? -29.08797 49.07015 6.11929 1.000 15.14384 270 SER A C 1
ATOM 2226 O O . SER A 1 270 ? -29.49184 50.10120 6.64802 1.000 15.25948 270 SER A O 1
ATOM 2229 N N . TYR A 1 271 ? -28.67424 48.01781 6.80148 1.000 14.66239 271 TYR A N 1
ATOM 2230 C CA . TYR A 1 271 ? -28.69653 48.01194 8.27042 1.000 13.08614 271 TYR A CA 1
ATOM 2231 C C . TYR A 1 271 ? -27.86635 49.17143 8.82239 1.000 13.62409 271 TYR A C 1
ATOM 2232 O O . TYR A 1 271 ? -28.28753 49.86764 9.75641 1.000 14.04717 271 TYR A O 1
ATOM 2241 N N . GLY A 1 272 ? -26.66233 49.36633 8.24359 1.000 12.84126 272 GLY A N 1
ATOM 2242 C CA . GLY A 1 272 ? -25.78717 50.46373 8.66500 1.000 13.51711 272 GLY A CA 1
ATOM 2243 C C . GLY A 1 272 ? -26.43639 51.81612 8.48886 1.000 14.06916 272 GLY A C 1
ATOM 2244 O O . GLY A 1 272 ? -26.36715 52.66381 9.38991 1.000 13.90561 272 GLY A O 1
ATOM 2245 N N . HIS A 1 273 ? -27.05346 52.06669 7.32314 1.000 14.23482 273 HIS A N 1
ATOM 2246 C CA . HIS A 1 273 ? -27.70910 53.34084 7.12251 1.000 14.44769 273 HIS A CA 1
ATOM 2247 C C . HIS A 1 273 ? -28.86790 53.54016 8.07179 1.000 14.72900 273 HIS A C 1
ATOM 2248 O O . HIS A 1 273 ? -29.14177 54.65751 8.48804 1.000 15.51400 273 HIS A O 1
ATOM 2255 N N . ASN A 1 274 ? -29.62451 52.48527 8.35181 1.000 14.27358 274 ASN A N 1
ATOM 2256 C CA . ASN A 1 274 ? -30.77518 52.62955 9.22260 1.000 14.64260 274 ASN A CA 1
ATOM 2257 C C . ASN A 1 274 ? -30.32630 52.90495 10.65250 1.000 16.15730 274 ASN A C 1
ATOM 2258 O O . ASN A 1 274 ? -30.95474 53.71693 11.35719 1.000 14.83730 274 ASN A O 1
ATOM 2263 N N . SER A 1 275 ? -29.24132 52.22410 11.10554 1.000 12.05395 275 SER A N 1
ATOM 2264 C CA . SER A 1 275 ? -28.67672 52.53050 12.42880 1.000 12.07774 275 SER A CA 1
ATOM 2265 C C . SER A 1 275 ? -28.13548 53.94954 12.47528 1.000 13.32913 275 SER A C 1
ATOM 2266 O O . SER A 1 275 ? -28.35230 54.67911 13.46699 1.000 13.22580 275 SER A O 1
ATOM 2269 N N . GLU A 1 276 ? -27.40894 54.37156 11.40989 1.000 11.69310 276 GLU A N 1
ATOM 2270 C CA . GLU A 1 276 ? -26.87627 55.72209 11.36046 1.000 12.12946 276 GLU A CA 1
ATOM 2271 C C . GLU A 1 276 ? -27.98163 56.75046 11.43544 1.000 12.13106 276 GLU A C 1
ATOM 2272 O O . GLU A 1 276 ? -27.89600 57.72804 12.21174 1.000 12.96169 276 GLU A O 1
ATOM 2278 N N . PHE A 1 277 ? -29.05035 56.54669 10.65769 1.000 10.79919 277 PHE A N 1
ATOM 2279 C CA . PHE A 1 277 ? -30.18044 57.46765 10.73013 1.000 12.02606 277 PHE A CA 1
ATOM 2280 C C . PHE A 1 277 ? -30.72813 57.55809 12.14526 1.000 14.69442 277 PHE A C 1
ATOM 2281 O O . PHE A 1 277 ? -30.97186 58.66215 12.67313 1.000 12.98966 277 PHE A O 1
ATOM 2289 N N . ALA A 1 278 ? -30.97646 56.38839 12.78569 1.000 12.72905 278 ALA A N 1
ATOM 2290 C CA . ALA A 1 278 ? -31.60790 56.42479 14.10600 1.000 11.75582 278 ALA A CA 1
ATOM 2291 C C . ALA A 1 278 ? -30.72826 57.09036 15.16668 1.000 12.21013 278 ALA A C 1
ATOM 2292 O O . ALA A 1 278 ? -31.24800 57.85046 15.99685 1.000 13.63260 278 ALA A O 1
ATOM 2294 N N . TRP A 1 279 ? -29.40376 56.80478 15.19622 1.000 11.85649 279 TRP A N 1
ATOM 2295 C CA . TRP A 1 279 ? -28.62597 57.47242 16.25891 1.000 11.84210 279 TRP A CA 1
ATOM 2296 C C . TRP A 1 279 ? -28.39548 58.93366 15.93595 1.000 11.07380 279 TRP A C 1
ATOM 2297 O O . TRP A 1 279 ? -28.39703 59.76648 16.85827 1.000 12.58733 279 TRP A O 1
ATOM 2308 N N . LEU A 1 280 ? -28.31545 59.30294 14.64849 1.000 11.81872 280 LEU A N 1
ATOM 2309 C CA . LEU A 1 280 ? -28.21700 60.72618 14.32128 1.000 10.86023 280 LEU A CA 1
ATOM 2310 C C . LEU A 1 280 ? -29.52654 61.43047 14.65694 1.000 12.37989 280 LEU A C 1
ATOM 2311 O O . LEU A 1 280 ? -29.51098 62.60170 15.07202 1.000 12.96455 280 LEU A O 1
ATOM 2316 N N . LEU A 1 281 ? -30.66276 60.73458 14.49502 1.000 12.82681 281 LEU A N 1
ATOM 2317 C CA . LEU A 1 281 ? -31.94205 61.32140 14.91214 1.000 12.43001 281 LEU A CA 1
ATOM 2318 C C . LEU A 1 281 ? -31.97412 61.50583 16.42144 1.000 13.27340 281 LEU A C 1
ATOM 2319 O O . LEU A 1 281 ? -32.36904 62.57103 16.92371 1.000 14.50719 281 LEU A O 1
ATOM 2324 N N . MET A 1 282 ? -31.50841 60.49534 17.17933 1.000 11.75216 282 MET A N 1
ATOM 2325 C CA . MET A 1 282 ? -31.39849 60.73546 18.62600 1.000 11.35596 282 MET A CA 1
ATOM 2326 C C . MET A 1 282 ? -30.48328 61.89616 18.99069 1.000 12.19055 282 MET A C 1
ATOM 2327 O O . MET A 1 282 ? -30.83229 62.66117 19.91244 1.000 14.81182 282 MET A O 1
ATOM 2332 N N . HIS A 1 283 ? -29.37871 62.07731 18.26019 1.000 12.72028 283 HIS A N 1
ATOM 2333 C CA . HIS A 1 283 ? -28.49761 63.19963 18.52082 1.000 13.30715 283 HIS A CA 1
ATOM 2334 C C . HIS A 1 283 ? -29.19492 64.52409 18.19430 1.000 14.19255 283 HIS A C 1
ATOM 2335 O O . HIS A 1 283 ? -29.10527 65.48714 18.98801 1.000 13.58934 283 HIS A O 1
ATOM 2342 N N . ALA A 1 284 ? -29.93810 64.55873 17.08994 1.000 12.56818 284 ALA A N 1
ATOM 2343 C CA . ALA A 1 284 ? -30.71560 65.75376 16.75518 1.000 12.25988 284 ALA A CA 1
ATOM 2344 C C . ALA A 1 284 ? -31.68655 66.07773 17.87385 1.000 13.04051 284 ALA A C 1
ATOM 2345 O O . ALA A 1 284 ? -31.84047 67.24446 18.25570 1.000 13.39692 284 ALA A O 1
ATOM 2347 N N . LEU A 1 285 ? -32.40074 65.05278 18.38922 1.000 13.65138 285 LEU A N 1
ATOM 2348 C CA . LEU A 1 285 ? -33.37275 65.32174 19.44888 1.000 14.11569 285 LEU A CA 1
ATOM 2349 C C . LEU A 1 285 ? -32.67023 65.85152 20.70141 1.000 15.69846 285 LEU A C 1
ATOM 2350 O O . LEU A 1 285 ? -33.17399 66.76400 21.37619 1.000 16.18667 285 LEU A O 1
ATOM 2355 N N . ASP A 1 286 ? -31.48181 65.33209 21.00789 1.000 14.12305 286 ASP A N 1
ATOM 2356 C CA . ASP A 1 286 ? -30.70754 65.88491 22.12932 1.000 16.96843 286 ASP A CA 1
ATOM 2357 C C . ASP A 1 286 ? -30.42493 67.36896 21.89764 1.000 16.72378 286 ASP A C 1
ATOM 2358 O O . ASP A 1 286 ? -30.63237 68.18974 22.80929 1.000 16.98924 286 ASP A O 1
ATOM 2363 N N . ILE A 1 287 ? -29.94921 67.72871 20.69554 1.000 15.73126 287 ILE A N 1
ATOM 2364 C CA . ILE A 1 287 ? -29.61199 69.12809 20.39260 1.000 13.86818 287 ILE A CA 1
ATOM 2365 C C . ILE A 1 287 ? -30.86908 69.98495 20.41310 1.000 14.68473 287 ILE A C 1
ATOM 2366 O O . ILE A 1 287 ? -30.82043 71.16005 20.84917 1.000 16.75138 287 ILE A O 1
ATOM 2371 N N . LEU A 1 288 ? -32.01454 69.41759 19.99830 1.000 15.08966 288 LEU A N 1
ATOM 2372 C CA . LEU A 1 288 ? -33.29689 70.13054 19.98691 1.000 14.39703 288 LEU A CA 1
ATOM 2373 C C . LEU A 1 288 ? -33.92872 70.19877 21.37963 1.000 14.62054 288 LEU A C 1
ATOM 2374 O O . LEU A 1 288 ? -34.94614 70.89858 21.56959 1.000 18.77765 288 LEU A O 1
ATOM 2379 N N . GLY A 1 289 ? -33.38256 69.47060 22.36381 1.000 14.92483 289 GLY A N 1
ATOM 2380 C CA . GLY A 1 289 ? -34.04657 69.45283 23.66393 1.000 17.96440 289 GLY A CA 1
ATOM 2381 C C . GLY A 1 289 ? -35.34595 68.68344 23.71369 1.000 19.83974 289 GLY A C 1
ATOM 2382 O O . GLY A 1 289 ? -36.23301 69.01851 24.53584 1.000 22.46805 289 GLY A O 1
ATOM 2383 N N . LEU A 1 290 ? -35.48513 67.64250 22.87656 1.000 17.73223 290 LEU A N 1
ATOM 2384 C CA . LEU A 1 290 ? -36.71113 66.85564 22.77924 1.000 17.22039 290 LEU A CA 1
ATOM 2385 C C . LEU A 1 290 ? -36.43002 65.41754 23.20794 1.000 18.20705 290 LEU A C 1
ATOM 2386 O O . LEU A 1 290 ? -35.31992 64.90874 22.97437 1.000 17.79850 290 LEU A O 1
ATOM 2391 N N . PRO A 1 291 ? -37.39767 64.73951 23.82060 1.000 18.46567 291 PRO A N 1
ATOM 2392 C CA . PRO A 1 291 ? -37.17122 63.35053 24.24629 1.000 19.79491 291 PRO A CA 1
ATOM 2393 C C . PRO A 1 291 ? -37.08173 62.39917 23.04509 1.000 18.90685 291 PRO A C 1
ATOM 2394 O O . PRO A 1 291 ? -37.65162 62.63534 21.98956 1.000 19.70088 291 PRO A O 1
ATOM 2398 N N . TYR A 1 292 ? -36.34241 61.27865 23.22005 1.000 19.44325 292 TYR A N 1
ATOM 2399 C CA . TYR A 1 292 ? -36.29319 60.29110 22.13787 1.000 17.88415 292 TYR A CA 1
ATOM 2400 C C . TYR A 1 292 ? -37.67970 59.75652 21.77202 1.000 19.74351 292 TYR A C 1
ATOM 2401 O O . TYR A 1 292 ? -37.92346 59.39038 20.59832 1.000 19.03587 292 TYR A O 1
ATOM 2410 N N . ASP A 1 293 ? -38.59790 59.66691 22.76558 1.000 20.96515 293 ASP A N 1
ATOM 2411 C CA . ASP A 1 293 ? -39.91008 59.13015 22.41451 1.000 20.71147 293 ASP A CA 1
ATOM 2412 C C . ASP A 1 293 ? -40.72927 60.04010 21.51982 1.000 18.38722 293 ASP A C 1
ATOM 2413 O O . ASP A 1 293 ? -41.74888 59.58006 20.98770 1.000 20.83791 293 ASP A O 1
ATOM 2418 N N . THR A 1 294 ? -40.20826 61.23588 21.17588 1.000 17.68971 294 THR A N 1
ATOM 2419 C CA . THR A 1 294 ? -40.82834 62.01498 20.10814 1.000 18.61706 294 THR A CA 1
ATOM 2420 C C . THR A 1 294 ? -40.95382 61.19181 18.84713 1.000 19.26184 294 THR A C 1
ATOM 2421 O O . THR A 1 294 ? -41.93207 61.33079 18.09789 1.000 21.88598 294 THR A O 1
ATOM 2425 N N . TYR A 1 295 ? -39.98392 60.30202 18.62397 1.000 17.40058 295 TYR A N 1
ATOM 2426 C CA . TYR A 1 295 ? -39.99581 59.43992 17.43871 1.000 16.40815 295 TYR A CA 1
ATOM 2427 C C . TYR A 1 295 ? -39.78955 57.99674 17.87733 1.000 16.79815 295 TYR A C 1
ATOM 2428 O O . TYR A 1 295 ? -39.04138 57.24404 17.26302 1.000 17.19026 295 TYR A O 1
ATOM 2437 N N . ARG A 1 296 ? -40.51590 57.58252 18.92674 1.000 19.21266 296 ARG A N 1
ATOM 2438 C CA . ARG A 1 296 ? -40.31972 56.22524 19.47521 1.000 16.82022 296 ARG A CA 1
ATOM 2439 C C . ARG A 1 296 ? -40.54294 55.16896 18.40259 1.000 20.09093 296 ARG A C 1
ATOM 2440 O O . ARG A 1 296 ? -39.74995 54.24715 18.26339 1.000 18.66256 296 ARG A O 1
ATOM 2448 N N . GLU A 1 297 ? -41.65228 55.26072 17.65893 1.000 19.50703 297 GLU A N 1
ATOM 2449 C CA . GLU A 1 297 ? -41.96617 54.22517 16.68047 1.000 21.99969 297 GLU A CA 1
ATOM 2450 C C . GLU A 1 297 ? -40.86059 54.07945 15.63816 1.000 21.59916 297 GLU A C 1
ATOM 2451 O O . GLU A 1 297 ? -40.44041 52.95515 15.31625 1.000 19.84350 297 GLU A O 1
ATOM 2457 N N . GLN A 1 298 ? -40.43670 55.19848 15.04229 1.000 18.70069 298 GLN A N 1
ATOM 2458 C CA . GLN A 1 298 ? -39.39780 55.15593 14.02615 1.000 15.73300 298 GLN A CA 1
ATOM 2459 C C . GLN A 1 298 ? -38.09901 54.59542 14.59126 1.000 14.58686 298 GLN A C 1
ATOM 2460 O O . GLN A 1 298 ? -37.46973 53.72957 13.97626 1.000 18.21595 298 GLN A O 1
ATOM 2466 N N . ILE A 1 299 ? -37.65414 55.13031 15.73336 1.000 16.89783 299 ILE A N 1
ATOM 2467 C CA . ILE A 1 299 ? -36.35769 54.67190 16.26239 1.000 14.96416 299 ILE A CA 1
ATOM 2468 C C . ILE A 1 299 ? -36.40323 53.17241 16.56381 1.000 15.12903 299 ILE A C 1
ATOM 2469 O O . ILE A 1 299 ? -35.44138 52.42989 16.27978 1.000 17.11913 299 ILE A O 1
ATOM 2474 N N . THR A 1 300 ? -37.50378 52.71188 17.14764 1.000 16.26171 300 THR A N 1
ATOM 2475 C CA . THR A 1 300 ? -37.66454 51.28988 17.44975 1.000 16.13425 300 THR A CA 1
ATOM 2476 C C . THR A 1 300 ? -37.60493 50.45051 16.17372 1.000 18.68584 300 THR A C 1
ATOM 2477 O O . THR A 1 300 ? -36.93801 49.39443 16.14029 1.000 19.26791 300 THR A O 1
ATOM 2481 N N . LYS A 1 301 ? -38.29044 50.90522 15.11274 1.000 18.44611 301 LYS A N 1
ATOM 2482 C CA . LYS A 1 301 ? -38.28253 50.14483 13.85037 1.000 18.61912 301 LYS A CA 1
ATOM 2483 C C . LYS A 1 301 ? -36.88215 50.02015 13.27930 1.000 16.41959 301 LYS A C 1
ATOM 2484 O O . LYS A 1 301 ? -36.46799 48.92018 12.87085 1.000 18.62512 301 LYS A O 1
ATOM 2490 N N . SER A 1 302 ? -36.13200 51.12052 13.27812 1.000 16.01471 302 SER A N 1
ATOM 2491 C CA . SER A 1 302 ? -34.79405 51.11565 12.68406 1.000 14.76080 302 SER A CA 1
ATOM 2492 C C . SER A 1 302 ? -33.89618 50.14216 13.42076 1.000 15.78725 302 SER A C 1
ATOM 2493 O O . SER A 1 302 ? -33.20832 49.31318 12.81262 1.000 15.62101 302 SER A O 1
ATOM 2496 N N . TYR A 1 303 ? -33.83555 50.27997 14.74605 1.000 15.04878 303 TYR A N 1
ATOM 2497 C CA . TYR A 1 303 ? -32.91223 49.44749 15.50896 1.000 12.89762 303 TYR A CA 1
ATOM 2498 C C . TYR A 1 303 ? -33.35212 48.00006 15.57808 1.000 15.82352 303 TYR A C 1
ATOM 2499 O O . TYR A 1 303 ? -32.48801 47.10575 15.57970 1.000 15.61025 303 TYR A O 1
ATOM 2508 N N . THR A 1 304 ? -34.66550 47.74001 15.71621 1.000 16.70532 304 THR A N 1
ATOM 2509 C CA . THR A 1 304 ? -35.12368 46.35348 15.79333 1.000 15.34370 304 THR A CA 1
ATOM 2510 C C . THR A 1 304 ? -34.75069 45.62813 14.50551 1.000 17.62423 304 THR A C 1
ATOM 2511 O O . THR A 1 304 ? -34.25536 44.50524 14.54727 1.000 18.28481 304 THR A O 1
ATOM 2515 N N . HIS A 1 305 ? -34.95119 46.27619 13.35377 1.000 16.41769 305 HIS A N 1
ATOM 2516 C CA . HIS A 1 305 ? -34.67158 45.60138 12.09271 1.000 17.22634 305 HIS A CA 1
ATOM 2517 C C . HIS A 1 305 ? -33.16961 45.34362 11.94651 1.000 16.26458 305 HIS A C 1
ATOM 2518 O O . HIS A 1 305 ? -32.74807 44.25884 11.51929 1.000 17.12408 305 HIS A O 1
ATOM 2525 N N . ALA A 1 306 ? -32.35001 46.28278 12.40727 1.000 15.27945 306 ALA A N 1
ATOM 2526 C CA . ALA A 1 306 ? -30.90966 46.10960 12.30118 1.000 13.71647 306 ALA A CA 1
ATOM 2527 C C . ALA A 1 306 ? -30.41669 44.97459 13.17649 1.000 15.06870 306 ALA A C 1
ATOM 2528 O O . ALA A 1 306 ? -29.58249 44.15193 12.76432 1.000 16.46441 306 ALA A O 1
ATOM 2530 N N . VAL A 1 307 ? -30.90857 44.91808 14.41296 1.000 15.23341 307 VAL A N 1
ATOM 2531 C CA . VAL A 1 307 ? -30.39034 43.84784 15.28071 1.000 16.10865 307 VAL A CA 1
ATOM 2532 C C . VAL A 1 307 ? -30.97038 42.48865 14.94868 1.000 17.84040 307 VAL A C 1
ATOM 2533 O O . VAL A 1 307 ? -30.28521 41.47263 15.09859 1.000 19.15360 307 VAL A O 1
ATOM 2537 N N A GLU A 1 308 ? -32.22098 42.43835 14.47625 0.551 15.77077 308 GLU A N 1
ATOM 2538 N N B GLU A 1 308 ? -32.22937 42.42798 14.50042 0.449 15.81978 308 GLU A N 1
ATOM 2539 C CA A GLU A 1 308 ? -32.85707 41.16582 14.19355 0.551 16.75997 308 GLU A CA 1
ATOM 2540 C CA B GLU A 1 308 ? -32.83836 41.13912 14.21493 0.449 16.73728 308 GLU A CA 1
ATOM 2541 C C A GLU A 1 308 ? -32.35348 40.51765 12.91742 0.551 16.46932 308 GLU A C 1
ATOM 2542 C C B GLU A 1 308 ? -32.27699 40.50362 12.95230 0.449 16.44015 308 GLU A C 1
ATOM 2543 O O A GLU A 1 308 ? -32.44264 39.28453 12.78963 0.551 17.86900 308 GLU A O 1
ATOM 2544 O O B GLU A 1 308 ? -32.22094 39.26491 12.86872 0.449 18.39008 308 GLU A O 1
ATOM 2555 N N . ASN A 1 309 ? -31.88694 41.32185 11.97034 1.000 17.89997 309 ASN A N 1
ATOM 2556 C CA . ASN A 1 309 ? -31.46682 40.82201 10.65370 1.000 17.64791 309 ASN A CA 1
ATOM 2557 C C . ASN A 1 309 ? -30.01225 41.07385 10.33164 1.000 17.29521 309 ASN A C 1
ATOM 2558 O O . ASN A 1 309 ? -29.40596 40.26204 9.60883 1.000 19.46492 309 ASN A O 1
ATOM 2563 N N . GLY A 1 310 ? -29.43793 42.20053 10.77640 1.000 16.48038 310 GLY A N 1
ATOM 2564 C CA . GLY A 1 310 ? -28.14734 42.61048 10.28986 1.000 16.54822 310 GLY A CA 1
ATOM 2565 C C . GLY A 1 310 ? -26.95369 42.05661 11.03843 1.000 18.53933 310 GLY A C 1
ATOM 2566 O O . GLY A 1 310 ? -25.85505 42.05336 10.50736 1.000 17.08898 310 GLY A O 1
ATOM 2567 N N . VAL A 1 311 ? -27.12585 41.60940 12.27547 1.000 15.44664 311 VAL A N 1
ATOM 2568 C CA . VAL A 1 311 ? -25.98485 41.23928 13.11287 1.000 14.34638 311 VAL A CA 1
ATOM 2569 C C . VAL A 1 311 ? -25.62632 39.79203 12.87290 1.000 15.12841 311 VAL A C 1
ATOM 2570 O O . VAL A 1 311 ? -26.46858 38.89834 13.05991 1.000 17.46922 311 VAL A O 1
ATOM 2574 N N . ASP A 1 312 ? -24.33424 39.54430 12.57905 1.000 14.54620 312 ASP A N 1
ATOM 2575 C CA . ASP A 1 312 ? -23.83450 38.19042 12.36130 1.000 14.42651 312 ASP A CA 1
ATOM 2576 C C . ASP A 1 312 ? -23.39680 37.64267 13.71439 1.000 15.81933 312 ASP A C 1
ATOM 2577 O O . ASP A 1 312 ? -22.27046 37.81286 14.13610 1.000 15.39062 312 ASP A O 1
ATOM 2582 N N . TRP A 1 313 ? -24.30898 36.92578 14.38043 1.000 15.71625 313 TRP A N 1
ATOM 2583 C CA . TRP A 1 313 ? -23.91934 36.42066 15.71258 1.000 15.60293 313 TRP A CA 1
ATOM 2584 C C . TRP A 1 313 ? -22.79390 35.41042 15.63285 1.000 19.50375 313 TRP A C 1
ATOM 2585 O O . TRP A 1 313 ? -21.95632 35.35173 16.54666 1.000 24.39405 313 TRP A O 1
ATOM 2596 N N . GLU A 1 314 ? -22.73417 34.63528 14.54338 1.000 18.48508 314 GLU A N 1
ATOM 2597 C CA . GLU A 1 314 ? -21.74500 33.56172 14.47156 1.000 19.65064 314 GLU A CA 1
ATOM 2598 C C . GLU A 1 314 ? -20.32484 34.10790 14.22450 1.000 21.05488 314 GLU A C 1
ATOM 2599 O O . GLU A 1 314 ? -19.37699 33.70969 14.91168 1.000 23.23907 314 GLU A O 1
ATOM 2605 N N . PHE A 1 315 ? -20.15212 35.01365 13.26262 1.000 17.47123 315 PHE A N 1
ATOM 2606 C CA . PHE A 1 315 ? -18.81107 35.46184 12.88920 1.000 20.32711 315 PHE A CA 1
ATOM 2607 C C . PHE A 1 315 ? -18.49962 36.88210 13.32679 1.000 19.80347 315 PHE A C 1
ATOM 2608 O O . PHE A 1 315 ? -17.31582 37.24386 13.38160 1.000 20.23687 315 PHE A O 1
ATOM 2616 N N . GLY A 1 316 ? -19.50323 37.67557 13.66517 1.000 16.11892 316 GLY A N 1
ATOM 2617 C CA . GLY A 1 316 ? -19.26971 39.04363 14.11238 1.000 15.76652 316 GLY A CA 1
ATOM 2618 C C . GLY A 1 316 ? -19.49680 40.02485 12.99215 1.000 16.39744 316 GLY A C 1
ATOM 2619 O O . GLY A 1 316 ? -19.20261 39.75308 11.81565 1.000 16.18604 316 GLY A O 1
ATOM 2620 N N . GLY A 1 317 ? -19.98795 41.19994 13.36391 1.000 13.38718 317 GLY A N 1
ATOM 2621 C CA . GLY A 1 317 ? -20.12128 42.31907 12.42953 1.000 12.89588 317 GLY A CA 1
ATOM 2622 C C . GLY A 1 317 ? -21.51880 42.38182 11.84101 1.000 13.82334 317 GLY A C 1
ATOM 2623 O O . GLY A 1 317 ? -22.36686 41.50770 12.05740 1.000 16.22968 317 GLY A O 1
ATOM 2624 N N . VAL A 1 318 ? -21.74371 43.44392 11.08377 1.000 13.14443 318 VAL A N 1
ATOM 2625 C CA . VAL A 1 318 ? -23.04691 43.67936 10.43250 1.000 13.29234 318 VAL A CA 1
ATOM 2626 C C . VAL A 1 318 ? -22.96247 43.41431 8.93410 1.000 12.55192 318 VAL A C 1
ATOM 2627 O O . VAL A 1 318 ? -21.97971 43.75769 8.28001 1.000 13.11604 318 VAL A O 1
ATOM 2631 N N . TYR A 1 319 ? -24.00109 42.75440 8.41875 1.000 12.55045 319 TYR A N 1
ATOM 2632 C CA . TYR A 1 319 ? -24.14210 42.50289 6.96167 1.000 12.88761 319 TYR A CA 1
ATOM 2633 C C . TYR A 1 319 ? -24.34507 43.78784 6.18539 1.000 14.09398 319 TYR A C 1
ATOM 2634 O O . TYR A 1 319 ? -24.61040 44.84363 6.75148 1.000 13.87133 319 TYR A O 1
ATOM 2643 N N . VAL A 1 320 ? -24.22185 43.69096 4.82449 1.000 12.32506 320 VAL A N 1
ATOM 2644 C CA . VAL A 1 320 ? -24.34148 44.91164 3.99726 1.000 13.23814 320 VAL A CA 1
ATOM 2645 C C . VAL A 1 320 ? -25.81222 45.30909 3.83057 1.000 11.92063 320 VAL A C 1
ATOM 2646 O O . VAL A 1 320 ? -26.19576 46.48320 4.00661 1.000 13.90008 320 VAL A O 1
ATOM 2650 N N . GLU A 1 321 ? -26.64414 44.36869 3.38747 1.000 13.04083 321 GLU A N 1
ATOM 2651 C CA . GLU A 1 321 ? -28.02876 44.73263 3.05074 1.000 14.93681 321 GLU A CA 1
ATOM 2652 C C . GLU A 1 321 ? -28.94515 43.52315 2.97853 1.000 15.74910 321 GLU A C 1
ATOM 2653 O O . GLU A 1 321 ? -28.51108 42.34832 2.93932 1.000 17.25213 321 GLU A O 1
ATOM 2659 N N . GLY A 1 322 ? -30.23047 43.83001 3.04267 1.000 14.61539 322 GLY A N 1
ATOM 2660 C CA . GLY A 1 322 ? -31.23203 42.78049 2.90664 1.000 16.91121 322 GLY A CA 1
ATOM 2661 C C . GLY A 1 322 ? -32.58179 43.41833 2.69566 1.000 14.48328 322 GLY A C 1
ATOM 2662 O O . GLY A 1 322 ? -32.68666 44.62976 2.54071 1.000 16.95839 322 GLY A O 1
ATOM 2663 N N . SER A 1 323 ? -33.62090 42.57705 2.72754 1.000 17.69016 323 SER A N 1
ATOM 2664 C CA . SER A 1 323 ? -34.92325 43.16865 2.41850 1.000 19.68876 323 SER A CA 1
ATOM 2665 C C . SER A 1 323 ? -35.55130 43.90533 3.61843 1.000 18.65576 323 SER A C 1
ATOM 2666 O O . SER A 1 323 ? -35.24710 43.64984 4.79197 1.000 18.24698 323 SER A O 1
ATOM 2669 N N . HIS A 1 324 ? -36.44322 44.84436 3.29709 1.000 19.42013 324 HIS A N 1
ATOM 2670 C CA . HIS A 1 324 ? -37.26174 45.47916 4.34470 1.000 18.76616 324 HIS A CA 1
ATOM 2671 C C . HIS A 1 324 ? -37.95026 44.44752 5.21976 1.000 19.67760 324 HIS A C 1
ATOM 2672 O O . HIS A 1 324 ? -38.03916 44.62321 6.44941 1.000 21.16386 324 HIS A O 1
ATOM 2679 N N . ALA A 1 325 ? -38.47639 43.36661 4.60579 1.000 19.58037 325 ALA A N 1
ATOM 2680 C CA . ALA A 1 325 ? -39.26716 42.38447 5.31889 1.000 21.60322 325 ALA A CA 1
ATOM 2681 C C . ALA A 1 325 ? -38.42244 41.42466 6.14155 1.000 23.97972 325 ALA A C 1
ATOM 2682 O O . ALA A 1 325 ? -38.99099 40.69845 6.96918 1.000 29.23352 325 ALA A O 1
ATOM 2684 N N . GLY A 1 326 ? -37.08919 41.38868 5.93710 1.000 20.85216 326 GLY A N 1
ATOM 2685 C CA . GLY A 1 326 ? -36.24540 40.63610 6.85713 1.000 22.54172 326 GLY A CA 1
ATOM 2686 C C . GLY A 1 326 ? -35.35590 39.53387 6.30468 1.000 26.50584 326 GLY A C 1
ATOM 2687 O O . GLY A 1 326 ? -34.84154 38.72915 7.08109 1.000 46.61929 326 GLY A O 1
ATOM 2688 N N . GLN A 1 327 ? -35.22210 39.40099 4.99882 1.000 21.64906 327 GLN A N 1
ATOM 2689 C CA . GLN A 1 327 ? -34.29024 38.43190 4.43221 1.000 20.32313 327 GLN A CA 1
ATOM 2690 C C . GLN A 1 327 ? -32.93532 39.09741 4.19071 1.000 19.89468 327 GLN A C 1
ATOM 2691 O O . GLN A 1 327 ? -32.86787 40.19165 3.62158 1.000 22.13380 327 GLN A O 1
ATOM 2697 N N . VAL A 1 328 ? -31.83933 38.46170 4.64477 1.000 18.19344 328 VAL A N 1
ATOM 2698 C CA . VAL A 1 328 ? -30.51609 39.05005 4.34902 1.000 16.49745 328 VAL A CA 1
ATOM 2699 C C . VAL A 1 328 ? -30.10066 38.73765 2.91204 1.000 17.79351 328 VAL A C 1
ATOM 2700 O O . VAL A 1 328 ? -30.28246 37.61335 2.43488 1.000 21.23553 328 VAL A O 1
ATOM 2704 N N . TYR A 1 329 ? -29.53965 39.76054 2.20993 1.000 17.18191 329 TYR A N 1
ATOM 2705 C CA . TYR A 1 329 ? -29.11851 39.56640 0.81124 1.000 17.46292 329 TYR A CA 1
ATOM 2706 C C . TYR A 1 329 ? -27.59436 39.45034 0.66538 1.000 15.85492 329 TYR A C 1
ATOM 2707 O O . TYR A 1 329 ? -27.12328 38.60708 -0.10956 1.000 19.07626 329 TYR A O 1
ATOM 2716 N N . ASP A 1 330 ? -26.81950 40.24078 1.42667 1.000 15.97136 330 ASP A N 1
ATOM 2717 C CA . ASP A 1 330 ? -25.38162 40.35764 1.18412 1.000 15.21226 330 ASP A CA 1
ATOM 2718 C C . ASP A 1 330 ? -24.67284 40.35609 2.52194 1.000 15.39766 330 ASP A C 1
ATOM 2719 O O . ASP A 1 330 ? -24.82460 41.31887 3.28549 1.000 14.92937 330 ASP A O 1
ATOM 2724 N N . LYS A 1 331 ? -23.92117 39.26699 2.79796 1.000 16.18242 331 LYS A N 1
ATOM 2725 C CA . LYS A 1 331 ? -23.30909 39.05721 4.12826 1.000 14.04369 331 LYS A CA 1
ATOM 2726 C C . LYS A 1 331 ? -21.85663 39.49329 4.17152 1.000 14.06487 331 LYS A C 1
ATOM 2727 O O . LYS A 1 331 ? -21.15899 39.21491 5.15133 1.000 14.40193 331 LYS A O 1
ATOM 2733 N N . GLU A 1 332 ? -21.38611 40.21222 3.14434 1.000 14.80413 332 GLU A N 1
ATOM 2734 C CA . GLU A 1 332 ? -20.03102 40.81135 3.23605 1.000 13.87353 332 GLU A CA 1
ATOM 2735 C C . GLU A 1 332 ? -19.99783 41.83793 4.36874 1.000 14.34664 332 GLU A C 1
ATOM 2736 O O . GLU A 1 332 ? -21.02755 42.29085 4.87431 1.000 14.21919 332 GLU A O 1
ATOM 2742 N N . LYS A 1 333 ? -18.78159 42.17930 4.79357 1.000 12.12842 333 LYS A N 1
ATOM 2743 C CA . LYS A 1 333 ? -18.55742 43.05731 5.95018 1.000 11.69522 333 LYS A CA 1
ATOM 2744 C C . LYS A 1 333 ? -17.82256 44.30304 5.44019 1.000 13.21572 333 LYS A C 1
ATOM 2745 O O . LYS A 1 333 ? -16.60544 44.27119 5.15942 1.000 14.06839 333 LYS A O 1
ATOM 2751 N N . GLU A 1 334 ? -18.56025 45.40431 5.34156 1.000 11.64538 334 GLU A N 1
ATOM 2752 C CA . GLU A 1 334 ? -18.00664 46.66013 4.82544 1.000 11.94195 334 GLU A CA 1
ATOM 2753 C C . GLU A 1 334 ? -17.79004 47.63349 5.99614 1.000 12.58465 334 GLU A C 1
ATOM 2754 O O . GLU A 1 334 ? -18.47334 47.56198 7.03775 1.000 12.56479 334 GLU A O 1
ATOM 2760 N N . PHE A 1 335 ? -16.80318 48.51925 5.86612 1.000 11.18987 335 PHE A N 1
ATOM 2761 C CA . PHE A 1 335 ? -16.27353 49.17969 7.08844 1.000 12.12691 335 PHE A CA 1
ATOM 2762 C C . PHE A 1 335 ? -17.26690 50.15246 7.71212 1.000 12.95451 335 PHE A C 1
ATOM 2763 O O . PHE A 1 335 ? -17.40973 50.17470 8.93959 1.000 11.97781 335 PHE A O 1
ATOM 2771 N N . TRP A 1 336 ? -17.95768 50.96892 6.91273 1.000 10.98918 336 TRP A N 1
ATOM 2772 C CA . TRP A 1 336 ? -18.67141 52.10500 7.52262 1.000 10.54498 336 TRP A CA 1
ATOM 2773 C C . TRP A 1 336 ? -19.91875 51.62433 8.24804 1.000 11.82753 336 TRP A C 1
ATOM 2774 O O . TRP A 1 336 ? -20.28920 52.23535 9.27610 1.000 11.63016 336 TRP A O 1
ATOM 2785 N N . GLN A 1 337 ? -20.51687 50.52364 7.76863 1.000 11.55010 337 GLN A N 1
ATOM 2786 C CA . GLN A 1 337 ? -21.68980 50.00346 8.47886 1.000 11.17893 337 GLN A CA 1
ATOM 2787 C C . GLN A 1 337 ? -21.30646 49.46781 9.86021 1.000 10.91484 337 GLN A C 1
ATOM 2788 O O . GLN A 1 337 ? -22.11189 49.56359 10.79335 1.000 11.93965 337 GLN A O 1
ATOM 2794 N N . GLN A 1 338 ? -20.08590 48.91779 10.02161 1.000 11.11412 338 GLN A N 1
ATOM 2795 C CA . GLN A 1 338 ? -19.66871 48.50526 11.37544 1.000 10.52481 338 GLN A CA 1
ATOM 2796 C C . GLN A 1 338 ? -19.60011 49.72657 12.27583 1.000 10.55316 338 GLN A C 1
ATOM 2797 O O . GLN A 1 338 ? -20.10328 49.69559 13.41242 1.000 11.76525 338 GLN A O 1
ATOM 2803 N N . ALA A 1 339 ? -18.99079 50.80718 11.77281 1.000 10.15918 339 ALA A N 1
ATOM 2804 C CA . ALA A 1 339 ? -18.85295 52.02119 12.58018 1.000 10.41426 339 ALA A CA 1
ATOM 2805 C C . ALA A 1 339 ? -20.20099 52.54745 13.03601 1.000 12.46866 339 ALA A C 1
ATOM 2806 O O . ALA A 1 339 ? -20.37086 52.92044 14.21544 1.000 12.00347 339 ALA A O 1
ATOM 2808 N N . GLU A 1 340 ? -21.17713 52.57608 12.12369 1.000 11.16334 340 GLU A N 1
ATOM 2809 C CA . GLU A 1 340 ? -22.48217 53.15195 12.47425 1.000 10.94735 340 GLU A CA 1
ATOM 2810 C C . GLU A 1 340 ? -23.31379 52.23380 13.31992 1.000 12.59926 340 GLU A C 1
ATOM 2811 O O . GLU A 1 340 ? -24.12699 52.73696 14.12028 1.000 13.28410 340 GLU A O 1
ATOM 2817 N N . MET A 1 341 ? -23.04035 50.92724 13.28307 1.000 11.28201 341 MET A N 1
ATOM 2818 C CA . MET A 1 341 ? -23.70382 50.01996 14.20215 1.000 11.11013 341 MET A CA 1
ATOM 2819 C C . MET A 1 341 ? -23.10167 50.07209 15.60220 1.000 11.44552 341 MET A C 1
ATOM 2820 O O . MET A 1 341 ? -23.84151 49.83242 16.56957 1.000 13.26661 341 MET A O 1
ATOM 2825 N N . LEU A 1 342 ? -21.80084 50.38364 15.73666 1.000 11.05696 342 LEU A N 1
ATOM 2826 C CA . LEU A 1 342 ? -21.26413 50.55598 17.09543 1.000 11.73928 342 LEU A CA 1
ATOM 2827 C C . LEU A 1 342 ? -22.03216 51.63979 17.83762 1.000 10.23694 342 LEU A C 1
ATOM 2828 O O . LEU A 1 342 ? -22.49174 51.41653 18.99594 1.000 12.83524 342 LEU A O 1
ATOM 2833 N N . ILE A 1 343 ? -22.17636 52.82393 17.20596 1.000 11.30229 343 ILE A N 1
ATOM 2834 C CA . ILE A 1 343 ? -22.87701 53.90913 17.91606 1.000 9.92974 343 ILE A CA 1
ATOM 2835 C C . ILE A 1 343 ? -24.35565 53.57047 18.07702 1.000 13.13815 343 ILE A C 1
ATOM 2836 O O . ILE A 1 343 ? -24.93494 53.72707 19.17106 1.000 13.01298 343 ILE A O 1
ATOM 2841 N N . GLY A 1 344 ? -24.99743 53.10151 16.98085 1.000 11.95546 344 GLY A N 1
ATOM 2842 C CA . GLY A 1 344 ? -26.44912 52.84367 17.06921 1.000 12.04990 344 GLY A CA 1
ATOM 2843 C C . GLY A 1 344 ? -26.83552 51.76308 18.07539 1.000 12.63057 344 GLY A C 1
ATOM 2844 O O . GLY A 1 344 ? -27.86390 51.87571 18.75024 1.000 13.89135 344 GLY A O 1
ATOM 2845 N N . MET A 1 345 ? -26.04628 50.67262 18.16440 1.000 11.91043 345 MET A N 1
ATOM 2846 C CA . MET A 1 345 ? -26.46919 49.65930 19.13996 1.000 11.71984 345 MET A CA 1
ATOM 2847 C C . MET A 1 345 ? -26.34794 50.17069 20.57214 1.000 13.71375 345 MET A C 1
ATOM 2848 O O . MET A 1 345 ? -27.16218 49.79069 21.40985 1.000 13.84699 345 MET A O 1
ATOM 2853 N N . LEU A 1 346 ? -25.35629 51.04128 20.85003 1.000 13.25397 346 LEU A N 1
ATOM 2854 C CA . LEU A 1 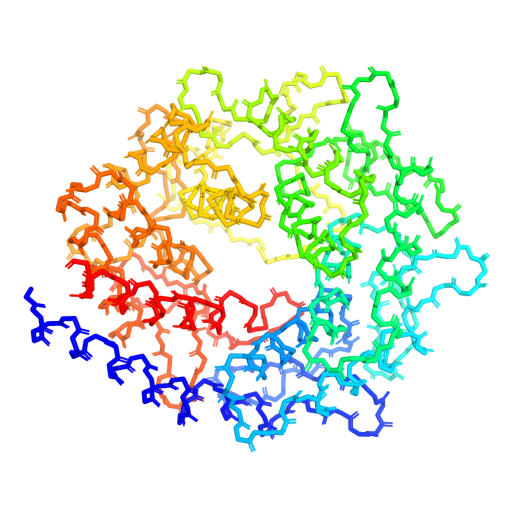346 ? -25.29965 51.63514 22.18777 1.000 13.27235 346 LEU A CA 1
ATOM 2855 C C . LEU A 1 346 ? -26.50494 52.52667 22.45294 1.000 13.33527 346 LEU A C 1
ATOM 2856 O O . LEU A 1 346 ? -27.07741 52.46023 23.54204 1.000 13.96100 346 LEU A O 1
ATOM 2861 N N . ASP A 1 347 ? -26.91910 53.34134 21.46767 1.000 13.99812 347 ASP A N 1
ATOM 2862 C CA . ASP A 1 347 ? -28.07697 54.21261 21.69369 1.000 13.44078 347 ASP A CA 1
ATOM 2863 C C . ASP A 1 347 ? -29.37262 53.43177 21.70027 1.000 15.56508 347 ASP A C 1
ATOM 2864 O O . ASP A 1 347 ? -30.29706 53.79509 22.45125 1.000 15.44049 347 ASP A O 1
ATOM 2869 N N . ALA A 1 348 ? -29.43484 52.31330 20.95977 1.000 12.76916 348 ALA A N 1
ATOM 2870 C CA . ALA A 1 348 ? -30.59565 51.44499 21.09840 1.000 13.94165 348 ALA A CA 1
ATOM 2871 C C . ALA A 1 348 ? -30.68726 50.89213 22.51162 1.000 15.99832 348 ALA A C 1
ATOM 2872 O O . ALA A 1 348 ? -31.77424 50.85462 23.10008 1.000 16.57724 348 ALA A O 1
ATOM 2874 N N . TYR A 1 349 ? -29.55775 50.45820 23.08034 1.000 14.03207 349 TYR A N 1
ATOM 2875 C CA . TYR A 1 349 ? -29.60297 50.02287 24.48231 1.000 15.21264 349 TYR A CA 1
ATOM 2876 C C . TYR A 1 349 ? -30.02029 51.14762 25.40694 1.000 16.94957 349 TYR A C 1
ATOM 2877 O O . TYR A 1 349 ? -30.85452 50.94264 26.30576 1.000 19.07266 349 TYR A O 1
ATOM 2886 N N . ARG A 1 350 ? -29.47704 52.35139 25.19197 1.000 17.29989 350 ARG A N 1
ATOM 2887 C CA . ARG A 1 350 ? -29.82439 53.45422 26.10334 1.000 17.01839 350 ARG A CA 1
ATOM 2888 C C . ARG A 1 350 ? -31.31664 53.74501 26.08034 1.000 19.00275 350 ARG A C 1
ATOM 2889 O O . ARG A 1 350 ? -31.93072 53.94326 27.15213 1.000 20.47554 350 ARG A O 1
ATOM 2897 N N . PHE A 1 351 ? -31.93033 53.74839 24.89980 1.000 16.01258 351 PHE A N 1
ATOM 2898 C CA . PHE A 1 351 ? -33.35283 54.14335 24.80711 1.000 14.88867 351 PHE A CA 1
ATOM 2899 C C . PHE A 1 351 ? -34.28510 52.96319 25.02150 1.000 18.10764 351 PHE A C 1
ATOM 2900 O O . PHE A 1 351 ? -35.30569 53.07942 25.74133 1.000 20.72370 351 PHE A O 1
ATOM 2908 N N . LEU A 1 352 ? -33.94762 51.81216 24.40645 1.000 17.86949 352 LEU A N 1
ATOM 2909 C CA . LEU A 1 352 ? -34.86946 50.68671 24.40260 1.000 18.33710 352 LEU A CA 1
ATOM 2910 C C . LEU A 1 352 ? -34.60693 49.65722 25.49250 1.000 21.64062 352 LEU A C 1
ATOM 2911 O O . LEU A 1 352 ? -35.52289 48.87463 25.83101 1.000 24.30199 352 LEU A O 1
ATOM 2916 N N . LYS A 1 353 ? -33.40323 49.65025 26.06248 1.000 20.33069 353 LYS A N 1
ATOM 2917 C CA . LYS A 1 353 ? -33.05149 48.95292 27.31173 1.000 18.89182 353 LYS A CA 1
ATOM 2918 C C . LYS A 1 353 ? -33.01017 47.43644 27.17408 1.000 24.04706 353 LYS A C 1
ATOM 2919 O O . LYS A 1 353 ? -32.89154 46.73592 28.19255 1.000 34.44285 353 LYS A O 1
ATOM 2925 N N A ASP A 1 354 ? -33.05835 46.90947 25.96949 0.699 22.13256 354 ASP A N 1
ATOM 2926 N N B ASP A 1 354 ? -33.13657 46.89924 25.95276 0.301 22.13207 354 ASP A N 1
ATOM 2927 C CA A ASP A 1 354 ? -33.01627 45.48069 25.75105 0.699 20.16082 354 ASP A CA 1
ATOM 2928 C CA B ASP A 1 354 ? -33.04681 45.46067 25.71315 0.301 20.25218 354 ASP A CA 1
ATOM 2929 C C A ASP A 1 354 ? -31.56766 45.02994 25.66949 0.699 19.67821 354 ASP A C 1
ATOM 2930 C C B ASP A 1 354 ? -31.57749 45.04029 25.68507 0.301 19.68437 354 ASP A C 1
ATOM 2931 O O A ASP A 1 354 ? -30.78770 45.59509 24.88242 0.699 19.20394 354 ASP A O 1
ATOM 2932 O O B ASP A 1 354 ? -30.77733 45.63219 24.94784 0.301 19.35862 354 ASP A O 1
ATOM 2941 N N . GLU A 1 355 ? -31.23550 43.99772 26.45957 1.000 23.84270 355 GLU A N 1
ATOM 2942 C CA . GLU A 1 355 ? -29.85372 43.50726 26.51730 1.000 21.25317 355 GLU A CA 1
ATOM 2943 C C . GLU A 1 355 ? -29.32598 43.03588 25.17360 1.000 22.74696 355 GLU A C 1
ATOM 2944 O O . GLU A 1 355 ? -28.10319 43.11414 24.97113 1.000 19.33969 355 GLU A O 1
ATOM 2950 N N . LYS A 1 356 ? -30.20412 42.62815 24.21589 1.000 19.77318 356 LYS A N 1
ATOM 2951 C CA . LYS A 1 356 ? -29.71616 42.19859 22.90385 1.000 18.75691 356 LYS A CA 1
ATOM 2952 C C . LYS A 1 356 ? -28.90079 43.28291 22.25229 1.000 18.06202 356 LYS A C 1
ATOM 2953 O O . LYS A 1 356 ? -28.04359 42.99560 21.39644 1.000 18.84146 356 LYS A O 1
ATOM 2959 N N . TYR A 1 357 ? -29.19833 44.57867 22.55995 1.000 15.81914 357 TYR A N 1
ATOM 2960 C CA . TYR A 1 357 ? -28.47322 45.64587 21.87342 1.000 15.53423 357 TYR A CA 1
ATOM 2961 C C . TYR A 1 357 ? -27.05284 45.77354 22.40487 1.000 17.24531 357 TYR A C 1
ATOM 2962 O O . TYR A 1 357 ? -26.12942 46.12837 21.65107 1.000 16.12661 357 TYR A O 1
ATOM 2971 N N . LEU A 1 358 ? -26.85140 45.50143 23.70943 1.000 17.47766 358 LEU A N 1
ATOM 2972 C CA . LEU A 1 358 ? -25.47228 45.51749 24.20597 1.000 15.82475 358 LEU A CA 1
ATOM 2973 C C . LEU A 1 358 ? -24.73915 44.26998 23.74410 1.000 16.62736 358 LEU A C 1
ATOM 2974 O O . LEU A 1 358 ? -23.53510 44.34127 23.47716 1.000 17.61097 358 LEU A O 1
ATOM 2979 N N . GLN A 1 359 ? -25.43982 43.12944 23.62123 1.000 17.29029 359 GLN A N 1
ATOM 2980 C CA . GLN A 1 359 ? -24.84696 41.92495 23.03111 1.000 17.81999 359 GLN A CA 1
ATOM 2981 C C . GLN A 1 359 ? -24.43462 42.21340 21.59047 1.000 18.38724 359 GLN A C 1
ATOM 2982 O O . GLN A 1 359 ? -23.32529 41.85203 21.14314 1.000 16.54091 359 GLN A O 1
ATOM 2988 N N . ALA A 1 360 ? -25.30987 42.88863 20.84468 1.000 15.97370 360 ALA A N 1
ATOM 2989 C CA . ALA A 1 360 ? -24.94544 43.26404 19.47059 1.000 13.80608 360 ALA A CA 1
ATOM 2990 C C . ALA A 1 360 ? -23.73704 44.21485 19.45117 1.000 14.63744 360 ALA A C 1
ATOM 2991 O O . ALA A 1 360 ? -22.82281 44.05363 18.63434 1.000 13.86063 360 ALA A O 1
ATOM 2993 N N . TYR A 1 361 ? -23.73550 45.24944 20.32109 1.000 14.29568 361 TYR A N 1
ATOM 2994 C CA . TYR A 1 361 ? -22.58137 46.14293 20.36909 1.000 13.80228 361 TYR A CA 1
ATOM 2995 C C . TYR A 1 361 ? -21.29274 45.34541 20.55470 1.000 13.99223 361 TYR A C 1
ATOM 2996 O O . TYR A 1 361 ? -20.32996 45.54454 19.79097 1.000 14.17577 361 TYR A O 1
ATOM 3005 N N . GLU A 1 362 ? -21.25566 44.43899 21.56580 1.000 14.64529 362 GLU A N 1
ATOM 3006 C CA . GLU A 1 362 ? -19.99902 43.72624 21.82220 1.000 13.43277 362 GLU A CA 1
ATOM 3007 C C . GLU A 1 362 ? -19.62116 42.84512 20.63116 1.000 16.60458 362 GLU A C 1
ATOM 3008 O O . GLU A 1 362 ? -18.43251 42.71818 20.29572 1.000 16.10457 362 GLU A O 1
ATOM 3014 N N . ASN A 1 363 ? -20.62665 42.23954 19.97471 1.000 13.36299 363 ASN A N 1
ATOM 3015 C CA . ASN A 1 363 ? -20.33864 41.46395 18.75096 1.000 14.48287 363 ASN A CA 1
ATOM 3016 C C . ASN A 1 363 ? -19.63789 42.32724 17.69812 1.000 16.23821 363 ASN A C 1
ATOM 3017 O O . ASN A 1 363 ? -18.62600 41.90274 17.09541 1.000 15.87270 363 ASN A O 1
ATOM 3022 N N A ILE A 1 364 ? -20.18367 43.52471 17.44322 0.556 13.26551 364 ILE A N 1
ATOM 3023 N N B ILE A 1 364 ? -20.14502 43.52678 17.44818 0.444 13.30966 364 ILE A N 1
ATOM 3024 C CA A ILE A 1 364 ? -19.62802 44.42106 16.42299 0.556 13.30343 364 ILE A CA 1
ATOM 3025 C CA B ILE A 1 364 ? -19.53527 44.30308 16.37275 0.444 13.19184 364 ILE A CA 1
ATOM 3026 C C A ILE A 1 364 ? -18.23672 44.87917 16.82898 0.556 12.32002 364 ILE A C 1
ATOM 3027 C C B ILE A 1 364 ? -18.20886 44.90833 16.81909 0.444 12.34449 364 ILE A C 1
ATOM 3028 O O A ILE A 1 364 ? -17.28921 44.87061 16.01924 0.556 12.49887 364 ILE A O 1
ATOM 3029 O O B ILE A 1 364 ? -17.26369 45.01323 16.01451 0.444 12.69493 364 ILE A O 1
ATOM 3038 N N . HIS A 1 365 ? -18.10388 45.29544 18.09406 1.000 12.54395 365 HIS A N 1
ATOM 3039 C CA . HIS A 1 365 ? -16.83000 45.78511 18.62661 1.000 12.83821 365 HIS A CA 1
ATOM 3040 C C . HIS A 1 365 ? -15.74443 44.71368 18.49673 1.000 13.11909 365 HIS A C 1
ATOM 3041 O O . HIS A 1 365 ? -14.64569 44.99221 17.97946 1.000 13.47009 365 HIS A O 1
ATOM 3048 N N . ARG A 1 366 ? -16.05778 43.45648 18.89113 1.000 13.00403 366 ARG A N 1
ATOM 3049 C CA . ARG A 1 366 ? -15.06369 42.40066 18.74342 1.000 12.79042 366 ARG A CA 1
ATOM 3050 C C . ARG A 1 366 ? -14.71562 42.17979 17.27375 1.000 14.37642 366 ARG A C 1
ATOM 3051 O O . ARG A 1 366 ? -13.53495 41.97713 16.93501 1.000 14.11638 366 ARG A O 1
ATOM 3059 N N . PHE A 1 367 ? -15.71009 42.24431 16.36761 1.000 12.84763 367 PHE A N 1
ATOM 3060 C CA . PHE A 1 367 ? -15.38012 42.09807 14.94951 1.000 15.01442 367 PHE A CA 1
ATOM 3061 C C . PHE A 1 367 ? -14.43880 43.20681 14.48948 1.000 13.87574 367 PHE A C 1
ATOM 3062 O O . PHE A 1 367 ? -13.45834 42.95666 13.77510 1.000 13.81386 367 PHE A O 1
ATOM 3070 N N . VAL A 1 368 ? -14.74344 44.45264 14.84725 1.000 11.71383 368 VAL A N 1
ATOM 3071 C CA . VAL A 1 368 ? -13.91283 45.56605 14.36603 1.000 12.16082 368 VAL A CA 1
ATOM 3072 C C . VAL A 1 368 ? -12.48678 45.42003 14.87472 1.000 12.87642 368 VAL A C 1
ATOM 3073 O O . VAL A 1 368 ? -11.51798 45.52026 14.10344 1.000 13.04774 368 VAL A O 1
ATOM 3077 N N . PHE A 1 369 ? -12.33007 45.14188 16.18023 1.000 12.48550 369 PHE A N 1
ATOM 3078 C CA . PHE A 1 369 ? -10.96934 45.05899 16.72356 1.000 11.56320 369 PHE A CA 1
ATOM 3079 C C . PHE A 1 369 ? -10.25225 43.80679 16.30843 1.000 14.15987 369 PHE A C 1
ATOM 3080 O O . PHE A 1 369 ? -9.03163 43.84617 1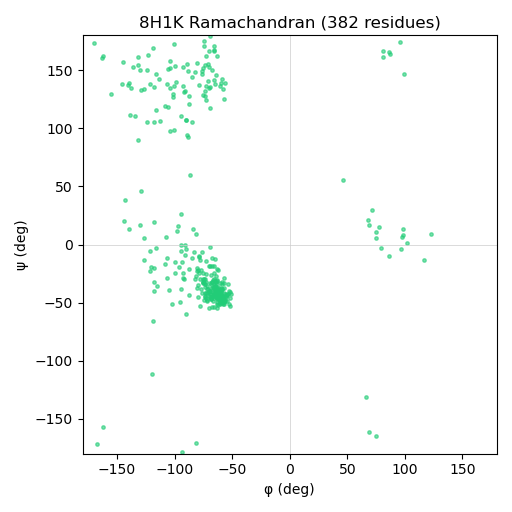6.07663 1.000 15.65099 369 PHE A O 1
ATOM 3088 N N . ASP A 1 370 ? -10.96306 42.67632 16.21081 1.000 12.62658 370 ASP A N 1
ATOM 3089 C CA . ASP A 1 370 ? -10.26642 41.41608 16.00035 1.000 12.57289 370 ASP A CA 1
ATOM 3090 C C . ASP A 1 370 ? -10.08012 41.09497 14.52204 1.000 13.19578 370 ASP A C 1
ATOM 3091 O O . ASP A 1 370 ? -9.17827 40.25722 14.20336 1.000 15.38226 370 ASP A O 1
ATOM 3096 N N A LYS A 1 371 ? -10.88565 41.68472 13.63965 0.550 13.49169 371 LYS A N 1
ATOM 3097 N N B LYS A 1 371 ? -10.87467 41.70417 13.63949 0.450 13.50883 371 LYS A N 1
ATOM 3098 C CA A LYS A 1 371 ? -10.83162 41.36700 12.20296 0.550 13.67494 371 LYS A CA 1
ATOM 3099 C CA B LYS A 1 371 ? -10.81776 41.36683 12.20800 0.450 13.67242 371 LYS A CA 1
ATOM 3100 C C A LYS A 1 371 ? -10.57711 42.58704 11.33394 0.550 11.85351 371 LYS A C 1
ATOM 3101 C C B LYS A 1 371 ? -10.58425 42.58365 11.31732 0.450 11.89511 371 LYS A C 1
ATOM 3102 O O A LYS A 1 371 ? -9.75005 42.52640 10.39724 0.550 14.98674 371 LYS A O 1
ATOM 3103 O O B LYS A 1 371 ? -9.76998 42.52395 10.37706 0.450 14.98093 371 LYS A O 1
ATOM 3114 N N . MET A 1 372 ? -11.32978 43.68001 11.53851 1.000 12.76342 372 MET A N 1
ATOM 3115 C CA . MET A 1 372 ? -11.31843 44.76520 10.54223 1.000 11.50187 372 MET A CA 1
ATOM 3116 C C . MET A 1 372 ? -10.20774 45.78492 10.70998 1.000 13.98365 372 MET A C 1
ATOM 3117 O O . MET A 1 372 ? -9.74225 46.35914 9.72054 1.000 12.47958 372 MET A O 1
ATOM 3122 N N . ILE A 1 373 ? -9.75659 46.07181 11.92692 1.000 13.21898 373 ILE A N 1
ATOM 3123 C CA . ILE A 1 373 ? -8.66409 47.02968 12.04093 1.000 12.22058 373 ILE A CA 1
ATOM 3124 C C . ILE A 1 373 ? -7.36904 46.38056 11.58423 1.000 12.75910 373 ILE A C 1
ATOM 3125 O O . ILE A 1 373 ? -7.02663 45.27048 11.98650 1.000 13.79706 373 ILE A O 1
ATOM 3130 N N . ASN A 1 374 ? -6.61751 47.08887 10.72818 1.000 12.45757 374 ASN A N 1
ATOM 3131 C CA . ASN A 1 374 ? -5.26602 46.65432 10.35672 1.000 12.35195 374 ASN A CA 1
ATOM 3132 C C . ASN A 1 374 ? -4.33185 47.25874 11.39753 1.000 16.45726 374 ASN A C 1
ATOM 3133 O O . ASN A 1 374 ? -3.95274 48.43124 11.30964 1.000 16.10015 374 ASN A O 1
ATOM 3138 N N . HIS A 1 375 ? -4.05903 46.49869 12.46592 1.000 14.55321 375 HIS A N 1
ATOM 3139 C CA . HIS A 1 375 ? -3.33913 47.11093 13.57936 1.000 15.73704 375 HIS A CA 1
ATOM 3140 C C . HIS A 1 375 ? -1.89736 47.47270 13.22871 1.000 17.97856 375 HIS A C 1
ATOM 3141 O O . HIS A 1 375 ? -1.34571 48.35292 13.91727 1.000 20.23600 375 HIS A O 1
ATOM 3148 N N . SER A 1 376 ? -1.32963 46.89059 12.15291 1.000 17.82177 376 SER A N 1
ATOM 3149 C CA . SER A 1 376 ? -0.01596 47.30623 11.62452 1.000 21.57848 376 SER A CA 1
ATOM 3150 C C . SER A 1 376 ? 0.01690 48.78945 11.26791 1.000 19.11394 376 SER A C 1
ATOM 3151 O O . SER A 1 376 ? 1.06953 49.44996 11.39812 1.000 21.52036 376 SER A O 1
ATOM 3154 N N . LEU A 1 377 ? -1.08904 49.32701 10.81466 1.000 14.51159 377 LEU A N 1
ATOM 3155 C CA . LEU A 1 377 ? -1.12729 50.71025 10.33979 1.000 12.32799 377 LEU A CA 1
ATOM 3156 C C . LEU A 1 377 ? -2.06052 51.61557 11.12909 1.000 12.34677 377 LEU A C 1
ATOM 3157 O O . LEU A 1 377 ? -1.77787 52.80626 11.29288 1.000 14.04013 377 LEU A O 1
ATOM 3162 N N . GLY A 1 378 ? -3.23061 51.09639 11.51619 1.000 12.94282 378 GLY A N 1
ATOM 3163 C CA . GLY A 1 378 ? -4.17165 51.87549 12.28487 1.000 13.09348 378 GLY A CA 1
ATOM 3164 C C . GLY A 1 378 ? -5.48036 52.12949 11.60127 1.000 12.18325 378 GLY A C 1
ATOM 3165 O O . GLY A 1 378 ? -6.41300 52.63128 12.25809 1.000 14.53517 378 GLY A O 1
ATOM 3166 N N . GLU A 1 379 ? -5.60710 51.88333 10.28096 1.000 11.59105 379 GLU A N 1
ATOM 3167 C CA . GLU A 1 379 ? -6.86057 52.11433 9.58381 1.000 10.52312 379 GLU A CA 1
ATOM 3168 C C . GLU A 1 379 ? -7.61160 50.79754 9.39538 1.000 11.44933 379 GLU A C 1
ATOM 3169 O O . GLU A 1 379 ? -7.11487 49.71903 9.74462 1.000 13.47046 379 GLU A O 1
ATOM 3175 N N . TRP A 1 380 ? -8.84716 50.91415 8.90020 1.000 11.64595 380 TRP A N 1
ATOM 3176 C CA . TRP A 1 380 ? -9.75417 49.77086 8.81604 1.000 10.97588 380 TRP A CA 1
ATOM 3177 C C . TRP A 1 380 ? -9.78941 49.20999 7.40281 1.000 10.89396 380 TRP A C 1
ATOM 3178 O O . TRP A 1 380 ? -9.91861 49.96913 6.42027 1.000 13.11215 380 TRP A O 1
ATOM 3189 N N . TRP A 1 381 ? -9.74087 47.86834 7.31024 1.000 10.97163 381 TRP A N 1
ATOM 3190 C CA . TRP A 1 381 ? -9.94565 47.28624 5.96357 1.000 10.56884 381 TRP A CA 1
ATOM 3191 C C . TRP A 1 381 ? -11.31672 47.67465 5.41463 1.000 11.48811 381 TRP A C 1
ATOM 3192 O O . TRP A 1 381 ? -12.32022 47.68088 6.13178 1.000 12.63338 381 TRP A O 1
ATOM 3203 N N . PRO A 1 382 ? -11.41497 48.01693 4.12906 1.000 11.26335 382 PRO A N 1
ATOM 3204 C CA . PRO A 1 382 ? -12.66139 48.57936 3.61745 1.000 10.54990 382 PRO A CA 1
ATOM 3205 C C . PRO A 1 382 ? -13.76427 47.54900 3.41942 1.000 13.07406 382 PRO A C 1
ATOM 3206 O O . PRO A 1 382 ? -14.94977 47.90937 3.53821 1.000 12.73524 382 PRO A O 1
ATOM 3210 N N . LEU A 1 383 ? -13.40426 46.30820 3.07848 1.000 12.03675 383 LEU A N 1
ATOM 3211 C CA . LEU A 1 383 ? -14.39936 45.33015 2.66320 1.000 12.05503 383 LEU A CA 1
ATOM 3212 C C . LEU A 1 383 ? -13.84478 43.95983 2.93737 1.000 13.25736 383 LEU A C 1
ATOM 3213 O O . LEU A 1 383 ? -12.67626 43.68487 2.58864 1.000 13.90281 383 LEU A O 1
ATOM 3218 N N . MET A 1 384 ? -14.64216 43.10355 3.62769 1.000 12.22266 384 MET A N 1
ATOM 3219 C CA . MET A 1 384 ? -14.19804 41.77911 4.01425 1.000 12.25673 384 MET A CA 1
ATOM 3220 C C . MET A 1 384 ? -15.23166 40.72934 3.67085 1.000 12.70219 384 MET A C 1
ATOM 3221 O O . MET A 1 384 ? -16.42641 41.04714 3.52629 1.000 13.78657 384 MET A O 1
ATOM 3226 N N . THR A 1 385 ? -14.77042 39.47130 3.62725 1.000 14.01765 385 THR A N 1
ATOM 3227 C CA . THR A 1 385 ? -15.73691 38.36760 3.53330 1.000 14.87069 385 THR A CA 1
ATOM 3228 C C . THR A 1 385 ? -16.56660 38.30752 4.81847 1.000 15.63295 385 THR A C 1
ATOM 3229 O O . THR A 1 385 ? -16.21602 38.91566 5.82384 1.000 15.53981 385 THR A O 1
ATOM 3233 N N . ARG A 1 386 ? -17.66081 37.53766 4.76128 1.000 16.81232 386 ARG A N 1
ATOM 3234 C CA . ARG A 1 386 ? -18.47892 37.38084 5.98135 1.000 14.11031 386 ARG A CA 1
ATOM 3235 C C . ARG A 1 386 ? -17.62187 36.96806 7.16906 1.000 16.52200 386 ARG A C 1
ATOM 3236 O O . ARG A 1 386 ? -17.80905 37.46164 8.28530 1.000 16.63151 386 ARG A O 1
ATOM 3244 N N A GLU A 1 387 ? -16.67945 36.05216 6.94958 0.623 14.58114 387 GLU A N 1
ATOM 3245 N N B GLU A 1 387 ? -16.67916 36.04654 6.96594 0.377 14.58299 387 GLU A N 1
ATOM 3246 C CA A GLU A 1 387 ? -15.84364 35.52274 8.02903 0.623 16.33642 387 GLU A CA 1
ATOM 3247 C CA B GLU A 1 387 ? -15.86486 35.54184 8.07496 0.377 16.41514 387 GLU A CA 1
ATOM 3248 C C A GLU A 1 387 ? -14.72996 36.47147 8.46882 0.623 18.37524 387 GLU A C 1
ATOM 3249 C C B GLU A 1 387 ? -14.63587 36.39472 8.37317 0.377 18.30857 387 GLU A C 1
ATOM 3250 O O A GLU A 1 387 ? -14.05655 36.19956 9.49112 0.623 19.69038 387 GLU A O 1
ATOM 3251 O O B GLU A 1 387 ? -13.78184 35.96135 9.17031 0.377 19.65781 387 GLU A O 1
ATOM 3262 N N . GLY A 1 388 ? -14.51747 37.58426 7.76382 1.000 16.06302 388 GLY A N 1
ATOM 3263 C CA . GLY A 1 388 ? -13.52203 38.54627 8.19417 1.000 15.65171 388 GLY A CA 1
ATOM 3264 C C . GLY A 1 388 ? -12.16497 38.48621 7.51722 1.000 17.21667 388 GLY A C 1
ATOM 3265 O O . GLY A 1 388 ? -11.15641 38.86261 8.15858 1.000 19.77348 388 GLY A O 1
ATOM 3266 N N . VAL A 1 389 ? -12.11314 38.04456 6.26259 1.000 17.15063 389 VAL A N 1
ATOM 3267 C CA . VAL A 1 389 ? -10.88739 38.03979 5.46259 1.000 17.33549 389 VAL A CA 1
ATOM 3268 C C . VAL A 1 389 ? -10.94991 39.24034 4.52222 1.000 16.79673 389 VAL A C 1
ATOM 3269 O O . VAL A 1 389 ? -11.96959 39.43481 3.86241 1.000 16.13162 389 VAL A O 1
ATOM 3273 N N . PRO A 1 390 ? -9.92750 40.08066 4.44153 1.000 15.58676 390 PRO A N 1
ATOM 3274 C CA . PRO A 1 390 ? -10.07572 41.24457 3.55082 1.000 14.11344 390 PRO A CA 1
ATOM 3275 C C . PRO A 1 390 ? -10.34737 40.82841 2.10369 1.000 15.35969 390 PRO A C 1
ATOM 3276 O O . PRO A 1 390 ? -9.72535 39.86547 1.59128 1.000 18.26752 390 PRO A O 1
ATOM 3280 N N . ILE A 1 391 ? -11.20769 41.61095 1.45485 1.000 13.58535 391 ILE A N 1
ATOM 3281 C CA . ILE A 1 391 ? -11.44410 41.50153 0.00791 1.000 13.70232 391 ILE A CA 1
ATOM 3282 C C . ILE A 1 391 ? -10.70376 42.61048 -0.72560 1.000 13.66508 391 ILE A C 1
ATOM 3283 O O . ILE A 1 391 ? -9.94398 42.33409 -1.67323 1.000 15.86283 391 ILE A O 1
ATOM 3288 N N . TRP A 1 392 ? -10.89906 43.85264 -0.26792 1.000 13.86524 392 TRP A N 1
ATOM 3289 C CA . TRP A 1 392 ? -10.19375 45.00760 -0.77528 1.000 12.96633 392 TRP A CA 1
ATOM 3290 C C . TRP A 1 392 ? -9.32328 45.50033 0.36645 1.000 16.33075 392 TRP A C 1
ATOM 3291 O O . TRP A 1 392 ? -9.75827 45.49082 1.53187 1.000 15.24099 392 TRP A O 1
ATOM 3302 N N . LYS A 1 393 ? -8.11473 45.96929 0.02235 1.000 14.76666 393 LYS A N 1
ATOM 3303 C CA . LYS A 1 393 ? -7.13500 46.25804 1.06818 1.000 14.77696 393 LYS A CA 1
ATOM 3304 C C . LYS A 1 393 ? -6.54545 47.66205 1.04083 1.000 15.23738 393 LYS A C 1
ATOM 3305 O O . LYS A 1 393 ? -5.70922 47.96642 1.92120 1.000 16.86468 393 LYS A O 1
ATOM 3311 N N . HIS A 1 394 ? -7.01012 48.54746 0.18635 1.000 15.41686 394 HIS A N 1
ATOM 3312 C CA . HIS A 1 394 ? -6.54561 49.91136 0.30550 1.000 14.37469 394 HIS A CA 1
ATOM 3313 C C . HIS A 1 394 ? -7.04346 50.49220 1.61390 1.000 17.46185 394 HIS A C 1
ATOM 3314 O O . HIS A 1 394 ? -8.16662 50.20206 2.05899 1.000 19.46906 394 HIS A O 1
ATOM 3321 N N . MET A 1 395 ? -6.19991 51.28819 2.27183 1.000 14.11445 395 MET A N 1
ATOM 3322 C CA . MET A 1 395 ? -6.58744 51.88219 3.54621 1.000 11.13700 395 MET A CA 1
ATOM 3323 C C . MET A 1 395 ? -7.47301 53.10038 3.39654 1.000 12.55636 395 MET A C 1
ATOM 3324 O O . MET A 1 395 ? -8.28026 53.36630 4.30438 1.000 14.26992 395 MET A O 1
ATOM 3329 N N . SER A 1 396 ? -7.27086 53.91127 2.36092 1.000 12.32003 396 SER A N 1
ATOM 3330 C CA . SER A 1 396 ? -8.04897 55.13959 2.23926 1.000 9.98983 396 SER A CA 1
ATOM 3331 C C . SER A 1 396 ? -7.96099 55.66589 0.80503 1.000 11.98913 396 SER A C 1
ATOM 3332 O O . SER A 1 396 ? -7.06594 55.29863 0.01837 1.000 11.87367 396 SER A O 1
ATOM 3335 N N . HIS A 1 397 ? -8.93077 56.51805 0.45832 1.000 11.04535 397 HIS A N 1
ATOM 3336 C CA . HIS A 1 397 ? -8.97796 57.01703 -0.95303 1.000 12.02276 397 HIS A CA 1
ATOM 3337 C C . HIS A 1 397 ? -9.86186 58.26975 -0.97553 1.000 13.69038 397 HIS A C 1
ATOM 3338 O O . HIS A 1 397 ? -9.97833 58.97323 0.03798 1.000 13.80907 397 HIS A O 1
ATOM 3345 N N . SER A 1 398 ? -10.42745 58.60276 -2.14651 1.000 12.31128 398 SER A N 1
ATOM 3346 C C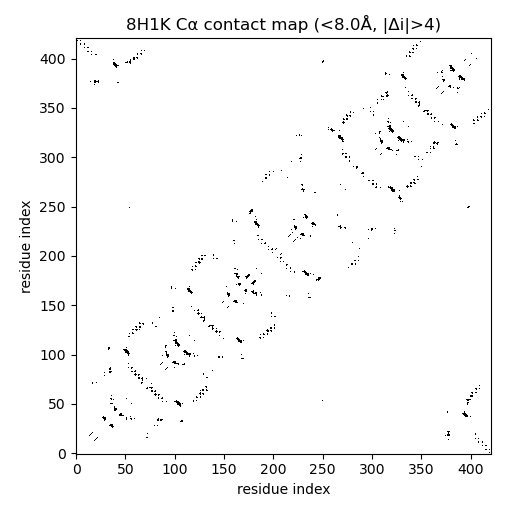A . SER A 1 398 ? -11.20075 59.83102 -2.19760 1.000 11.42352 398 SER A CA 1
ATOM 3347 C C . SER A 1 398 ? -12.48790 59.75971 -1.43369 1.000 12.89879 398 SER A C 1
ATOM 3348 O O . SER A 1 398 ? -13.07066 60.83004 -1.17547 1.000 12.57511 398 SER A O 1
ATOM 3351 N N . TRP A 1 399 ? -12.98803 58.54186 -1.12031 1.000 11.52043 399 TRP A N 1
ATOM 3352 C CA . TRP A 1 399 ? -14.29681 58.40692 -0.47300 1.000 10.24853 399 TRP A CA 1
ATOM 3353 C C . TRP A 1 399 ? -14.19243 57.69365 0.84388 1.000 13.59657 399 TRP A C 1
ATOM 3354 O O . TRP A 1 399 ? -15.24489 57.47989 1.46295 1.000 20.40319 399 TRP A O 1
ATOM 3365 N N . LYS A 1 400 ? -13.02398 57.19333 1.20761 1.000 10.18451 400 LYS A N 1
ATOM 3366 C CA . LYS A 1 400 ? -12.81403 56.53844 2.51076 1.000 10.57027 400 LYS A CA 1
ATOM 3367 C C . LYS A 1 400 ? -11.67407 57.27323 3.19598 1.000 11.51685 400 LYS A C 1
ATOM 3368 O O . LYS A 1 400 ? -10.51635 57.18854 2.76704 1.000 10.99617 400 LYS A O 1
ATOM 3374 N N . ILE A 1 401 ? -12.03509 58.08281 4.19337 1.000 9.74558 401 ILE A N 1
ATOM 3375 C CA . ILE A 1 401 ? -11.03882 58.86842 4.92940 1.000 9.75304 401 ILE A CA 1
ATOM 3376 C C . ILE A 1 401 ? -11.16638 58.39640 6.37729 1.000 11.84303 401 ILE A C 1
ATOM 3377 O O . ILE A 1 401 ? -10.78305 57.24790 6.66354 1.000 12.28544 401 ILE A O 1
ATOM 3382 N N . ASN A 1 402 ? -11.66201 59.24048 7.29696 1.000 9.98235 402 ASN A N 1
ATOM 3383 C CA . ASN A 1 402 ? -11.68698 58.85384 8.71123 1.000 9.11115 402 ASN A CA 1
ATOM 3384 C C . ASN A 1 402 ? -12.95429 59.40322 9.37412 1.000 10.15498 402 ASN A C 1
ATOM 3385 O O . ASN A 1 402 ? -13.01133 59.53427 10.60155 1.000 11.31997 402 ASN A O 1
ATOM 3390 N N . TYR A 1 403 ? -13.97441 59.72415 8.54449 1.000 9.83619 403 TYR A N 1
ATOM 3391 C CA . TYR A 1 403 ? -15.22261 60.25099 9.09553 1.000 9.32706 403 TYR A CA 1
ATOM 3392 C C . TYR A 1 403 ? -15.95958 59.19292 9.91013 1.000 9.85232 403 TYR A C 1
ATOM 3393 O O . TYR A 1 403 ? -16.27236 59.41205 11.10154 1.000 10.90985 403 TYR A O 1
ATOM 3402 N N . HIS A 1 404 ? -16.22013 58.01864 9.32371 1.000 10.55438 404 HIS A N 1
ATOM 3403 C CA . HIS A 1 404 ? -16.98776 57.02524 10.08464 1.000 9.41320 404 HIS A CA 1
ATOM 3404 C C . HIS A 1 404 ? -16.18155 56.50425 11.25324 1.000 10.70737 404 HIS A C 1
ATOM 3405 O O . HIS A 1 404 ? -16.72268 56.33643 12.34782 1.000 10.98891 404 HIS A O 1
ATOM 3412 N N . ASP A 1 405 ? -14.90658 56.13713 11.03143 1.000 10.65442 405 ASP A N 1
ATOM 3413 C CA . ASP A 1 405 ? -14.24004 55.38293 12.10756 1.000 9.82776 405 ASP A CA 1
ATOM 3414 C C . ASP A 1 405 ? -13.87168 56.24921 13.31009 1.000 10.72812 405 ASP A C 1
ATOM 3415 O O . ASP A 1 405 ? -14.12292 55.80880 14.44310 1.000 11.37218 405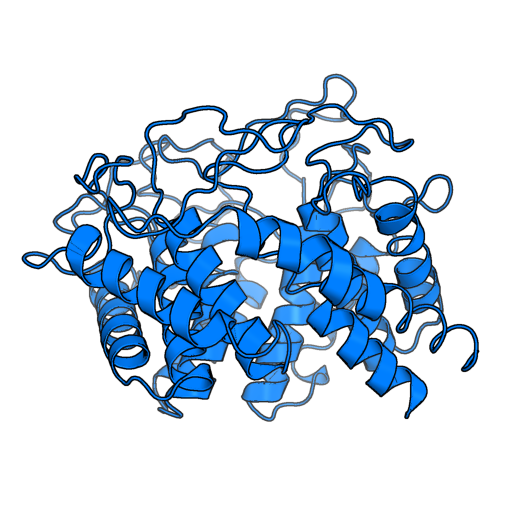 ASP A O 1
ATOM 3420 N N . VAL A 1 406 ? -13.32087 57.45432 13.12461 1.000 9.97250 406 VAL A N 1
ATOM 3421 C CA . VAL A 1 406 ? -12.96848 58.23788 14.33250 1.000 10.60365 406 VAL A CA 1
ATOM 3422 C C . VAL A 1 406 ? -14.23470 58.60591 15.09132 1.000 9.94296 406 VAL A C 1
ATOM 3423 O O . VAL A 1 406 ? -14.26565 58.52619 16.33261 1.000 10.63238 406 VAL A O 1
ATOM 3427 N N . ARG A 1 407 ? -15.29954 58.99875 14.34813 1.000 10.53420 407 ARG A N 1
ATOM 3428 C CA . ARG A 1 407 ? -16.55350 59.33957 15.03180 1.000 9.74868 407 ARG A CA 1
ATOM 3429 C C . ARG A 1 407 ? -17.08600 58.14136 15.82306 1.000 10.47222 407 ARG A C 1
ATOM 3430 O O . ARG A 1 407 ? -17.60875 58.29259 16.93739 1.000 11.66379 407 ARG A O 1
ATOM 3438 N N A SER A 1 408 ? -17.01574 56.93955 15.24587 0.683 10.83230 408 SER A N 1
ATOM 3439 N N B SER A 1 408 ? -16.99036 56.95215 15.24317 0.317 10.81824 408 SER A N 1
ATOM 3440 C CA A SER A 1 408 ? -17.54970 55.80059 15.98264 0.683 9.42433 408 SER A CA 1
ATOM 3441 C CA B SER A 1 408 ? -17.50909 55.77927 15.91959 0.317 9.52051 408 SER A CA 1
ATOM 3442 C C A SER A 1 408 ? -16.72402 55.54558 17.21863 0.683 9.90858 408 SER A C 1
ATOM 3443 C C B SER A 1 408 ? -16.70878 55.45563 17.16297 0.317 9.99936 408 SER A C 1
ATOM 3444 O O A SER A 1 408 ? -17.27909 55.16271 18.23636 0.683 10.68313 408 SER A O 1
ATOM 3445 O O B SER A 1 408 ? -17.27379 54.93948 18.12662 0.317 10.42808 408 SER A O 1
ATOM 3450 N N . MET A 1 409 ? -15.39253 55.69389 17.14276 1.000 10.74912 409 MET A N 1
ATOM 3451 C CA . MET A 1 409 ? -14.61666 55.48107 18.35632 1.000 10.93190 409 MET A CA 1
ATOM 3452 C C . MET A 1 409 ? -14.94318 56.49447 19.44059 1.000 11.45798 409 MET A C 1
ATOM 3453 O O . MET A 1 409 ? -15.23798 56.10489 20.59502 1.000 10.99154 409 MET A O 1
ATOM 3458 N N . ILE A 1 410 ? -14.98281 57.78336 19.09140 1.000 11.58130 410 ILE A N 1
ATOM 3459 C CA . ILE A 1 410 ? -15.28100 58.80231 20.11946 1.000 11.72788 410 ILE A CA 1
ATOM 3460 C C . ILE A 1 410 ? -16.71911 58.64161 20.63915 1.000 11.63719 410 ILE A C 1
ATOM 3461 O O . ILE A 1 410 ? -16.97387 58.65674 21.86030 1.000 13.42113 410 ILE A O 1
ATOM 3466 N N . GLN A 1 411 ? -17.66437 58.47593 19.72593 1.000 12.02139 411 GLN A N 1
ATOM 3467 C CA . GLN A 1 411 ? -19.05038 58.43438 20.19143 1.000 10.74332 411 GLN A CA 1
ATOM 3468 C C . GLN A 1 411 ? -19.38106 57.14250 20.91900 1.000 12.89734 411 GLN A C 1
ATOM 3469 O O . GLN A 1 411 ? -20.24488 57.14778 21.82204 1.000 12.15468 411 GLN A O 1
ATOM 3475 N N . SER A 1 412 ? -18.66420 56.04544 20.62515 1.000 11.28601 412 SER A N 1
ATOM 3476 C CA . SER A 1 412 ? -18.89692 54.81170 21.39882 1.000 11.65051 412 SER A CA 1
ATOM 3477 C C . SER A 1 412 ? -18.31154 54.91885 22.79255 1.000 12.17631 412 SER A C 1
ATOM 3478 O O . SER A 1 412 ? -18.91560 54.44482 23.76191 1.000 13.37336 412 SER A O 1
ATOM 3481 N N . ILE A 1 413 ? -17.10409 55.49099 22.93719 1.000 11.72929 413 ILE A N 1
ATOM 3482 C CA . ILE A 1 413 ? -16.53489 55.55955 24.27214 1.000 13.02911 413 ILE A CA 1
ATOM 3483 C C . ILE A 1 413 ? -17.40431 56.44446 25.15637 1.000 15.03752 413 ILE A C 1
ATOM 3484 O O . ILE A 1 413 ? -17.56975 56.11804 26.34389 1.000 14.59995 413 ILE A O 1
ATOM 3489 N N . VAL A 1 414 ? -18.01083 57.49943 24.58041 1.000 14.28035 414 VAL A N 1
ATOM 3490 C CA . VAL A 1 414 ? -18.89309 58.39150 25.34592 1.000 16.05587 414 VAL A CA 1
ATOM 3491 C C . VAL A 1 414 ? -20.16451 57.66739 25.74875 1.000 16.15626 414 VAL A C 1
ATOM 3492 O O . VAL A 1 414 ? -20.60899 57.74778 26.90470 1.000 15.67606 414 VAL A O 1
ATOM 3496 N N . ARG A 1 415 ? -20.78427 56.94632 24.77294 1.000 13.48360 415 ARG A N 1
ATOM 3497 C CA . ARG A 1 415 ? -22.03187 56.26333 25.12364 1.000 12.96243 415 ARG A CA 1
ATOM 3498 C C . ARG A 1 415 ? -21.79536 55.12002 26.10231 1.000 13.71490 415 ARG A C 1
ATOM 3499 O O . ARG A 1 415 ? -22.65799 54.83048 26.94752 1.000 14.18326 415 ARG A O 1
ATOM 3507 N N . LEU A 1 416 ? -20.68071 54.38162 25.96248 1.000 13.53147 416 LEU A N 1
ATOM 3508 C CA . LEU A 1 416 ? -20.38568 53.36061 26.96359 1.000 12.83620 416 LEU A CA 1
ATOM 3509 C C . LEU A 1 416 ? -20.25716 53.97937 28.34368 1.000 15.21177 416 LEU A C 1
ATOM 3510 O O . LEU A 1 416 ? -20.64597 53.37382 29.33303 1.000 16.50937 416 LEU A O 1
ATOM 3515 N N . ASP A 1 417 ? -19.65667 55.17230 28.41991 1.000 16.16360 417 ASP A N 1
ATOM 3516 C CA . ASP A 1 417 ? -19.53199 55.83015 29.72476 1.000 15.88926 417 ASP A CA 1
ATOM 3517 C C . ASP A 1 417 ? -20.90199 56.15476 30.27559 1.000 16.96378 417 ASP A C 1
ATOM 3518 O O . ASP A 1 417 ? -21.14678 55.95651 31.47568 1.000 19.39792 417 ASP A O 1
ATOM 3523 N N . LYS A 1 418 ? -21.81504 56.61125 29.40927 1.000 16.33535 418 LYS A N 1
ATOM 3524 C CA . LYS A 1 418 ? -23.17463 56.92917 29.88824 1.000 19.95611 418 LYS A CA 1
ATOM 3525 C C . LYS A 1 418 ? -23.87452 55.68410 30.38787 1.000 20.44301 418 LYS A C 1
ATOM 3526 O O . LYS A 1 418 ? -24.61414 55.73004 31.38631 1.000 21.03433 418 LYS A O 1
ATOM 3532 N N . ILE A 1 419 ? -23.67318 54.55849 29.70647 1.000 16.97442 419 ILE A N 1
ATOM 3533 C CA . ILE A 1 419 ? -24.32229 53.32246 30.12686 1.000 17.95402 419 ILE A CA 1
ATOM 3534 C C . ILE A 1 419 ? -23.78150 52.87963 31.47668 1.000 23.76563 419 ILE A C 1
ATOM 3535 O O . ILE A 1 419 ? -24.54876 52.50287 32.38626 1.000 22.97114 419 ILE A O 1
ATOM 3540 N N . ALA A 1 420 ? -22.45539 52.93752 31.63977 1.000 20.01080 420 ALA A N 1
ATOM 3541 C CA . ALA A 1 420 ? -21.83397 52.51901 32.90114 1.000 20.45725 420 ALA A CA 1
ATOM 3542 C C . ALA A 1 420 ? -22.34598 53.37734 34.03703 1.000 21.18057 420 ALA A C 1
ATOM 3543 O O . ALA A 1 420 ? -22.61431 52.86117 35.14859 1.000 26.57233 420 ALA A O 1
ATOM 3545 N N . LYS A 1 421 ? -22.47395 54.67701 33.78845 1.000 21.72482 421 LYS A N 1
ATOM 3546 C CA . LYS A 1 421 ? -22.85513 55.60284 34.85057 1.000 22.94400 421 LYS A CA 1
ATOM 3547 C C . LYS A 1 421 ? -24.32304 55.50004 35.18491 1.000 33.79713 421 LYS A C 1
ATOM 3548 O O . LYS A 1 421 ? -24.72433 55.88113 36.29269 1.000 36.87692 421 LYS A O 1
ATOM 3554 N N . GLY A 1 422 ? -25.14149 55.03355 34.25275 1.000 27.67095 422 GLY A N 1
ATOM 3555 C CA . GLY A 1 422 ? -26.58750 55.01830 34.46511 1.000 31.66411 422 GLY A CA 1
ATOM 3556 C C . GLY A 1 422 ? -26.93339 53.88337 35.40453 1.000 38.88233 422 GLY A C 1
ATOM 3557 O O . GLY A 1 422 ? -26.12143 52.94810 35.56804 1.000 42.90119 422 GLY A O 1
#

Solvent-accessible surface area: 15658 Å² total; per-residue (Å²): 123,80,126,88,18,58,68,6,72,128,56,0,58,75,15,0,64,99,17,0,2,43,3,0,58,104,68,0,42,10,183,163,41,19,0,2,44,2,6,12,29,65,134,6,86,80,39,47,67,91,59,2,0,0,0,1,0,0,12,0,0,8,1,0,0,18,0,54,101,48,68,30,14,80,51,70,0,19,118,15,0,89,41,0,0,53,4,0,23,116,44,0,26,1,131,132,59,11,0,0,20,4,14,0,19,50,151,8,107,61,78,54,61,37,0,1,0,10,0,0,1,1,0,0,13,0,0,0,10,0,21,55,21,48,56,14,97,57,0,80,75,27,0,39,84,0,4,83,29,0,36,149,80,0,42,16,135,143,91,24,4,9,41,7,4,3,59,80,68,8,75,84,26,33,105,22,42,25,2,4,38,9,0,7,10,38,1,0,0,5,0,0,4,0,0,2,5,0,31,58,22,18,53,59,109,52,1,71,112,46,0,50,84,2,0,74,24,0,35,98,78,0,7,43,119,112,75,2,0,2,16,36,19,4,87,23,74,28,55,88,2,73,57,56,128,21,91,14,57,45,35,117,124,84,129,21,96,123,20,95,116,91,94,35,91,55,25,4,22,0,0,28,2,0,1,1,0,7,5,0,2,52,0,0,71,50,6,66,58,83,38,78,64,27,119,119,11,0,45,60,0,0,35,17,0,4,117,29,0,9,1,131,133,80,6,0,1,14,23,51,0,4,11,77,27,82,25,11,16,85,14,0,46,23,43,3,0,0,0,0,0,0,0,0,0,1,0,42,55,20,39,146,60,94,62,2,35,108,0,0,49,24,0,0,80,4,0,9,89,98,0,8,15,114,105,37,1,0,0,30,8,5,1,41,60,88,9,92,42,50,72,88,58,0,0,17,4,31,3,6,1,3,16,4,1,9,0,0,4,48,0,8,62,19,0,34,100,24,49,159,96

CATH classification: 1.50.10.10

Sequence (421 aa):
TSEKIASSLRQQEIETYLNTGLLPFWITRTVDKENGGFLTHFDQFGNDSGEDEKSLIAQSRSVFTYSSAHRAGYGGGVLAEMARHGVDYLINNMWDNEEHGGFYWMTNRKGEVTIDQKIVYGLSFCIYSLSEYTLATGDPRGREYAEKTFDLLQKYAVDTHYGGYFEMFNRDWTLKGPGAAGGDRKTLDVHMMHLMEAYTTLYECTGQQEEIHRRKLLETIELLVNKVMHPEYGTGIPQFWADWSVAPQIKKFDIVWGWDRFNPDGLKSAAEDNTSYGHNSEFAWLLMHALDILGLPYDTYREQITKSYTHAVEENGVDWEFGGVYVEGSHAGQVYDKEKEFWQQAEMLIGMLDAYRFLKDDEKYLQAYENIIHRFVFDKKMINHSLGEWWPLMTREEGVPIWKHMSHSWKINYHDVRSSMIQSIVRLDKIAKG

Radius of gyration: 20.0 Å; Cα contacts (8 Å, |Δi|>4): 819; chains: 1; bounding box: 48×50×51 Å

InterPro domains:
  IPR008928 Six-hairpin glycosidase superfamily [SSF48208] (9-416)
  IPR010819 N-acylglucosamine 2-epimerase/Cellobiose 2-epimerase [PF07221] (36-405)
  IPR012341 Six-hairpin glycosidase-like superfamily [G3DSA:1.50.10.10] (1-423)

B-factor: mean 18.33, std 8.6, range [8.95, 60.4]

Secondary structure (DSSP, 8-state):
-HHHHHHHHHHHHHHIIIIIHHHHHTT-B-TTTSSB---B-TTS-B-----EEHHHHHHHHHHHHHHHHHT-STT-HHHHHHHHHHHHHHHHB-TTT-SB-SEE-TTS-EEE--EEHHHHHHHHHHHHHHHHHH--HHHHHHHHHHHHHHHHHTB-TTT-SB--EE-TTSPBP-SGGGSSSEEEHHHHHHHHHHHHHHHHHH--HHHHHHHHHHHHHIIIIIB-TTT--B--EEETTSPBPPP---SS-SS-----TT-S-TT-S-EE-HHHHHHHHHHHHHHHHHHT--GGGGHHHHHHHHHHIIIIIB-TTT-SB-SEEETTS-EEE--EEHHHHHHHHHHHHHHHHHH--HHHHHHHHHHHHHIIIIIB-TTTSSBPSEE-TTS-EEE---B-SS-SSHHHHHHHHHHHHHHHHHHH-